Protein AF-A0A9E2R2L4-F1 (afdb_monomer)

Solvent-accessible surface area (backbone atoms only — not comparable to full-atom values): 39554 Å² total; per-residue (Å²): 102,58,92,57,44,90,69,37,45,31,37,32,21,84,82,39,49,43,62,57,91,70,66,83,80,71,71,72,26,49,54,51,52,51,52,69,67,48,76,71,48,77,48,55,55,75,43,68,45,71,38,84,93,69,76,38,83,48,76,41,58,61,85,79,89,66,84,37,26,28,20,37,39,41,55,35,40,54,64,91,91,59,85,79,76,46,44,72,45,60,42,45,38,46,58,31,36,44,44,38,45,42,48,88,50,64,54,88,73,87,76,90,78,86,81,88,78,86,88,79,91,69,87,78,48,38,76,76,88,62,80,79,44,84,42,79,45,57,57,70,81,82,68,98,80,74,88,85,86,68,54,51,64,52,48,51,77,83,72,68,55,72,89,57,64,87,75,50,52,40,40,40,36,52,36,37,43,52,62,95,64,36,50,28,36,36,41,36,23,65,56,62,50,79,59,78,95,81,63,103,76,74,81,80,67,48,70,37,82,89,79,62,24,37,39,43,80,42,73,28,89,48,71,66,40,86,48,58,36,38,35,53,43,73,64,87,53,53,47,46,31,41,28,28,29,40,82,94,52,95,57,77,42,61,53,64,66,81,32,20,40,54,90,85,57,68,77,75,81,71,72,69,77,71,79,77,59,96,67,62,71,77,38,66,91,33,45,44,65,64,6,44,49,44,36,66,28,89,84,54,42,46,27,65,31,22,19,45,78,81,44,59,23,78,74,42,68,72,44,59,70,35,54,80,57,58,70,68,58,56,52,42,50,50,60,42,30,35,39,67,62,58,84,94,65,53,28,29,41,37,32,34,69,88,63,63,72,49,61,20,35,71,81,45,74,62,93,62,32,35,33,32,32,30,85,87,62,52,75,44,79,43,50,45,89,44,52,65,46,80,41,80,47,54,57,48,81,58,67,69,60,59,66,65,91,57,51,78,62,54,54,21,6,33,49,23,35,52,38,42,77,82,88,76,83,55,73,66,65,52,53,55,28,58,62,59,57,66,85,72,81,73,79,72,76,92,83,74,94,76,79,82,82,55,72,68,58,59,55,51,51,74,66,47,71,44,32,38,32,44,30,23,37,80,59,83,57,50,86,56,25,46,43,21,53,62,46,49,68,54,47,42,64,53,53,41,68,38,88,52,37,43,62,45,82,25,71,77,54,73,50,75,67,50,62,69,66,37,34,24,43,38,35,37,32,76,50,85,77,83,45,75,69,60,53,48,53,52,50,55,33,20,60,76,40,26,9,37,32,29,33,21,49,40,38,37,23,83,64,68,28,60,67,53,6,78,72,47,32,53,14,31,29,83,89,73,24,49,71,53,86,38,79,44,52,44,32,35,76,45,25,73,82,35,81,49,40,41,33,46,66,57,58,45,82,41,70,35,38,56,58,39,64,63,40,56,55,74,87,69,30,50,68,46,24,25,33,78,53,97,91,35,82,38,72,39,26,33,39,22,71,48,89,60,7,27,25,23,37,33,34,57,48,42,32,50,66,44,66,64,28,66,68,51,42,50,43,50,50,12,35,45,30,43,17,51,67,45,85,24,58,81,52,57,67,50,55,75,67,62,77,66,135

Foldseek 3Di:
DDPPLVPKKKKWFALDFWPPVVCPDQQLFQQSVVSVVGDMDIKHFPDWDQPDVNPDIDTDIDDDAAQHKMKIWDFQDDDPPDDDRHHIDIWIFGQFFWKWFFDFFADPDDDDDDDDDDDDPAHDGDDDDDGPDTDTDTQGPPDPDDPDDDFQWDWCVSRPNPLDDRRGKIKIWFKFFFDPQFQKKKKKFQFKDFDFPDDPDDDGFDQPPVVNITMDIDGNVPRIDGTIIIGHSRDTTTTIGMWTDGPPDPDTHHDDRSRGGDPPHDPPPPPDPPPDPPPQVLQPPAAQQLLVCLCVDPLQVVQQQEAALQGGHPQDYHLPPQLVDRLVVVVCCLQPVLNDDDPQQWWKWFAFPVGDTDIADFPDDDPFWTFGQALSRDTDTGTPVGTPDIGTDSDGSNDHCSCPPPDSNSSSNNSNNSRDDDDADDLVLLVQLVVLQDDDPDPPPPDDPDDDPDPVVQVCQLQAAAEEEEEFEPQDGDPQFLRRVVLCVVVQVLQCPFHRYHYHYDYLDDDPVCLVPHQEYEDRYANADDDPVVLVSLLVSLQVQHFYEYEANSLEYQPDSQSVCVRAVWGAYPPVKDKDQHWWWWAFPDCPPDLLSPSPPRTDIDRFIAIPDIDHDPVQWAAGTFTADPNDTHGAWIWHHDNNAIHTYGNGDRGNSCVVHLSSVSNRQLSRCVRSVHPSCSCSVSSSVPNDD

pLDDT: mean 73.31, std 20.95, range [27.55, 98.81]

Mean predicted aligned error: 20.18 Å

Secondary structure (DSSP, 8-state):
--S-GGG-EEEEETT--TTGGG-------HHHHHHHHS--EEE-EEEEEEEGGGTEEEEEESPP-SSSEEEEEEEEE--TT--SS-EEEEEEEES-EEEEEEE-----S-PPP----SS--S------S--SEEEEEE-----TTSTTS------TGGGT---PPTT-EEEEEEEEPPPTTEEEEEEEESSEEE--SS-SSS---EEETTTTEEEEEEETT-SSEEEEEEEE-SS--PPPEEEEEETT-SS-EEPPGGGB--TT-------PPPPP-SS-TTTTT--HHHHHHHHHSTTT-HHHH-EETTEE-SSS---TTGGGS-HHHHHHHHH-TTTS--GGG-EEEEEETTS-EEEEEEEEE-SSEEEEE-TTS-EEEEEGGGEEEEEE-SS-SSPTTTTTT--HHHHHHHHHHHHSPPPPPPHHHHHHHHHTT----PPPPS---S-PPPHHHHHHHHTS-EEEEEEE----SSTTBS-HHHHHHHHHHHHHTSTTEEEEEEESS--HHHHHH-SEEEE-S--S---HHHHHHHHHHHHTT-EEEEEGGGGB-SS-HHHHHHHHSEEB-BTTBEE--EEEEEEES-TTTSTTTTT--SEEEEEE--EESPEE-GGGSEEEEEEEETTEEEEEEEEEEETTEEEEEE---SBHHHHH-HHHHHHHHHHHHHHHTS-S-TTHHHHTTS---

Radius of gyration: 36.42 Å; Cα contacts (8 Å, |Δi|>4): 1316; chains: 1; bounding box: 103×88×88 Å

Nearest PDB structures (foldseek):
  7zs0-assembly1_A  TM=7.850E-01  e=6.850E-10  Candidatus Kuenenia
  7zs2-assembly1_A  TM=7.904E-01  e=1.481E-09  Candidatus Kuenenia
  7zs1-assembly1_A  TM=7.674E-01  e=1.326E-09  Candidatus Kuenenia
  3hfo-assembly1_B  TM=7.569E-01  e=9.688E-03  Synechocystis sp. PCC 6803
  2xk0-assembly1_A  TM=5.451E-01  e=5.106E-01  Drosophila melanogaster

Structure (mmCIF, N/CA/C/O backbone):
data_AF-A0A9E2R2L4-F1
#
_entry.id   AF-A0A9E2R2L4-F1
#
loop_
_atom_site.group_PDB
_atom_site.id
_atom_site.type_symbol
_atom_site.label_atom_id
_atom_site.label_alt_id
_atom_site.label_comp_id
_atom_site.label_asym_id
_atom_site.label_entity_id
_atom_site.label_seq_id
_atom_site.pdbx_PDB_ins_code
_atom_site.Cartn_x
_atom_site.Cartn_y
_atom_site.Cartn_z
_atom_site.occupancy
_atom_site.B_iso_or_equiv
_atom_site.auth_seq_id
_atom_site.auth_comp_id
_atom_site.auth_asym_id
_atom_site.auth_atom_id
_atom_site.pdbx_PDB_model_num
ATOM 1 N N . VAL A 1 1 ? 42.553 14.537 -38.649 1.00 56.94 1 VAL A N 1
ATOM 2 C CA . VAL A 1 1 ? 41.599 13.632 -39.332 1.00 56.94 1 VAL A CA 1
ATOM 3 C C . VAL A 1 1 ? 42.252 13.167 -40.616 1.00 56.94 1 VAL A C 1
ATOM 5 O O . VAL A 1 1 ? 42.984 13.955 -41.208 1.00 56.94 1 VAL A O 1
ATOM 8 N N . THR A 1 2 ? 42.100 11.889 -40.942 1.00 59.94 2 THR A N 1
ATOM 9 C CA . THR A 1 2 ? 42.799 11.220 -42.044 1.00 59.94 2 THR A CA 1
ATOM 10 C C . THR A 1 2 ? 42.296 11.686 -43.412 1.00 59.94 2 THR A C 1
ATOM 12 O O . THR A 1 2 ? 41.200 12.225 -43.539 1.00 59.94 2 THR A O 1
ATOM 15 N N . ASP A 1 3 ? 43.105 11.450 -44.437 1.00 63.50 3 ASP A N 1
ATOM 16 C CA . ASP A 1 3 ? 42.764 11.463 -45.865 1.00 63.50 3 ASP A CA 1
ATOM 17 C C . ASP A 1 3 ? 42.030 10.178 -46.314 1.00 63.50 3 ASP A C 1
ATOM 19 O O . ASP A 1 3 ? 41.684 10.018 -47.484 1.00 63.50 3 ASP A O 1
ATOM 23 N N . ARG A 1 4 ? 41.737 9.269 -45.374 1.00 70.50 4 ARG A N 1
ATOM 24 C CA . ARG A 1 4 ? 41.156 7.937 -45.603 1.00 70.50 4 ARG A CA 1
ATOM 25 C C . ARG A 1 4 ? 39.634 7.976 -45.704 1.00 70.50 4 ARG A C 1
ATOM 27 O O . ARG A 1 4 ? 38.926 7.282 -44.980 1.00 70.50 4 ARG A O 1
ATOM 34 N N . ILE A 1 5 ? 39.126 8.794 -46.619 1.00 71.50 5 ILE A N 1
ATOM 35 C CA . ILE A 1 5 ? 37.682 8.950 -46.865 1.00 71.50 5 ILE A CA 1
ATOM 36 C C . ILE A 1 5 ? 37.031 7.596 -47.181 1.00 71.50 5 ILE A C 1
ATOM 38 O O . ILE A 1 5 ? 35.954 7.308 -46.676 1.00 71.50 5 ILE A O 1
ATOM 42 N N . GLY A 1 6 ? 37.712 6.740 -47.951 1.00 71.94 6 GLY A N 1
ATOM 43 C CA . GLY A 1 6 ? 37.209 5.412 -48.320 1.00 71.94 6 GLY A CA 1
ATOM 44 C C . GLY A 1 6 ? 37.065 4.421 -47.158 1.00 71.94 6 GLY A C 1
ATOM 45 O O . GLY A 1 6 ? 36.417 3.397 -47.330 1.00 71.94 6 GLY A O 1
ATOM 46 N N . GLU A 1 7 ? 37.642 4.716 -45.989 1.00 83.44 7 GLU A N 1
ATOM 47 C CA . GLU A 1 7 ? 37.511 3.895 -44.776 1.00 83.44 7 GLU A CA 1
ATOM 48 C C . GLU A 1 7 ? 36.455 4.458 -43.804 1.00 83.44 7 GLU A C 1
ATOM 50 O O . GLU A 1 7 ? 36.154 3.829 -42.789 1.00 83.44 7 GLU A O 1
ATOM 55 N N . MET A 1 8 ? 35.885 5.639 -44.085 1.00 88.62 8 MET A N 1
ATOM 56 C CA . MET A 1 8 ? 34.796 6.194 -43.280 1.00 88.62 8 MET A CA 1
ATOM 57 C C . MET A 1 8 ? 33.495 5.452 -43.584 1.00 88.62 8 MET A C 1
ATOM 59 O O . MET A 1 8 ? 33.118 5.284 -44.745 1.00 88.62 8 MET A O 1
ATOM 63 N N . ARG A 1 9 ? 32.783 5.045 -42.533 1.00 88.25 9 ARG A N 1
ATOM 64 C CA . ARG A 1 9 ? 31.511 4.322 -42.646 1.00 88.25 9 ARG A CA 1
ATOM 65 C C . ARG A 1 9 ? 30.419 5.075 -41.912 1.00 88.25 9 ARG A C 1
ATOM 67 O O . ARG A 1 9 ? 30.633 5.498 -40.781 1.00 88.25 9 ARG A O 1
ATOM 74 N N . ILE A 1 10 ? 29.255 5.202 -42.539 1.00 88.81 10 ILE A N 1
ATOM 75 C CA . ILE A 1 10 ? 28.028 5.606 -41.859 1.00 88.81 10 ILE A CA 1
ATOM 76 C C . ILE A 1 10 ? 27.060 4.430 -41.939 1.00 88.81 10 ILE A C 1
ATOM 78 O O . ILE A 1 10 ? 26.751 3.955 -43.031 1.00 88.81 10 ILE A O 1
ATOM 82 N N . GLU A 1 11 ? 26.600 3.956 -40.791 1.00 88.56 11 GLU A N 1
ATOM 83 C CA . GLU A 1 11 ? 25.498 2.997 -40.678 1.00 88.56 11 GLU A CA 1
ATOM 84 C C . GLU A 1 11 ? 24.259 3.700 -40.153 1.00 88.56 11 GLU A C 1
ATOM 86 O O . GLU A 1 11 ? 24.378 4.682 -39.422 1.00 88.56 11 GLU A O 1
ATOM 91 N N . PHE A 1 12 ? 23.080 3.205 -40.516 1.00 84.88 12 PHE A N 1
ATOM 92 C CA . PHE A 1 12 ? 21.823 3.761 -40.036 1.00 84.88 12 PHE A CA 1
ATOM 93 C C . PHE A 1 12 ? 20.755 2.701 -39.821 1.00 84.88 12 PHE A C 1
ATOM 95 O O . PHE A 1 12 ? 20.727 1.673 -40.500 1.00 84.88 12 PHE A O 1
ATOM 102 N N . GLY A 1 13 ? 19.872 2.956 -38.865 1.00 77.69 13 GLY A N 1
ATOM 103 C CA . GLY A 1 13 ? 18.797 2.045 -38.496 1.00 77.69 13 GLY A CA 1
ATOM 104 C C . GLY A 1 13 ? 18.188 2.414 -37.151 1.00 77.69 13 GLY A C 1
ATOM 105 O O . GLY A 1 13 ? 18.718 3.247 -36.417 1.00 77.69 13 GLY A O 1
ATOM 106 N N . GLU A 1 14 ? 17.055 1.800 -36.831 1.00 78.12 14 GLU A N 1
ATOM 107 C CA . GLU A 1 14 ? 16.306 2.068 -35.597 1.00 78.12 14 GLU A CA 1
ATOM 108 C C . GLU A 1 14 ? 17.167 1.839 -34.338 1.00 78.12 14 GLU A C 1
ATOM 110 O O . GLU A 1 14 ? 17.256 2.701 -33.456 1.00 78.12 14 GLU A O 1
ATOM 115 N N . TYR A 1 15 ? 17.909 0.727 -34.331 1.00 78.56 15 TYR A N 1
ATOM 116 C CA . TYR A 1 15 ? 18.779 0.290 -33.233 1.00 78.56 15 TYR A CA 1
ATOM 117 C C . TYR A 1 15 ? 20.277 0.429 -33.548 1.00 78.56 15 TYR A C 1
ATOM 119 O O . TYR A 1 15 ? 21.088 -0.328 -33.027 1.00 78.56 15 TYR A O 1
ATOM 127 N N . VAL A 1 16 ? 20.658 1.361 -34.430 1.00 80.81 16 VAL A N 1
ATOM 128 C CA . VAL A 1 16 ? 22.073 1.697 -34.672 1.00 80.81 16 VAL A CA 1
ATOM 129 C C . VAL A 1 16 ? 22.519 2.765 -33.674 1.00 80.81 16 VAL A C 1
ATOM 131 O O . VAL A 1 16 ? 21.851 3.790 -33.550 1.00 80.81 16 VAL A O 1
ATOM 134 N N . ARG A 1 17 ? 23.639 2.563 -32.978 1.00 83.19 17 ARG A N 1
ATOM 135 C CA . ARG A 1 17 ? 24.344 3.580 -32.176 1.00 83.19 17 ARG A CA 1
ATOM 136 C C . ARG A 1 17 ? 25.850 3.520 -32.424 1.00 83.19 17 ARG A C 1
ATOM 138 O O . ARG A 1 17 ? 26.387 2.578 -33.016 1.00 83.19 17 ARG A O 1
ATOM 145 N N . ALA A 1 18 ? 26.555 4.561 -31.982 1.00 80.75 18 ALA A N 1
ATOM 146 C CA . ALA A 1 18 ? 28.012 4.537 -31.962 1.00 80.75 18 ALA A CA 1
ATOM 147 C C . ALA A 1 18 ? 28.516 3.381 -31.092 1.00 80.75 18 ALA A C 1
ATOM 149 O O . ALA A 1 18 ? 27.983 3.123 -30.019 1.00 80.75 18 ALA A O 1
ATOM 150 N N . ALA A 1 19 ? 29.582 2.728 -31.548 1.00 77.44 19 ALA A N 1
ATOM 151 C CA . ALA A 1 19 ? 30.241 1.623 -30.857 1.00 77.44 19 ALA A CA 1
ATOM 152 C C . ALA A 1 19 ? 29.439 0.309 -30.688 1.00 77.44 19 ALA A C 1
ATOM 154 O O . ALA A 1 19 ? 30.022 -0.635 -30.160 1.00 77.44 19 ALA A O 1
ATOM 155 N N . ASP A 1 20 ? 28.219 0.161 -31.230 1.00 74.19 20 ASP A N 1
ATOM 156 C CA . ASP A 1 20 ? 27.448 -1.109 -31.203 1.00 74.19 20 ASP A CA 1
ATOM 157 C C . ASP A 1 20 ? 28.268 -2.340 -31.618 1.00 74.19 20 ASP A C 1
ATOM 159 O O . ASP A 1 20 ? 28.117 -3.435 -31.085 1.00 74.19 20 ASP A O 1
ATOM 163 N N . ARG A 1 21 ? 29.179 -2.170 -32.584 1.00 71.50 21 ARG A N 1
ATOM 164 C CA . ARG A 1 21 ? 30.040 -3.252 -33.087 1.00 71.50 21 ARG A CA 1
ATOM 165 C C . ARG A 1 21 ? 31.006 -3.833 -32.045 1.00 71.50 21 ARG A C 1
ATOM 167 O O . ARG A 1 21 ? 31.628 -4.854 -32.320 1.00 71.50 21 ARG A O 1
ATOM 174 N N . TYR A 1 22 ? 31.199 -3.157 -30.913 1.00 71.00 22 TYR A N 1
ATOM 175 C CA . TYR A 1 22 ? 32.059 -3.604 -29.815 1.00 71.00 22 TYR A CA 1
ATOM 176 C C . TYR A 1 22 ? 31.277 -4.308 -28.702 1.00 71.00 22 TYR A C 1
ATOM 178 O O . TYR A 1 22 ? 31.884 -4.795 -27.747 1.00 71.00 22 TYR A O 1
ATOM 186 N N . GLU A 1 23 ? 29.951 -4.384 -28.810 1.00 65.94 23 GLU A N 1
ATOM 187 C CA . GLU A 1 23 ? 29.114 -5.086 -27.848 1.00 65.94 23 GLU A CA 1
ATOM 188 C C . GLU A 1 23 ? 29.292 -6.605 -28.008 1.00 65.94 23 GLU A C 1
ATOM 190 O O . GLU A 1 23 ? 28.659 -7.256 -28.837 1.00 65.94 23 GLU A O 1
ATOM 195 N N . MET A 1 24 ? 30.223 -7.170 -27.232 1.00 52.94 24 MET A N 1
ATOM 196 C CA . MET A 1 24 ? 30.542 -8.606 -27.264 1.00 52.94 24 MET A CA 1
ATOM 197 C C . MET A 1 24 ? 29.653 -9.451 -26.342 1.00 52.94 24 MET A C 1
ATOM 199 O O . MET A 1 24 ? 29.597 -10.668 -26.495 1.00 52.94 24 MET A O 1
ATOM 203 N N . LEU A 1 25 ? 28.963 -8.823 -25.386 1.00 57.34 25 LEU A N 1
ATOM 204 C CA . LEU A 1 25 ? 28.055 -9.478 -24.447 1.00 57.34 25 LEU A CA 1
ATOM 205 C C . LEU A 1 25 ? 26.633 -8.995 -24.713 1.00 57.34 25 LEU A C 1
ATOM 207 O O . LEU A 1 25 ? 26.186 -8.016 -24.124 1.00 57.34 25 LEU A O 1
ATOM 211 N N . LYS A 1 26 ? 25.933 -9.695 -25.604 1.00 64.12 26 LYS A N 1
ATOM 212 C CA . LYS A 1 26 ? 24.520 -9.441 -25.876 1.00 64.12 26 LYS A CA 1
ATOM 213 C C . LYS A 1 26 ? 23.656 -10.401 -25.065 1.00 64.12 26 LYS A C 1
ATOM 215 O O . LYS A 1 26 ? 23.822 -11.616 -25.208 1.00 64.12 26 LYS A O 1
ATOM 220 N N . PRO A 1 27 ? 22.748 -9.901 -24.211 1.00 64.81 27 PRO A N 1
ATOM 221 C CA . PRO A 1 27 ? 21.805 -10.763 -23.519 1.00 64.81 27 PRO A CA 1
ATOM 222 C C . PRO A 1 27 ? 20.973 -11.560 -24.536 1.00 64.81 27 PRO A C 1
ATOM 224 O O . PRO A 1 27 ? 20.529 -10.993 -25.533 1.00 64.81 27 PRO A O 1
ATOM 227 N N . PRO A 1 28 ? 20.726 -12.862 -24.326 1.00 66.75 28 PRO A N 1
ATOM 228 C CA . PRO A 1 28 ? 20.124 -13.726 -25.344 1.00 66.75 28 PRO A CA 1
ATOM 229 C C . PRO A 1 28 ? 18.591 -13.573 -25.466 1.00 66.75 28 PRO A C 1
ATOM 231 O O . PRO A 1 28 ? 17.911 -14.510 -25.896 1.00 66.75 28 PRO A O 1
ATOM 234 N N . TYR A 1 29 ? 18.040 -12.423 -25.068 1.00 72.50 29 TYR A N 1
ATOM 235 C CA . TYR A 1 29 ? 16.600 -12.155 -25.024 1.00 72.50 29 TYR A CA 1
ATOM 236 C C . TYR A 1 29 ? 16.006 -12.032 -26.422 1.00 72.50 29 TYR A C 1
ATOM 238 O O . TYR A 1 29 ? 16.691 -11.621 -27.361 1.00 72.50 29 TYR A O 1
ATOM 246 N N . GLN A 1 30 ? 14.711 -12.327 -26.555 1.00 67.06 30 GLN A N 1
ATOM 247 C CA . GLN A 1 30 ? 14.031 -12.187 -27.841 1.00 67.06 30 GLN A CA 1
ATOM 248 C C . GLN A 1 30 ? 14.069 -10.740 -28.344 1.00 67.06 30 GLN A C 1
ATOM 250 O O . GLN A 1 30 ? 14.418 -10.531 -29.496 1.00 67.06 30 GLN A O 1
ATOM 255 N N . ALA A 1 31 ? 13.872 -9.743 -27.474 1.00 64.12 31 ALA A N 1
ATOM 256 C CA . ALA A 1 31 ? 13.981 -8.335 -27.861 1.00 64.12 31 ALA A CA 1
ATOM 257 C C . ALA A 1 31 ? 15.367 -7.963 -28.425 1.00 64.12 31 ALA A C 1
ATOM 259 O O . ALA A 1 31 ? 15.453 -7.207 -29.386 1.00 64.12 31 ALA A O 1
ATOM 260 N N . VAL A 1 32 ? 16.455 -8.520 -27.876 1.00 70.81 32 VAL A N 1
ATOM 261 C CA . VAL A 1 32 ? 17.818 -8.290 -28.394 1.00 70.81 32 VAL A CA 1
ATOM 262 C C . VAL A 1 32 ? 18.004 -8.982 -29.746 1.00 70.81 32 VAL A C 1
ATOM 264 O O . VAL A 1 32 ? 18.594 -8.407 -30.655 1.00 70.81 32 VAL A O 1
ATOM 267 N N . LYS A 1 33 ? 17.438 -10.183 -29.924 1.00 72.19 33 LYS A N 1
ATOM 268 C CA . LYS A 1 33 ? 17.425 -10.876 -31.223 1.00 72.19 33 LYS A CA 1
ATOM 269 C C . LYS A 1 33 ? 16.616 -10.112 -32.270 1.00 72.19 33 LYS A C 1
ATOM 271 O O . LYS A 1 33 ? 17.048 -10.035 -33.414 1.00 72.19 33 LYS A O 1
ATOM 276 N N . ASP A 1 34 ? 15.482 -9.534 -31.889 1.00 71.19 34 ASP A N 1
ATOM 277 C CA . ASP A 1 34 ? 14.628 -8.738 -32.774 1.00 71.19 34 ASP A CA 1
ATOM 278 C C . ASP A 1 34 ? 15.318 -7.419 -33.159 1.00 71.19 34 ASP A C 1
ATOM 280 O O . ASP A 1 34 ? 15.314 -7.024 -34.328 1.00 71.19 34 ASP A O 1
ATOM 284 N N . GLN A 1 35 ? 15.998 -6.773 -32.206 1.00 71.75 35 GLN A N 1
ATOM 285 C CA . GLN A 1 35 ? 16.864 -5.618 -32.465 1.00 71.75 35 GLN A CA 1
ATOM 286 C C . GLN A 1 35 ? 18.011 -5.970 -33.421 1.00 71.75 35 GLN A C 1
ATOM 288 O O . GLN A 1 35 ? 18.273 -5.225 -34.367 1.00 71.75 35 GLN A O 1
ATOM 293 N N . ASP A 1 36 ? 18.666 -7.115 -33.222 1.00 73.50 36 ASP A N 1
ATOM 294 C CA . ASP A 1 36 ? 19.739 -7.606 -34.094 1.00 73.50 36 ASP A CA 1
ATOM 295 C C . ASP A 1 36 ? 19.233 -8.000 -35.490 1.00 73.50 36 ASP A C 1
ATOM 297 O O . ASP A 1 36 ? 19.947 -7.821 -36.478 1.00 73.50 36 ASP A O 1
ATOM 301 N N . ALA A 1 37 ? 17.997 -8.492 -35.588 1.00 72.25 37 ALA A N 1
ATOM 302 C CA . ALA A 1 37 ? 17.334 -8.822 -36.847 1.00 72.25 37 ALA A CA 1
ATOM 303 C C . ALA A 1 37 ? 16.786 -7.588 -37.586 1.00 72.25 37 ALA A C 1
ATOM 305 O O . ALA A 1 37 ? 16.426 -7.686 -38.763 1.00 72.25 37 ALA A O 1
ATOM 306 N N . THR A 1 38 ? 16.721 -6.427 -36.926 1.00 69.75 38 THR A N 1
ATOM 307 C CA . THR A 1 38 ? 16.212 -5.196 -37.536 1.00 69.75 38 THR A CA 1
ATOM 308 C C . THR A 1 38 ? 17.156 -4.732 -38.656 1.00 69.75 38 THR A C 1
ATOM 310 O O . THR A 1 38 ? 18.366 -4.624 -38.433 1.00 69.75 38 THR A O 1
ATOM 313 N N . PRO A 1 39 ? 16.644 -4.425 -39.867 1.00 75.44 39 PRO A N 1
ATOM 314 C CA . PRO A 1 39 ? 17.483 -4.034 -40.994 1.00 75.44 39 PRO A CA 1
ATOM 315 C C . PRO A 1 39 ? 18.378 -2.825 -40.691 1.00 75.44 39 PRO A C 1
ATOM 317 O O . PRO A 1 39 ? 17.909 -1.776 -40.248 1.00 75.44 39 PRO A O 1
ATOM 320 N N . ARG A 1 40 ? 19.672 -2.960 -40.998 1.00 82.31 40 ARG A N 1
ATOM 321 C CA . ARG A 1 40 ? 20.666 -1.880 -40.937 1.00 82.31 40 ARG A CA 1
ATOM 322 C C . ARG A 1 40 ? 21.071 -1.479 -42.353 1.00 82.31 40 ARG A C 1
ATOM 324 O O . ARG A 1 40 ? 21.353 -2.335 -43.191 1.00 82.31 40 ARG A O 1
ATOM 331 N N . GLY A 1 41 ? 21.095 -0.180 -42.619 1.00 79.62 41 GLY A N 1
ATOM 332 C CA . GLY A 1 41 ? 21.570 0.396 -43.873 1.00 79.62 41 GLY A CA 1
ATOM 333 C C . GLY A 1 41 ? 22.976 0.975 -43.742 1.00 79.62 41 GLY A C 1
ATOM 334 O O . GLY A 1 41 ? 23.454 1.252 -42.642 1.00 79.62 41 GLY A O 1
ATOM 335 N N . THR A 1 42 ? 23.636 1.196 -44.877 1.00 87.00 42 THR A N 1
ATOM 336 C CA . THR A 1 42 ? 24.901 1.935 -44.957 1.00 87.00 42 THR A CA 1
ATOM 337 C C . THR A 1 42 ? 24.736 3.158 -45.848 1.00 87.00 42 THR A C 1
ATOM 339 O O . THR A 1 42 ? 24.009 3.129 -46.840 1.00 87.00 42 THR A O 1
ATOM 342 N N . LEU A 1 43 ? 25.399 4.251 -45.480 1.00 83.00 43 LEU A N 1
ATOM 343 C CA . LEU A 1 43 ? 25.404 5.501 -46.226 1.00 83.00 43 LEU A CA 1
ATOM 344 C C . LEU A 1 43 ? 26.831 5.814 -46.676 1.00 83.00 43 LEU A C 1
ATOM 346 O O . LEU A 1 43 ? 27.777 5.772 -45.884 1.00 83.00 43 LEU A O 1
ATOM 350 N N . LYS A 1 44 ? 26.999 6.128 -47.961 1.00 83.44 44 LYS A N 1
ATOM 351 C CA . LYS A 1 44 ? 28.314 6.418 -48.528 1.00 83.44 44 LYS A CA 1
ATOM 352 C C . LYS A 1 44 ? 28.806 7.792 -48.081 1.00 83.44 44 LYS A C 1
ATOM 354 O O . LYS A 1 44 ? 28.093 8.786 -48.210 1.00 83.44 44 LYS A O 1
ATOM 359 N N . VAL A 1 45 ? 30.063 7.860 -47.644 1.00 85.62 45 VAL A N 1
ATOM 360 C CA . VAL A 1 45 ? 30.803 9.120 -47.503 1.00 85.62 45 VAL A CA 1
ATOM 361 C C . VAL A 1 45 ? 31.480 9.422 -48.840 1.00 85.62 45 VAL A C 1
ATOM 363 O O . VAL A 1 45 ? 32.386 8.717 -49.275 1.00 85.62 45 VAL A O 1
ATOM 366 N N . VAL A 1 46 ? 31.001 10.454 -49.526 1.00 84.56 46 VAL A N 1
ATOM 367 C CA . VAL A 1 46 ? 31.469 10.888 -50.850 1.00 84.56 46 VAL A CA 1
ATOM 368 C C . VAL A 1 46 ? 32.747 11.717 -50.733 1.00 84.56 46 VAL A C 1
ATOM 370 O O . VAL A 1 46 ? 33.658 11.569 -51.546 1.00 84.56 46 VAL A O 1
ATOM 373 N N . ALA A 1 47 ? 32.830 12.584 -49.723 1.00 81.31 47 ALA A N 1
ATOM 374 C CA . ALA A 1 47 ? 34.005 13.409 -49.460 1.00 81.31 47 ALA A CA 1
ATOM 375 C C . ALA A 1 47 ? 34.118 13.769 -47.973 1.00 81.31 47 ALA A C 1
ATOM 377 O O . ALA A 1 47 ? 33.118 13.817 -47.261 1.00 81.31 47 ALA A O 1
ATOM 378 N N . ALA A 1 48 ? 35.331 14.084 -47.515 1.00 82.12 48 ALA A N 1
ATOM 379 C CA . ALA A 1 48 ? 35.580 14.661 -46.198 1.00 82.12 48 ALA A CA 1
ATOM 380 C C . ALA A 1 48 ? 36.618 15.782 -46.296 1.00 82.12 48 ALA A C 1
ATOM 382 O O . ALA A 1 48 ? 37.609 15.665 -47.018 1.00 82.12 48 ALA A O 1
ATOM 383 N N . LYS A 1 49 ? 36.418 16.867 -45.549 1.00 80.31 49 LYS A N 1
ATOM 384 C CA . LYS A 1 49 ? 37.348 17.998 -45.489 1.00 80.31 49 LYS A CA 1
ATOM 385 C C . LYS A 1 49 ? 37.466 18.523 -44.067 1.00 80.31 49 LYS A C 1
ATOM 387 O O . LYS A 1 49 ? 36.465 18.768 -43.404 1.00 80.31 49 LYS A O 1
ATOM 392 N N . LEU A 1 50 ? 38.697 18.787 -43.632 1.00 72.19 50 LEU A N 1
ATOM 393 C CA . LEU A 1 50 ? 38.947 19.589 -42.437 1.00 72.19 50 LEU A CA 1
ATOM 394 C C . LEU A 1 50 ? 38.905 21.084 -42.773 1.00 72.19 50 LEU A C 1
ATOM 396 O O . LEU A 1 50 ? 39.633 21.563 -43.644 1.00 72.19 50 LEU A O 1
ATOM 400 N N . ALA A 1 51 ? 38.065 21.824 -42.061 1.00 66.38 51 ALA A N 1
ATOM 401 C CA . ALA A 1 51 ? 37.937 23.272 -42.119 1.00 66.38 51 ALA A CA 1
ATOM 402 C C . ALA A 1 51 ? 38.465 23.927 -40.827 1.00 66.38 51 ALA A C 1
ATOM 404 O O . ALA A 1 51 ? 38.818 23.249 -39.858 1.00 66.38 51 ALA A O 1
ATOM 405 N N . GLU A 1 52 ? 38.553 25.262 -40.834 1.00 65.06 52 GLU A N 1
ATOM 406 C CA . GLU A 1 52 ? 38.848 26.082 -39.644 1.00 65.06 52 GLU A CA 1
ATOM 407 C C . GLU A 1 52 ? 40.133 25.659 -38.901 1.00 65.06 52 GLU A C 1
ATOM 409 O O . GLU A 1 52 ? 40.176 25.550 -37.677 1.00 65.06 52 GLU A O 1
ATOM 414 N N . GLY A 1 53 ? 41.203 25.375 -39.653 1.00 66.19 53 GLY A N 1
ATOM 415 C CA . GLY A 1 53 ? 42.495 24.988 -39.077 1.00 66.19 53 GLY A CA 1
ATOM 416 C C . GLY A 1 53 ? 42.517 23.591 -38.442 1.00 66.19 53 GLY A C 1
ATOM 417 O O . GLY A 1 53 ? 43.380 23.324 -37.608 1.00 66.19 53 GLY A O 1
ATOM 418 N N . GLY A 1 54 ? 41.592 22.705 -38.831 1.00 64.25 54 GLY A N 1
ATOM 419 C CA . GLY A 1 54 ? 41.503 21.331 -38.326 1.00 64.25 54 GLY A CA 1
ATOM 420 C C . GLY A 1 54 ? 40.524 21.147 -37.168 1.00 64.25 54 GLY A C 1
ATOM 421 O O . GLY A 1 54 ? 40.512 20.075 -36.570 1.00 64.25 54 GLY A O 1
ATOM 422 N N . LYS A 1 55 ? 39.720 22.171 -36.859 1.00 63.59 55 LYS A N 1
ATOM 423 C CA . LYS A 1 55 ? 38.711 22.133 -35.792 1.00 63.59 55 LYS A CA 1
ATOM 424 C C . LYS A 1 55 ? 37.376 21.540 -36.240 1.00 63.59 55 LYS A C 1
ATOM 426 O O . LYS A 1 55 ? 36.664 20.986 -35.414 1.00 63.59 55 LYS A O 1
ATOM 431 N N . THR A 1 56 ? 37.070 21.616 -37.535 1.00 64.88 56 THR A N 1
ATOM 432 C CA . THR A 1 56 ? 35.756 21.235 -38.070 1.00 64.88 56 THR A CA 1
ATOM 433 C C . THR A 1 56 ? 35.919 20.189 -39.164 1.00 64.88 56 THR A C 1
ATOM 435 O O . THR A 1 56 ? 36.618 20.435 -40.145 1.00 64.88 56 THR A O 1
ATOM 438 N N . LEU A 1 57 ? 35.284 19.025 -39.012 1.00 71.88 57 LEU A N 1
ATOM 439 C CA . LEU A 1 57 ? 35.209 17.993 -40.048 1.00 71.88 57 LEU A CA 1
ATOM 440 C C . LEU A 1 57 ? 33.898 18.151 -40.823 1.00 71.88 57 LEU A C 1
ATOM 442 O O . LEU A 1 57 ? 32.822 18.062 -40.243 1.00 71.88 57 LEU A O 1
ATOM 446 N N . VAL A 1 58 ? 33.992 18.377 -42.130 1.00 76.94 58 VAL A N 1
ATOM 447 C CA . VAL A 1 58 ? 32.846 18.477 -43.041 1.00 76.94 58 VAL A CA 1
ATOM 448 C C . VAL A 1 58 ? 32.800 17.220 -43.896 1.00 76.94 58 VAL A C 1
ATOM 450 O O . VAL A 1 58 ? 33.779 16.921 -44.580 1.00 76.94 58 VAL A O 1
ATOM 453 N N . LEU A 1 59 ? 31.675 16.508 -43.871 1.00 78.19 59 LEU A N 1
ATOM 454 C CA . LEU A 1 59 ? 31.434 15.324 -44.693 1.00 78.19 59 LEU A CA 1
ATOM 455 C C . LEU A 1 59 ? 30.409 15.633 -45.786 1.00 78.19 59 LEU A C 1
ATOM 457 O O . LEU A 1 59 ? 29.422 16.325 -45.548 1.00 78.19 59 LEU A O 1
ATOM 461 N N . THR A 1 60 ? 30.637 15.094 -46.977 1.00 81.56 60 THR A N 1
ATOM 462 C CA . THR A 1 60 ? 29.639 14.980 -48.042 1.00 81.56 60 THR A CA 1
ATOM 463 C C . THR A 1 60 ? 29.231 13.522 -48.114 1.00 81.56 60 THR A C 1
ATOM 465 O O . THR A 1 60 ? 30.099 12.657 -48.216 1.00 81.56 60 THR A O 1
ATOM 468 N N . THR A 1 61 ? 27.937 13.241 -48.053 1.00 82.94 61 THR A N 1
ATOM 469 C CA . THR A 1 61 ? 27.390 11.881 -48.036 1.00 82.94 61 THR A CA 1
ATOM 470 C C . THR A 1 61 ? 26.330 11.722 -49.117 1.00 82.94 61 THR A C 1
ATOM 472 O O . THR A 1 61 ? 25.859 12.715 -49.676 1.00 82.94 61 THR A O 1
ATOM 475 N N . ASP A 1 62 ? 25.924 10.483 -49.381 1.00 79.06 62 ASP A N 1
ATOM 476 C CA . ASP A 1 62 ? 24.635 10.240 -50.032 1.00 79.06 62 ASP A CA 1
ATOM 477 C C . ASP A 1 62 ? 23.486 10.831 -49.177 1.00 79.06 62 ASP A C 1
ATOM 479 O O . ASP A 1 62 ? 23.681 11.073 -47.977 1.00 79.06 62 ASP A O 1
ATOM 483 N N . PRO A 1 63 ? 22.295 11.092 -49.753 1.00 74.50 63 PRO A N 1
ATOM 484 C CA . PRO A 1 63 ? 21.155 11.601 -48.994 1.00 74.50 63 PRO A CA 1
ATOM 485 C C . PRO A 1 63 ? 20.730 10.630 -47.890 1.00 74.50 63 PRO A C 1
ATOM 487 O O . PRO A 1 63 ? 20.519 9.447 -48.154 1.00 74.50 63 PRO A O 1
ATOM 490 N N . HIS A 1 64 ? 20.557 11.127 -46.665 1.00 76.75 64 HIS A N 1
ATOM 491 C CA . HIS A 1 64 ? 20.058 10.321 -45.551 1.00 76.75 64 HIS A CA 1
ATOM 492 C C . HIS A 1 64 ? 18.575 9.975 -45.777 1.00 76.75 64 HIS A C 1
ATOM 494 O O . HIS A 1 64 ? 17.738 10.875 -45.836 1.00 76.75 64 HIS A O 1
ATOM 500 N N . PRO A 1 65 ? 18.210 8.692 -45.922 1.00 64.31 65 PRO A N 1
ATOM 501 C CA . PRO A 1 65 ? 16.894 8.333 -46.446 1.00 64.31 65 PRO A CA 1
ATOM 502 C C . PRO A 1 65 ? 15.793 8.268 -45.379 1.00 64.31 65 PRO A C 1
ATOM 504 O O . PRO A 1 65 ? 14.616 8.316 -45.728 1.00 64.31 65 PRO A O 1
ATOM 507 N N . LEU A 1 66 ? 16.147 8.126 -44.094 1.00 65.75 66 LEU A N 1
ATOM 508 C CA . LEU A 1 66 ? 15.201 7.852 -43.006 1.00 65.75 66 LEU A CA 1
ATOM 509 C C . LEU A 1 66 ? 15.494 8.681 -41.752 1.00 65.75 66 LEU A C 1
ATOM 511 O O . LEU A 1 66 ? 16.643 8.981 -41.431 1.00 65.75 66 LEU A O 1
ATOM 515 N N . ALA A 1 67 ? 14.452 8.985 -40.983 1.00 70.62 67 ALA A N 1
ATOM 516 C CA . ALA A 1 67 ? 14.577 9.631 -39.680 1.00 70.62 67 ALA A CA 1
ATOM 517 C C . ALA A 1 67 ? 14.883 8.614 -38.565 1.00 70.62 67 ALA A C 1
ATOM 519 O O . ALA A 1 67 ? 14.034 8.334 -37.722 1.00 70.62 67 ALA A O 1
ATOM 520 N N . VAL A 1 68 ? 16.083 8.043 -38.601 1.00 72.69 68 VAL A N 1
ATOM 521 C CA . VAL A 1 68 ? 16.579 7.040 -37.645 1.00 72.69 68 VAL A CA 1
ATOM 522 C C . VAL A 1 68 ? 17.910 7.491 -37.037 1.00 72.69 68 VAL A C 1
ATOM 524 O O . VAL A 1 68 ? 18.356 8.613 -37.289 1.00 72.69 68 VAL A O 1
ATOM 527 N N . HIS A 1 69 ? 18.541 6.630 -36.241 1.00 79.75 69 HIS A N 1
ATOM 528 C CA . HIS A 1 69 ? 19.886 6.869 -35.734 1.00 79.75 69 HIS A CA 1
ATOM 529 C C . HIS A 1 69 ? 20.952 6.487 -36.757 1.00 79.75 69 HIS A C 1
ATOM 531 O O . HIS A 1 69 ? 20.760 5.583 -37.577 1.00 79.75 69 HIS A O 1
ATOM 537 N N . TYR A 1 70 ? 22.078 7.188 -36.682 1.00 84.56 70 TYR A N 1
ATOM 538 C CA . TYR A 1 70 ? 23.225 7.044 -37.557 1.00 84.56 70 TYR A CA 1
ATOM 539 C C . TYR A 1 70 ? 24.507 6.943 -36.727 1.00 84.56 70 TYR A C 1
ATOM 541 O O . TYR A 1 70 ? 24.769 7.761 -35.849 1.00 84.56 70 TYR A O 1
ATOM 549 N N . ALA A 1 71 ? 25.357 5.977 -37.061 1.00 86.25 71 ALA A N 1
ATOM 550 C CA . ALA A 1 71 ? 26.682 5.827 -36.472 1.00 86.25 71 ALA A CA 1
ATOM 551 C C . ALA A 1 71 ? 27.746 6.125 -37.530 1.00 86.25 71 ALA A C 1
ATOM 553 O O . ALA A 1 71 ? 27.847 5.420 -38.536 1.00 86.25 71 ALA A O 1
ATOM 554 N N . LEU A 1 72 ? 28.540 7.174 -37.313 1.00 88.31 72 LEU A N 1
ATOM 555 C CA . LEU A 1 72 ? 29.693 7.522 -38.140 1.00 88.31 72 LEU A CA 1
ATOM 556 C C . LEU A 1 72 ? 30.971 6.962 -37.514 1.00 88.31 72 LEU A C 1
ATOM 558 O O . LEU A 1 72 ? 31.336 7.339 -36.406 1.00 88.31 72 LEU A O 1
ATOM 562 N N . THR A 1 73 ? 31.709 6.162 -38.272 1.00 88.06 73 THR A N 1
ATOM 563 C CA . THR A 1 73 ? 33.055 5.704 -37.924 1.00 88.06 73 THR A CA 1
ATOM 564 C C . THR A 1 73 ? 34.108 6.517 -38.669 1.00 88.06 73 THR A C 1
ATOM 566 O O . THR A 1 73 ? 34.156 6.509 -39.902 1.00 88.06 73 THR A O 1
ATOM 569 N N . VAL A 1 74 ? 35.001 7.166 -37.921 1.00 87.69 74 VAL A N 1
ATOM 570 C CA . VAL A 1 74 ? 36.140 7.936 -38.437 1.00 87.69 74 VAL A CA 1
ATOM 571 C C . VAL A 1 74 ? 37.453 7.264 -38.014 1.00 87.69 74 VAL A C 1
ATOM 573 O O . VAL A 1 74 ? 37.844 7.365 -36.849 1.00 87.69 74 VAL A O 1
ATOM 576 N N . PRO A 1 75 ? 38.172 6.586 -38.923 1.00 86.31 75 PRO A N 1
ATOM 577 C CA . PRO A 1 75 ? 39.443 5.947 -38.594 1.00 86.31 75 PRO A CA 1
ATOM 578 C C . PRO A 1 75 ? 40.607 6.950 -38.533 1.00 86.31 75 PRO A C 1
ATOM 580 O O . PRO A 1 75 ? 40.628 7.958 -39.247 1.00 86.31 75 PRO A O 1
ATOM 583 N N . GLY A 1 76 ? 41.611 6.642 -37.704 1.00 80.50 76 GLY A N 1
ATOM 584 C CA . GLY A 1 76 ? 42.915 7.324 -37.651 1.00 80.50 76 GLY A CA 1
ATOM 585 C C . GLY A 1 76 ? 42.889 8.781 -37.164 1.00 80.50 76 GLY A C 1
ATOM 586 O O . GLY A 1 76 ? 43.726 9.605 -37.552 1.00 80.50 76 GLY A O 1
ATOM 587 N N . VAL A 1 77 ? 41.931 9.137 -36.312 1.00 82.00 77 VAL A N 1
ATOM 588 C CA . VAL A 1 77 ? 41.865 10.443 -35.650 1.00 82.00 77 VAL A CA 1
ATOM 589 C C . VAL A 1 77 ? 43.038 10.592 -34.679 1.00 82.00 77 VAL A C 1
ATOM 591 O O . VAL A 1 77 ? 43.244 9.776 -33.786 1.00 82.00 77 VAL A O 1
ATOM 594 N N . LYS A 1 78 ? 43.827 11.656 -34.846 1.00 79.44 78 LYS A N 1
ATOM 595 C CA . LYS A 1 78 ? 44.940 11.993 -33.952 1.00 79.44 78 LYS A CA 1
ATOM 596 C C . LYS A 1 78 ? 45.201 13.490 -33.892 1.00 79.44 78 LYS A C 1
ATOM 598 O O . LYS A 1 78 ? 44.846 14.227 -34.818 1.00 79.44 78 LYS A O 1
ATOM 603 N N . GLY A 1 79 ? 45.858 13.912 -32.813 1.00 75.31 79 GLY A N 1
ATOM 604 C CA . GLY A 1 79 ? 46.327 15.283 -32.635 1.00 75.31 79 GLY A CA 1
ATOM 605 C C . GLY A 1 79 ? 47.347 15.690 -33.704 1.00 75.31 79 GLY A C 1
ATOM 606 O O . GLY A 1 79 ? 48.092 14.861 -34.237 1.00 75.31 79 GLY A O 1
ATOM 607 N N . ARG A 1 80 ? 47.389 16.986 -34.028 1.00 72.31 80 ARG A N 1
ATOM 608 C CA . ARG A 1 80 ? 48.334 17.540 -35.007 1.00 72.31 80 ARG A CA 1
ATOM 609 C C . ARG A 1 80 ? 49.775 17.246 -34.569 1.00 72.31 80 ARG A C 1
ATOM 611 O O . ARG A 1 80 ? 50.158 17.594 -33.461 1.00 72.31 80 ARG A O 1
ATOM 618 N N . GLY A 1 81 ? 50.560 16.617 -35.446 1.00 73.12 81 GLY A N 1
ATOM 619 C CA . GLY A 1 81 ? 51.965 16.284 -35.182 1.00 73.12 81 GLY A CA 1
ATOM 620 C C . GLY A 1 81 ? 52.199 15.031 -34.329 1.00 73.12 81 GLY A C 1
ATOM 621 O O . GLY A 1 81 ? 53.353 14.715 -34.062 1.00 73.12 81 GLY A O 1
ATOM 622 N N . GLN A 1 82 ? 51.155 14.296 -33.921 1.00 76.69 82 GLN A N 1
ATOM 623 C CA . GLN A 1 82 ? 51.357 13.073 -33.141 1.00 76.69 82 GLN A CA 1
ATOM 624 C C . GLN A 1 82 ? 51.785 11.866 -34.009 1.00 76.69 82 GLN A C 1
ATOM 626 O O . GLN A 1 82 ? 51.173 11.608 -35.062 1.00 76.69 82 GLN A O 1
ATOM 631 N N . PRO A 1 83 ? 52.818 11.105 -33.586 1.00 75.56 83 PRO A N 1
ATOM 632 C CA . PRO A 1 83 ? 53.226 9.863 -34.244 1.00 75.56 83 PRO A CA 1
ATOM 633 C C . PRO A 1 83 ? 52.200 8.735 -34.006 1.00 75.56 83 PRO A C 1
ATOM 635 O O . PRO A 1 83 ? 51.373 8.816 -33.104 1.00 75.56 83 PRO A O 1
ATOM 638 N N . GLY A 1 84 ? 52.235 7.682 -34.832 1.00 79.50 84 GLY A N 1
ATOM 639 C CA . GLY A 1 84 ? 51.351 6.509 -34.705 1.00 79.50 84 GLY A CA 1
ATOM 640 C C . GLY A 1 84 ? 50.089 6.526 -35.586 1.00 79.50 84 GLY A C 1
ATOM 641 O O . GLY A 1 84 ? 49.836 7.485 -36.328 1.00 79.50 84 GLY A O 1
ATOM 642 N N . ALA A 1 85 ? 49.323 5.429 -35.511 1.00 74.69 85 ALA A N 1
ATOM 643 C CA . ALA A 1 85 ? 48.209 5.095 -36.412 1.00 74.69 85 ALA A CA 1
ATOM 644 C C . ALA A 1 85 ? 46.920 5.924 -36.200 1.00 74.69 85 ALA A C 1
ATOM 646 O O . ALA A 1 85 ? 46.083 5.982 -37.095 1.00 74.69 85 ALA A O 1
ATOM 647 N N . GLY A 1 86 ? 46.793 6.634 -35.072 1.00 80.75 86 GLY A N 1
ATOM 648 C CA . GLY A 1 86 ? 45.571 7.356 -34.694 1.00 80.75 86 GLY A CA 1
ATOM 649 C C . GLY A 1 86 ? 44.443 6.428 -34.223 1.00 80.75 86 GLY A C 1
ATOM 650 O O . GLY A 1 86 ? 44.471 5.228 -34.474 1.00 80.75 86 GLY A O 1
ATOM 651 N N . ALA A 1 87 ? 43.470 6.982 -33.502 1.00 82.31 87 ALA A N 1
ATOM 652 C CA . ALA A 1 87 ? 42.337 6.245 -32.947 1.00 82.31 87 ALA A CA 1
ATOM 653 C C . ALA A 1 87 ? 41.161 6.197 -33.931 1.00 82.31 87 ALA A C 1
ATOM 655 O O . ALA A 1 87 ? 40.944 7.136 -34.699 1.00 82.31 87 ALA A O 1
ATOM 656 N N . THR A 1 88 ? 40.371 5.130 -33.886 1.00 84.75 88 THR A N 1
ATOM 657 C CA . THR A 1 88 ? 39.044 5.127 -34.511 1.00 84.75 88 THR A CA 1
ATOM 658 C C . THR A 1 88 ? 38.060 5.806 -33.570 1.00 84.75 88 THR A C 1
ATOM 660 O O . THR A 1 88 ? 38.022 5.486 -32.385 1.00 84.75 88 THR A O 1
ATOM 663 N N . VAL A 1 89 ? 37.289 6.754 -34.094 1.00 83.81 89 VAL A N 1
ATOM 664 C CA . VAL A 1 89 ? 36.261 7.482 -33.347 1.00 83.81 89 VAL A CA 1
ATOM 665 C C . VAL A 1 89 ? 34.907 7.139 -33.946 1.00 83.81 89 VAL A C 1
ATOM 667 O O . VAL A 1 89 ? 34.711 7.324 -35.145 1.00 83.81 89 VAL A O 1
ATOM 670 N N . ASP A 1 90 ? 33.988 6.650 -33.117 1.00 79.50 90 ASP A N 1
ATOM 671 C CA . ASP A 1 90 ? 32.587 6.465 -33.486 1.00 79.50 90 ASP A CA 1
ATOM 672 C C . ASP A 1 90 ? 31.746 7.614 -32.927 1.00 79.50 90 ASP A C 1
ATOM 674 O O . ASP A 1 90 ? 31.936 8.038 -31.787 1.00 79.50 90 ASP A O 1
ATOM 678 N N . ILE A 1 91 ? 30.846 8.141 -33.752 1.00 80.94 91 ILE A N 1
ATOM 679 C CA . ILE A 1 91 ? 30.013 9.304 -33.450 1.00 80.94 91 ILE A CA 1
ATOM 680 C C . ILE A 1 91 ? 28.562 8.918 -33.709 1.00 80.94 91 ILE A C 1
ATOM 682 O O . ILE A 1 91 ? 28.226 8.503 -34.819 1.00 80.94 91 ILE A O 1
ATOM 686 N N . ASP A 1 92 ? 27.722 9.064 -32.689 1.00 78.38 92 ASP A N 1
ATOM 687 C CA . ASP A 1 92 ? 26.276 8.881 -32.797 1.00 78.38 92 ASP A CA 1
ATOM 688 C C . ASP A 1 92 ? 25.635 10.214 -33.185 1.00 78.38 92 ASP A C 1
ATOM 690 O O . ASP A 1 92 ? 25.991 11.270 -32.646 1.00 78.38 92 ASP A O 1
ATOM 694 N N . TYR A 1 93 ? 24.711 10.167 -34.135 1.00 76.19 93 TYR A N 1
ATOM 695 C CA . TYR A 1 93 ? 23.873 11.298 -34.499 1.00 76.19 93 TYR A CA 1
ATOM 696 C C . TYR A 1 93 ? 22.532 10.814 -35.051 1.00 76.19 93 TYR A C 1
ATOM 698 O O . TYR A 1 93 ? 22.387 9.698 -35.539 1.00 76.19 93 TYR A O 1
ATOM 706 N N . ASP A 1 94 ? 21.528 11.676 -35.002 1.00 73.12 94 ASP A N 1
ATOM 707 C CA . ASP A 1 94 ? 20.253 11.470 -35.677 1.00 73.12 94 ASP A CA 1
ATOM 708 C C . ASP A 1 94 ? 19.967 12.662 -36.600 1.00 73.12 94 ASP A C 1
ATOM 710 O O . ASP A 1 94 ? 20.770 13.591 -36.724 1.00 73.12 94 ASP A O 1
ATOM 714 N N . LEU A 1 95 ? 18.827 12.629 -37.290 1.00 70.50 95 LEU A N 1
ATOM 715 C CA . LEU A 1 95 ? 18.371 13.757 -38.105 1.00 70.50 95 LEU A CA 1
ATOM 716 C C . LEU A 1 95 ? 17.565 14.777 -37.294 1.00 70.50 95 LEU A C 1
ATOM 718 O O . LEU A 1 95 ? 16.784 15.528 -37.876 1.00 70.50 95 LEU A O 1
ATOM 722 N N . SER A 1 96 ? 17.726 14.814 -35.969 1.00 65.81 96 SER A N 1
ATOM 723 C CA . SER A 1 96 ? 17.189 15.899 -35.159 1.00 65.81 96 SER A CA 1
ATOM 724 C C . SER A 1 96 ? 18.173 17.070 -35.110 1.00 65.81 96 SER A C 1
ATOM 726 O O . SER A 1 96 ? 19.388 16.895 -34.986 1.00 65.81 96 SER A O 1
ATOM 728 N N . GLY A 1 97 ? 17.678 18.298 -35.264 1.00 61.62 97 GLY A N 1
ATOM 729 C CA . GLY A 1 97 ? 18.559 19.461 -35.282 1.00 61.62 97 GLY A CA 1
ATOM 730 C C . GLY A 1 97 ? 17.902 20.769 -35.692 1.00 61.62 97 GLY A C 1
ATOM 731 O O . GLY A 1 97 ? 16.717 20.846 -36.014 1.00 61.62 97 GLY A O 1
ATOM 732 N N . VAL A 1 98 ? 18.715 21.823 -35.688 1.00 56.19 98 VAL A N 1
ATOM 733 C CA . VAL A 1 98 ? 18.299 23.196 -35.992 1.00 56.19 98 VAL A CA 1
ATOM 734 C C . VAL A 1 98 ? 19.131 23.724 -37.154 1.00 56.19 98 VAL A C 1
ATOM 736 O O . VAL A 1 98 ? 20.338 23.478 -37.235 1.00 56.19 98 VAL A O 1
ATOM 739 N N . ARG A 1 99 ? 18.495 24.470 -38.064 1.00 54.09 99 ARG A N 1
ATOM 740 C CA . ARG A 1 99 ? 19.201 25.144 -39.155 1.00 54.09 99 ARG A CA 1
ATOM 741 C C . ARG A 1 99 ? 19.659 26.524 -38.700 1.00 54.09 99 ARG A C 1
ATOM 743 O O . ARG A 1 99 ? 18.860 27.339 -38.241 1.00 54.09 99 ARG A O 1
ATOM 750 N N . MET A 1 100 ? 20.940 26.819 -38.889 1.00 53.59 100 MET A N 1
ATOM 751 C CA . MET A 1 100 ? 21.499 28.125 -38.553 1.00 53.59 100 MET A CA 1
ATOM 752 C C . MET A 1 100 ? 21.929 28.881 -39.809 1.00 53.59 100 MET A C 1
ATOM 754 O O . MET A 1 100 ? 22.653 28.339 -40.649 1.00 53.59 100 MET A O 1
ATOM 758 N N . LEU A 1 101 ? 21.508 30.147 -39.910 1.00 51.09 101 LEU A N 1
ATOM 759 C CA . LEU A 1 101 ? 21.935 31.076 -40.956 1.00 51.09 101 LEU A CA 1
ATOM 760 C C . LEU A 1 101 ? 22.726 32.231 -40.327 1.00 51.09 101 LEU A C 1
ATOM 762 O O . LEU A 1 101 ? 22.213 32.984 -39.500 1.00 51.09 101 LEU A O 1
ATOM 766 N N . TRP A 1 102 ? 23.987 32.398 -40.731 1.00 48.44 102 TRP A N 1
ATOM 767 C CA . TRP A 1 102 ? 24.854 33.462 -40.208 1.00 48.44 102 TRP A CA 1
ATOM 768 C C . TRP A 1 102 ? 25.233 34.475 -41.298 1.00 48.44 102 TRP A C 1
ATOM 770 O O . TRP A 1 102 ? 25.650 34.093 -42.398 1.00 48.44 102 TRP A O 1
ATOM 780 N N . GLY A 1 103 ? 25.115 35.773 -40.995 1.00 48.66 103 GLY A N 1
ATOM 781 C CA . GLY A 1 103 ? 25.391 36.864 -41.937 1.00 48.66 103 GLY A CA 1
ATOM 782 C C . GLY A 1 103 ? 25.797 38.171 -41.248 1.00 48.66 103 GLY A C 1
ATOM 783 O O . GLY A 1 103 ? 25.739 38.288 -40.031 1.00 48.66 103 GLY A O 1
ATOM 784 N N . THR A 1 104 ? 26.243 39.163 -42.029 1.00 42.06 104 THR A N 1
ATOM 785 C CA . THR A 1 104 ? 26.888 40.381 -41.497 1.00 42.06 104 THR A CA 1
ATOM 786 C C . THR A 1 104 ? 26.402 41.698 -42.161 1.00 42.06 104 THR A C 1
ATOM 788 O O . THR A 1 104 ? 27.240 42.315 -42.809 1.00 42.06 104 THR A O 1
ATOM 791 N N . LYS A 1 105 ? 25.120 42.161 -42.082 1.00 41.50 105 LYS A N 1
ATOM 792 C CA . LYS A 1 105 ? 24.646 43.483 -42.636 1.00 41.50 105 LYS A CA 1
ATOM 793 C C . LYS A 1 105 ? 23.242 44.078 -42.164 1.00 41.50 105 LYS A C 1
ATOM 795 O O . LYS A 1 105 ? 22.535 43.370 -41.466 1.00 41.50 105 LYS A O 1
ATOM 800 N N . PRO A 1 106 ? 22.898 45.382 -42.486 1.00 41.69 106 PRO A N 1
ATOM 801 C CA . PRO A 1 106 ? 21.771 46.331 -42.086 1.00 41.69 106 PRO A CA 1
ATOM 802 C C . PRO A 1 106 ? 20.255 46.247 -42.405 1.00 41.69 106 PRO A C 1
ATOM 804 O O . PRO A 1 106 ? 19.875 45.979 -43.527 1.00 41.69 106 PRO A O 1
ATOM 807 N N . LEU A 1 107 ? 19.380 46.764 -41.490 1.00 38.22 107 LEU A N 1
ATOM 808 C CA . LEU A 1 107 ? 17.897 46.596 -41.499 1.00 38.22 107 LEU A CA 1
ATOM 809 C C . LEU A 1 107 ? 17.205 47.743 -42.224 1.00 38.22 107 LEU A C 1
ATOM 811 O O . LEU A 1 107 ? 17.109 48.828 -41.663 1.00 38.22 107 LEU A O 1
ATOM 815 N N . GLY A 1 108 ? 16.720 47.510 -43.444 1.00 38.28 108 GLY A N 1
ATOM 816 C CA . GLY A 1 108 ? 15.912 48.456 -44.210 1.00 38.28 108 GLY A CA 1
ATOM 817 C C . GLY A 1 108 ? 14.440 48.047 -44.308 1.00 38.28 108 GLY A C 1
ATOM 818 O O . GLY A 1 108 ? 14.026 47.569 -45.351 1.00 38.28 108 GLY A O 1
ATOM 819 N N . ALA A 1 109 ? 13.647 48.252 -43.252 1.00 31.12 109 ALA A N 1
ATOM 820 C CA . ALA A 1 109 ? 12.187 48.431 -43.323 1.00 31.12 109 ALA A CA 1
ATOM 821 C C . ALA A 1 109 ? 11.675 49.012 -41.990 1.00 31.12 109 ALA A C 1
ATOM 823 O O . ALA A 1 109 ? 12.140 48.626 -40.919 1.00 31.12 109 ALA A O 1
ATOM 824 N N . LYS A 1 110 ? 10.755 49.985 -42.049 1.00 32.34 110 LYS A N 1
ATOM 825 C CA . LYS A 1 110 ? 10.249 50.732 -40.884 1.00 32.34 110 LYS A CA 1
ATOM 826 C C . LYS A 1 110 ? 9.508 49.807 -39.906 1.00 32.34 110 LYS A C 1
ATOM 828 O O . LYS A 1 110 ? 8.420 49.335 -40.217 1.00 32.34 110 LYS A O 1
ATOM 833 N N . LEU A 1 111 ? 10.062 49.621 -38.707 1.00 34.91 111 LEU A N 1
ATOM 834 C CA . LEU A 1 111 ? 9.324 49.079 -37.562 1.00 34.91 111 LEU A CA 1
ATOM 835 C C . LEU A 1 111 ? 8.195 50.058 -37.164 1.00 34.91 111 LEU A C 1
ATOM 837 O O . LEU A 1 111 ? 8.443 51.269 -37.124 1.00 34.91 111 LEU A O 1
ATOM 841 N N . PRO A 1 112 ? 6.974 49.584 -36.858 1.00 29.73 112 PRO A N 1
ATOM 842 C CA . PRO A 1 112 ? 5.903 50.435 -36.343 1.00 29.73 112 PRO A CA 1
ATOM 843 C C . PRO A 1 112 ? 6.244 50.920 -34.920 1.00 29.73 112 PRO A C 1
ATOM 845 O O . PRO A 1 112 ? 6.527 50.125 -34.028 1.00 29.73 112 PRO A O 1
ATOM 848 N N . ASN A 1 113 ? 6.250 52.240 -34.716 1.00 32.31 113 ASN A N 1
ATOM 849 C CA . ASN A 1 113 ? 6.509 52.904 -33.428 1.00 32.31 113 ASN A CA 1
ATOM 850 C C . ASN A 1 113 ? 5.179 53.268 -32.719 1.00 32.31 113 ASN A C 1
ATOM 852 O O . ASN A 1 113 ? 4.194 53.475 -33.430 1.00 32.31 113 ASN A O 1
ATOM 856 N N . PRO A 1 114 ? 5.142 53.467 -31.375 1.00 38.81 114 PRO A N 1
ATOM 857 C CA . PRO A 1 114 ? 6.293 53.576 -30.475 1.00 38.81 114 PRO A CA 1
ATOM 858 C C . PRO A 1 114 ? 6.252 52.654 -29.238 1.00 38.81 114 PRO A C 1
ATOM 860 O O . PRO A 1 114 ? 5.355 52.744 -28.405 1.00 38.81 114 PRO A O 1
ATOM 863 N N . ILE A 1 115 ? 7.322 51.878 -29.034 1.00 30.64 115 ILE A N 1
ATOM 864 C CA . ILE A 1 115 ? 7.737 51.420 -27.697 1.00 30.64 115 ILE A CA 1
ATOM 865 C C . ILE A 1 115 ? 8.885 52.334 -27.249 1.00 30.64 115 ILE A C 1
ATOM 867 O O . ILE A 1 115 ? 9.946 52.374 -27.877 1.00 30.64 115 ILE A O 1
ATOM 871 N N . LYS A 1 116 ? 8.668 53.101 -26.173 1.00 28.84 116 LYS A N 1
ATOM 872 C CA . LYS A 1 116 ? 9.712 53.901 -25.513 1.00 28.84 116 LYS A CA 1
ATOM 873 C C . LYS A 1 116 ? 10.689 52.959 -24.794 1.00 28.84 116 LYS A C 1
ATOM 875 O O . LYS A 1 116 ? 10.287 52.181 -23.938 1.00 28.84 116 LYS A O 1
ATOM 880 N N . ARG A 1 117 ? 11.967 53.039 -25.178 1.00 30.27 117 ARG A N 1
ATOM 881 C CA . ARG A 1 117 ? 13.111 52.281 -24.635 1.00 30.27 117 ARG A CA 1
ATOM 882 C C . ARG A 1 117 ? 13.513 52.783 -23.237 1.00 30.27 117 ARG A C 1
ATOM 884 O O . ARG A 1 117 ? 13.358 53.971 -22.959 1.00 30.27 117 ARG A O 1
ATOM 891 N N . PRO A 1 118 ? 14.175 51.929 -22.440 1.00 30.64 118 PRO A N 1
ATOM 892 C CA . PRO A 1 118 ? 15.604 52.156 -22.224 1.00 30.64 118 PRO A CA 1
ATOM 893 C C . PRO A 1 118 ? 16.442 50.896 -22.509 1.00 30.64 118 PRO A C 1
ATOM 895 O O . PRO A 1 118 ? 16.004 49.778 -22.282 1.00 30.64 118 PRO A O 1
ATOM 898 N N . ALA A 1 119 ? 17.662 51.113 -23.010 1.00 29.27 119 ALA A N 1
ATOM 899 C CA . ALA A 1 119 ? 18.716 50.119 -23.268 1.00 29.27 119 ALA A CA 1
ATOM 900 C C . ALA A 1 119 ? 18.558 49.176 -24.486 1.00 29.27 119 ALA A C 1
ATOM 902 O O . ALA A 1 119 ? 18.691 47.965 -24.390 1.00 29.27 119 ALA A O 1
ATOM 903 N N . LEU A 1 120 ? 18.427 49.754 -25.684 1.00 33.50 120 LEU A N 1
ATOM 904 C CA . LEU A 1 120 ? 18.945 49.139 -26.917 1.00 33.50 120 LEU A CA 1
ATOM 905 C C . LEU A 1 120 ? 19.813 50.191 -27.614 1.00 33.50 120 LEU A C 1
ATOM 907 O O . LEU A 1 120 ? 19.332 50.940 -28.459 1.00 33.50 120 LEU A O 1
ATOM 911 N N . ASN A 1 121 ? 21.076 50.295 -27.200 1.00 31.08 121 ASN A N 1
ATOM 912 C CA . ASN A 1 121 ? 22.112 51.095 -27.868 1.00 31.08 121 ASN A CA 1
ATOM 913 C C . ASN A 1 121 ? 23.047 50.214 -28.720 1.00 31.08 121 ASN A C 1
ATOM 915 O O . ASN A 1 121 ? 24.194 50.567 -28.966 1.00 31.08 121 ASN A O 1
ATOM 919 N N . SER A 1 122 ? 22.566 49.067 -29.200 1.00 31.58 122 SER A N 1
ATOM 920 C CA . SER A 1 122 ? 23.259 48.240 -30.190 1.00 31.58 122 SER A CA 1
ATOM 921 C C . SER A 1 122 ? 22.481 48.294 -31.507 1.00 31.58 122 SER A C 1
ATOM 923 O O . SER A 1 122 ? 21.325 47.888 -31.593 1.00 31.58 122 SER A O 1
ATOM 925 N N . GLY A 1 123 ? 23.078 48.898 -32.535 1.00 31.81 123 GLY A N 1
ATOM 926 C CA . GLY A 1 123 ? 22.459 49.110 -33.845 1.00 31.81 123 GLY A CA 1
ATOM 927 C C . GLY A 1 123 ? 22.167 47.806 -34.595 1.00 31.81 123 GLY A C 1
ATOM 928 O O . GLY A 1 123 ? 23.032 47.299 -35.302 1.00 31.81 123 GLY A O 1
ATOM 929 N N . VAL A 1 124 ? 20.934 47.307 -34.480 1.00 29.81 124 VAL A N 1
ATOM 930 C CA . VAL A 1 124 ? 20.441 46.085 -35.143 1.00 29.81 124 VAL A CA 1
ATOM 931 C C . VAL A 1 124 ? 20.034 46.329 -36.604 1.00 29.81 124 VAL A C 1
ATOM 933 O O . VAL A 1 124 ? 19.546 47.401 -36.963 1.00 29.81 124 VAL A O 1
ATOM 936 N N . ARG A 1 125 ? 20.299 45.337 -37.465 1.00 32.12 125 ARG A N 1
ATOM 937 C CA . ARG A 1 125 ? 20.582 45.468 -38.902 1.00 32.12 125 ARG A CA 1
ATOM 938 C C . ARG A 1 125 ? 20.055 44.142 -39.654 1.00 32.12 125 ARG A C 1
ATOM 940 O O . ARG A 1 125 ? 20.473 43.081 -39.230 1.00 32.12 125 ARG A O 1
ATOM 947 N N . ILE A 1 126 ? 19.087 44.166 -40.633 1.00 32.44 126 ILE A N 1
ATOM 948 C CA . ILE A 1 126 ? 18.408 43.112 -41.505 1.00 32.44 126 ILE A CA 1
ATOM 949 C C . ILE A 1 126 ? 19.514 42.566 -42.408 1.00 32.44 126 ILE A C 1
ATOM 951 O O . ILE A 1 126 ? 20.198 43.318 -43.097 1.00 32.44 126 ILE A O 1
ATOM 955 N N . LEU A 1 127 ? 19.592 41.252 -42.527 1.00 32.84 127 LEU A N 1
ATOM 956 C CA . LEU A 1 127 ? 20.320 40.594 -43.599 1.00 32.84 127 LEU A CA 1
ATOM 957 C C . LEU A 1 127 ? 19.441 40.486 -44.857 1.00 32.84 127 LEU A C 1
ATOM 959 O O . LEU A 1 127 ? 18.646 39.563 -44.974 1.00 32.84 127 LEU A O 1
ATOM 963 N N . THR A 1 128 ? 19.566 41.423 -45.797 1.00 32.81 128 THR A N 1
ATOM 964 C CA . THR A 1 128 ? 19.197 41.173 -47.201 1.00 32.81 128 THR A CA 1
ATOM 965 C C . THR A 1 128 ? 20.485 40.889 -47.965 1.00 32.81 128 THR A C 1
ATOM 967 O O . THR A 1 128 ? 21.379 41.735 -47.989 1.00 32.81 128 THR A O 1
ATOM 970 N N . ASP A 1 129 ? 20.578 39.683 -48.519 1.00 41.31 129 ASP A N 1
ATOM 971 C CA . ASP A 1 129 ? 21.647 39.180 -49.384 1.00 41.31 129 ASP A CA 1
ATOM 972 C C . ASP A 1 129 ? 23.080 39.272 -48.842 1.00 41.31 129 ASP A C 1
ATOM 974 O O . ASP A 1 129 ? 23.826 40.216 -49.098 1.00 41.31 129 ASP A O 1
ATOM 978 N N . THR A 1 130 ? 23.483 38.231 -48.103 1.00 37.53 130 THR A N 1
ATOM 979 C CA . THR A 1 130 ? 24.740 37.457 -48.272 1.00 37.53 130 THR A CA 1
ATOM 980 C C . THR A 1 130 ? 24.841 36.417 -47.147 1.00 37.53 130 THR A C 1
ATOM 982 O O . THR A 1 130 ? 25.371 36.690 -46.069 1.00 37.53 130 THR A O 1
ATOM 985 N N . VAL A 1 131 ? 24.319 35.207 -47.381 1.00 39.81 131 VAL A N 1
ATOM 986 C CA . VAL A 1 131 ? 24.517 34.051 -46.487 1.00 39.81 131 VAL A CA 1
ATOM 987 C C . VAL A 1 131 ? 25.968 33.595 -46.640 1.00 39.81 131 VAL A C 1
ATOM 989 O O . VAL A 1 131 ? 26.359 33.148 -47.715 1.00 39.81 131 VAL A O 1
ATOM 992 N N . LYS A 1 132 ? 26.799 33.738 -45.600 1.00 39.28 132 LYS A N 1
ATOM 993 C CA . LYS A 1 132 ? 28.197 33.262 -45.654 1.00 39.28 132 LYS A CA 1
ATOM 994 C C . LYS A 1 132 ? 28.338 31.782 -45.300 1.00 39.28 132 LYS A C 1
ATOM 996 O O . LYS A 1 132 ? 29.326 31.170 -45.695 1.00 39.28 132 LYS A O 1
ATOM 1001 N N . ALA A 1 133 ? 27.381 31.213 -44.571 1.00 46.09 133 ALA A N 1
ATOM 1002 C CA . ALA A 1 133 ? 27.335 29.786 -44.287 1.00 46.09 133 ALA A CA 1
ATOM 1003 C C . ALA A 1 133 ? 25.910 29.369 -43.902 1.00 46.09 133 ALA A C 1
ATOM 1005 O O . ALA A 1 133 ? 25.377 29.836 -42.896 1.00 46.09 133 ALA A O 1
ATOM 1006 N N . GLU A 1 134 ? 25.314 28.481 -44.691 1.00 44.22 134 GLU A N 1
ATOM 1007 C CA . GLU A 1 134 ? 24.230 27.622 -44.223 1.00 44.22 134 GLU A CA 1
ATOM 1008 C C . GLU A 1 134 ? 24.887 26.449 -43.491 1.00 44.22 134 GLU A C 1
ATOM 1010 O O . GLU A 1 134 ? 25.748 25.766 -44.053 1.00 44.22 134 GLU A O 1
ATOM 1015 N N . ARG A 1 135 ? 24.560 26.260 -42.210 1.00 52.97 135 ARG A N 1
ATOM 1016 C CA . ARG A 1 135 ? 25.064 25.129 -41.424 1.00 52.97 135 ARG A CA 1
ATOM 1017 C C . ARG A 1 135 ? 23.888 24.386 -40.819 1.00 52.97 135 ARG A C 1
ATOM 1019 O O . ARG A 1 135 ? 23.065 24.971 -40.112 1.00 52.97 135 ARG A O 1
ATOM 1026 N N . TRP A 1 136 ? 23.831 23.090 -41.098 1.00 53.31 136 TRP A N 1
ATOM 1027 C CA . TRP A 1 136 ? 22.991 22.180 -40.344 1.00 53.31 136 TRP A CA 1
ATOM 1028 C C . TRP A 1 136 ? 23.792 21.685 -39.143 1.00 53.31 136 TRP A C 1
ATOM 1030 O O . TRP A 1 136 ? 24.936 21.252 -39.298 1.00 53.31 136 TRP A O 1
ATOM 1040 N N . LEU A 1 137 ? 23.222 21.830 -37.952 1.00 51.69 137 LEU A N 1
ATOM 1041 C CA . LEU A 1 137 ? 23.852 21.414 -36.708 1.00 51.69 137 LEU A CA 1
ATOM 1042 C C . LEU A 1 137 ? 23.086 20.180 -36.214 1.00 51.69 137 LEU A C 1
ATOM 1044 O O . LEU A 1 137 ? 22.059 20.359 -35.548 1.00 51.69 137 LEU A O 1
ATOM 1048 N N . PRO A 1 138 ? 23.529 18.949 -36.568 1.00 49.69 138 PRO A N 1
ATOM 1049 C CA . PRO A 1 138 ? 23.068 17.765 -35.851 1.00 49.69 138 PRO A CA 1
ATOM 1050 C C . PRO A 1 138 ? 23.409 17.968 -34.388 1.00 49.69 138 PRO A C 1
ATOM 1052 O O . PRO A 1 138 ? 24.456 18.545 -34.090 1.00 49.69 138 PRO A O 1
ATOM 1055 N N . TYR A 1 139 ? 22.568 17.492 -33.481 1.00 49.25 139 TYR A N 1
ATOM 1056 C CA . TYR A 1 139 ? 22.951 17.434 -32.078 1.00 49.25 139 TYR A CA 1
ATOM 1057 C C . TYR A 1 139 ? 24.123 16.446 -31.946 1.00 49.25 139 TYR A C 1
ATOM 1059 O O . TYR A 1 139 ? 23.893 15.243 -32.083 1.00 49.25 139 TYR A O 1
ATOM 1067 N N . PRO A 1 140 ? 25.377 16.881 -31.707 1.00 36.94 140 PRO A N 1
ATOM 1068 C CA . PRO A 1 140 ? 26.428 15.934 -31.393 1.00 36.94 140 PRO A CA 1
ATOM 1069 C C . PRO A 1 140 ? 26.165 15.512 -29.953 1.00 36.94 140 PRO A C 1
ATOM 1071 O O . PRO A 1 140 ? 26.172 16.356 -29.053 1.00 36.94 140 PRO A O 1
ATOM 1074 N N . ASP A 1 141 ? 25.901 14.232 -29.714 1.00 36.84 141 ASP A N 1
ATOM 1075 C CA . ASP A 1 141 ? 25.794 13.711 -28.353 1.00 36.84 141 ASP A CA 1
ATOM 1076 C C . ASP A 1 141 ? 27.193 13.638 -27.720 1.00 36.84 141 ASP A C 1
ATOM 1078 O O . ASP A 1 141 ? 27.790 12.583 -27.537 1.00 36.84 141 ASP A O 1
ATOM 1082 N N . LEU A 1 142 ? 27.775 14.803 -27.450 1.00 32.50 142 LEU A N 1
ATOM 1083 C CA . LEU A 1 142 ? 28.987 14.968 -26.667 1.00 32.50 142 LEU A CA 1
ATOM 1084 C C . LEU A 1 142 ? 28.567 15.575 -25.336 1.00 32.50 142 LEU A C 1
ATOM 1086 O O . LEU A 1 142 ? 28.675 16.780 -25.135 1.00 32.50 142 LEU A O 1
ATOM 1090 N N . VAL A 1 143 ? 28.021 14.715 -24.473 1.00 29.09 143 VAL A N 1
ATOM 1091 C CA . VAL A 1 143 ? 28.209 14.650 -23.013 1.00 29.09 143 VAL A CA 1
ATOM 1092 C C . VAL A 1 143 ? 27.010 13.913 -22.404 1.00 29.09 143 VAL A C 1
ATOM 1094 O O . VAL A 1 143 ? 25.913 14.444 -22.220 1.00 29.09 143 VAL A O 1
ATOM 1097 N N . VAL A 1 144 ? 27.270 12.657 -22.047 1.00 31.75 144 VAL A N 1
ATOM 1098 C CA . VAL A 1 144 ? 26.502 11.870 -21.082 1.00 31.75 144 VAL A CA 1
ATOM 1099 C C . VAL A 1 144 ? 26.584 12.586 -19.726 1.00 31.75 144 VAL A C 1
ATOM 1101 O O . VAL A 1 144 ? 27.547 12.353 -19.006 1.00 31.75 144 VAL A O 1
ATOM 1104 N N . SER A 1 145 ? 25.645 13.487 -19.384 1.00 28.95 145 SER A N 1
ATOM 1105 C CA . SER A 1 145 ? 25.365 13.853 -17.968 1.00 28.95 145 SER A CA 1
ATOM 1106 C C . SER A 1 145 ? 24.175 14.788 -17.639 1.00 28.95 145 SER A C 1
ATOM 1108 O O . SER A 1 145 ? 23.989 15.055 -16.458 1.00 28.95 145 SER A O 1
ATOM 1110 N N . GLU A 1 146 ? 23.304 15.260 -18.550 1.00 31.67 146 GLU A N 1
ATOM 1111 C CA . GLU A 1 146 ? 22.193 16.173 -18.130 1.00 31.67 146 GLU A CA 1
ATOM 1112 C C . GLU A 1 146 ? 20.765 15.790 -18.589 1.00 31.67 146 GLU A C 1
ATOM 1114 O O . GLU A 1 146 ? 19.828 16.581 -18.470 1.00 31.67 146 GLU A O 1
ATOM 1119 N N . ARG A 1 147 ? 20.544 14.579 -19.114 1.00 35.16 147 ARG A N 1
ATOM 1120 C CA . ARG A 1 147 ? 19.473 14.360 -20.105 1.00 35.16 147 ARG A CA 1
ATOM 1121 C C . ARG A 1 147 ? 18.067 13.929 -19.667 1.00 35.16 147 ARG A C 1
ATOM 1123 O O . ARG A 1 147 ? 17.275 13.671 -20.564 1.00 35.16 147 ARG A O 1
ATOM 1130 N N . LEU A 1 148 ? 17.691 13.877 -18.386 1.00 32.34 148 LEU A N 1
ATOM 1131 C CA . LEU A 1 148 ? 16.379 13.286 -18.045 1.00 32.34 148 LEU A CA 1
ATOM 1132 C C . LEU A 1 148 ? 15.227 14.216 -17.649 1.00 32.34 148 LEU A C 1
ATOM 1134 O O . LEU A 1 148 ? 14.106 13.731 -17.658 1.00 32.34 148 LEU A O 1
ATOM 1138 N N . LEU A 1 149 ? 15.402 15.514 -17.366 1.00 31.36 149 LEU A N 1
ATOM 1139 C CA . LEU A 1 149 ? 14.266 16.321 -16.856 1.00 31.36 149 LEU A CA 1
ATOM 1140 C C . LEU A 1 149 ? 14.275 17.823 -17.202 1.00 31.36 149 LEU A C 1
ATOM 1142 O O . LEU A 1 149 ? 13.624 18.608 -16.512 1.00 31.36 149 LEU A O 1
ATOM 1146 N N . ARG A 1 150 ? 15.005 18.284 -18.228 1.00 39.53 150 ARG A N 1
ATOM 1147 C CA . ARG A 1 150 ? 15.097 19.731 -18.518 1.00 39.53 150 ARG A CA 1
ATOM 1148 C C . ARG A 1 150 ? 14.596 20.104 -19.914 1.00 39.53 150 ARG A C 1
ATOM 1150 O O . ARG A 1 150 ? 14.825 19.341 -20.848 1.00 39.53 150 ARG A O 1
ATOM 1157 N N . PRO A 1 151 ? 13.964 21.287 -20.069 1.00 41.16 151 PRO A N 1
ATOM 1158 C CA . PRO A 1 151 ? 13.639 21.839 -21.379 1.00 41.16 151 PRO A CA 1
ATOM 1159 C C . PRO A 1 151 ? 14.872 21.853 -22.280 1.00 41.16 151 PRO A C 1
ATOM 1161 O O . PRO A 1 151 ? 15.968 22.179 -21.800 1.00 41.16 151 PRO A O 1
ATOM 1164 N N . LEU A 1 152 ? 14.687 21.575 -23.577 1.00 44.81 152 LEU A N 1
ATOM 1165 C CA . LEU A 1 152 ? 15.739 21.757 -24.580 1.00 44.81 152 LEU A CA 1
ATOM 1166 C C . LEU A 1 152 ? 16.394 23.121 -24.348 1.00 44.81 152 LEU A C 1
ATOM 1168 O O . LEU A 1 152 ? 15.696 24.124 -24.252 1.00 44.81 152 LEU A O 1
ATOM 1172 N N . SER A 1 153 ? 17.711 23.136 -24.165 1.00 44.09 153 SER A N 1
ATOM 1173 C CA . SER A 1 153 ? 18.460 24.315 -23.738 1.00 44.09 153 SER A CA 1
ATOM 1174 C C . SER A 1 153 ? 19.662 24.495 -24.654 1.00 44.09 153 SER A C 1
ATOM 1176 O O . SER A 1 153 ? 20.610 23.716 -24.603 1.00 44.09 153 SER A O 1
ATOM 1178 N N . LEU A 1 154 ? 19.620 25.515 -25.511 1.00 48.00 154 LEU A N 1
ATOM 1179 C CA . LEU A 1 154 ? 20.703 25.820 -26.452 1.00 48.00 154 LEU A CA 1
ATOM 1180 C C . LEU A 1 154 ? 21.741 26.727 -25.778 1.00 48.00 154 LEU A C 1
ATOM 1182 O O . LEU A 1 154 ? 21.394 27.822 -25.340 1.00 48.00 154 LEU A O 1
ATOM 1186 N N . ARG A 1 155 ? 23.003 26.288 -25.692 1.00 47.41 155 ARG A N 1
ATOM 1187 C CA . ARG A 1 155 ? 24.123 27.089 -25.159 1.00 47.41 155 ARG A CA 1
ATOM 1188 C C . ARG A 1 155 ? 25.044 27.536 -26.293 1.00 47.41 155 ARG A C 1
ATOM 1190 O O . ARG A 1 155 ? 25.290 26.761 -27.213 1.00 47.41 155 ARG A O 1
ATOM 1197 N N . SER A 1 156 ? 25.592 28.749 -26.214 1.00 44.59 156 SER A N 1
ATOM 1198 C CA . SER A 1 156 ? 26.436 29.325 -27.275 1.00 44.59 156 SER A CA 1
ATOM 1199 C C . SER A 1 156 ? 27.688 28.501 -27.600 1.00 44.59 156 SER A C 1
ATOM 1201 O O . SER A 1 156 ? 28.057 28.390 -28.766 1.00 44.59 156 SER A O 1
ATOM 1203 N N . GLU A 1 157 ? 28.304 27.879 -26.593 1.00 43.31 157 GLU A N 1
ATOM 1204 C CA . GLU A 1 157 ? 29.511 27.053 -26.748 1.00 43.31 157 GLU A CA 1
ATOM 1205 C C . GLU A 1 157 ? 29.233 25.709 -27.445 1.00 43.31 157 GLU A C 1
ATOM 1207 O O . GLU A 1 157 ? 30.060 25.232 -28.217 1.00 43.31 157 GLU A O 1
ATOM 1212 N N . GLY A 1 158 ? 28.046 25.122 -27.240 1.00 42.75 158 GLY A N 1
ATOM 1213 C CA . GLY A 1 158 ? 27.688 23.798 -27.773 1.00 42.75 158 GLY A CA 1
ATOM 1214 C C . GLY A 1 158 ? 27.417 23.764 -29.281 1.00 42.75 158 GLY A C 1
ATOM 1215 O O . GLY A 1 158 ? 27.447 22.698 -29.885 1.00 42.75 158 GLY A O 1
ATOM 1216 N N . PHE A 1 159 ? 27.181 24.924 -29.900 1.00 42.62 159 PHE A N 1
ATOM 1217 C CA . PHE A 1 159 ? 26.873 25.049 -31.331 1.00 42.62 159 PHE A CA 1
ATOM 1218 C C . PHE A 1 159 ? 28.010 25.678 -32.148 1.00 42.62 159 PHE A C 1
ATOM 1220 O O . PHE A 1 159 ? 27.828 25.979 -33.328 1.00 42.62 159 PHE A O 1
ATOM 1227 N N . GLY A 1 160 ? 29.180 25.893 -31.533 1.00 41.00 160 GLY A N 1
ATOM 1228 C CA . GLY A 1 160 ? 30.325 26.510 -32.204 1.00 41.00 160 GLY A CA 1
ATOM 1229 C C . GLY A 1 160 ? 30.032 27.928 -32.701 1.00 41.00 160 GLY A C 1
ATOM 1230 O O . GLY A 1 160 ? 30.566 28.335 -33.736 1.00 41.00 160 GLY A O 1
ATOM 1231 N N . LEU A 1 161 ? 29.163 28.670 -31.999 1.00 46.66 161 LEU A N 1
ATOM 1232 C CA . LEU A 1 161 ? 28.950 30.082 -32.299 1.00 46.66 161 LEU A CA 1
ATOM 1233 C C . LEU A 1 161 ? 30.289 30.804 -32.101 1.00 46.66 161 LEU A C 1
ATOM 1235 O O . LEU A 1 161 ? 30.914 30.618 -31.054 1.00 46.66 161 LEU A O 1
ATOM 1239 N N . PRO A 1 162 ? 30.766 31.599 -33.074 1.00 45.34 162 PRO A N 1
ATOM 1240 C CA . PRO A 1 162 ? 31.961 32.395 -32.852 1.00 45.34 162 PRO A CA 1
ATOM 1241 C C . PRO A 1 162 ? 31.729 33.289 -31.629 1.00 45.34 162 PRO A C 1
ATOM 1243 O O . PRO A 1 162 ? 30.639 33.844 -31.474 1.00 45.34 162 PRO A O 1
ATOM 1246 N N . GLU A 1 163 ? 32.739 33.442 -30.768 1.00 45.53 163 GLU A N 1
ATOM 1247 C CA . GLU A 1 163 ? 32.776 34.539 -29.798 1.00 45.53 163 GLU A CA 1
ATOM 1248 C C . GLU A 1 163 ? 32.717 35.845 -30.601 1.00 45.53 163 GLU A C 1
ATOM 1250 O O . GLU A 1 163 ? 33.717 36.332 -31.134 1.00 45.53 163 GLU A O 1
ATOM 1255 N N . GLY A 1 164 ? 31.502 36.338 -30.828 1.00 42.47 164 GLY A N 1
ATOM 1256 C CA . GLY A 1 164 ? 31.264 37.458 -31.720 1.00 42.47 164 GLY A CA 1
ATOM 1257 C C . GLY A 1 164 ? 31.926 38.710 -31.164 1.00 42.47 164 GLY A C 1
ATOM 1258 O O . GLY A 1 164 ? 31.810 39.020 -29.977 1.00 42.47 164 GLY A O 1
ATOM 1259 N N . LYS A 1 165 ? 32.579 39.488 -32.031 1.00 42.41 165 LYS A N 1
ATOM 1260 C CA . LYS A 1 165 ? 32.883 40.885 -31.702 1.00 42.41 165 LYS A CA 1
ATOM 1261 C C . LYS A 1 165 ? 31.555 41.599 -31.430 1.00 42.41 165 LYS A C 1
ATOM 1263 O O . LYS A 1 165 ? 30.572 41.363 -32.131 1.00 42.41 165 LYS A O 1
ATOM 1268 N N . ALA A 1 166 ? 31.518 42.470 -30.422 1.00 42.72 166 ALA A N 1
ATOM 1269 C CA . ALA A 1 166 ? 30.316 43.221 -30.070 1.00 42.72 166 ALA A CA 1
ATOM 1270 C C . ALA A 1 166 ? 29.689 43.890 -31.315 1.00 42.72 166 ALA A C 1
ATOM 1272 O O . ALA A 1 166 ? 30.330 44.727 -31.951 1.00 42.72 166 ALA A O 1
ATOM 1273 N N . GLY A 1 167 ? 28.447 43.518 -31.661 1.00 44.47 167 GLY A N 1
ATOM 1274 C CA . GLY A 1 167 ? 27.683 44.118 -32.765 1.00 44.47 167 GLY A CA 1
ATOM 1275 C C . GLY A 1 167 ? 27.317 43.207 -33.947 1.00 44.47 167 GLY A C 1
ATOM 1276 O O . GLY A 1 167 ? 26.663 43.692 -34.869 1.00 44.47 167 GLY A O 1
ATOM 1277 N N . GLU A 1 168 ? 27.686 41.922 -33.947 1.00 48.03 168 GLU A N 1
ATOM 1278 C CA . GLU A 1 168 ? 27.160 40.945 -34.918 1.00 48.03 168 GLU A CA 1
ATOM 1279 C C . GLU A 1 168 ? 25.750 40.439 -34.526 1.00 48.03 168 GLU A C 1
ATOM 1281 O O . GLU A 1 168 ? 25.314 40.554 -33.380 1.00 48.03 168 GLU A O 1
ATOM 1286 N N . LEU A 1 169 ? 24.979 39.941 -35.497 1.00 48.88 169 LEU A N 1
ATOM 1287 C CA . LEU A 1 169 ? 23.635 39.388 -35.287 1.00 48.88 169 LEU A CA 1
ATOM 1288 C C . LEU A 1 169 ? 23.519 38.055 -36.018 1.00 48.88 169 LEU A C 1
ATOM 1290 O O . LEU A 1 169 ? 23.859 37.976 -37.198 1.00 48.88 169 LEU A O 1
ATOM 1294 N N . GLY A 1 170 ? 23.012 37.034 -35.329 1.00 49.72 170 GLY A N 1
ATOM 1295 C CA . GLY A 1 170 ? 22.763 35.710 -35.894 1.00 49.72 170 GLY A CA 1
ATOM 1296 C C . GLY A 1 170 ? 21.274 35.457 -36.124 1.00 49.72 170 GLY A C 1
ATOM 1297 O O . GLY A 1 170 ? 20.428 35.909 -35.349 1.00 49.72 170 GLY A O 1
ATOM 1298 N N . LEU A 1 171 ? 20.940 34.706 -37.176 1.00 51.41 171 LEU A N 1
ATOM 1299 C CA . LEU A 1 171 ? 19.586 34.209 -37.415 1.00 51.41 171 LEU A CA 1
ATOM 1300 C C . LEU A 1 171 ? 19.540 32.699 -37.153 1.00 51.41 171 LEU A C 1
ATOM 1302 O O . LEU A 1 171 ? 20.189 31.905 -37.837 1.00 51.41 171 LEU A O 1
ATOM 1306 N N . LEU A 1 172 ? 18.752 32.291 -36.162 1.00 51.72 172 LEU A N 1
ATOM 1307 C CA . LEU A 1 172 ? 18.480 30.884 -35.884 1.00 51.72 172 LEU A CA 1
ATOM 1308 C C . LEU A 1 172 ? 17.109 30.531 -36.460 1.00 51.72 172 LEU A C 1
ATOM 1310 O O . LEU A 1 172 ? 16.100 31.155 -36.142 1.00 51.72 172 LEU A O 1
ATOM 1314 N N . ILE A 1 173 ? 17.061 29.531 -37.337 1.00 52.16 173 ILE A N 1
ATOM 1315 C CA . ILE A 1 173 ? 15.801 29.058 -37.906 1.00 52.16 173 ILE A CA 1
ATOM 1316 C C . ILE A 1 173 ? 15.483 27.711 -37.275 1.00 52.16 173 ILE A C 1
ATOM 1318 O O . ILE A 1 173 ? 16.105 26.691 -37.579 1.00 52.16 173 ILE A O 1
ATOM 1322 N N . PHE A 1 174 ? 14.476 27.713 -36.408 1.00 53.97 174 PHE A N 1
ATOM 1323 C CA . PHE A 1 174 ? 13.924 26.488 -35.857 1.00 53.97 174 PHE A CA 1
ATOM 1324 C C . PHE A 1 174 ? 12.861 25.976 -36.811 1.00 53.97 174 PHE A C 1
ATOM 1326 O O . PHE A 1 174 ? 11.923 26.697 -37.149 1.00 53.97 174 PHE A O 1
ATOM 1333 N N . ARG A 1 175 ? 13.016 24.725 -37.233 1.00 57.16 175 ARG A N 1
ATOM 1334 C CA . ARG A 1 175 ? 11.949 23.993 -37.901 1.00 57.16 175 ARG A CA 1
ATOM 1335 C C . ARG A 1 175 ? 11.566 22.835 -37.020 1.00 57.16 175 ARG A C 1
ATOM 1337 O O . ARG A 1 175 ? 12.409 22.033 -36.624 1.00 57.16 175 ARG A O 1
ATOM 1344 N N . MET A 1 176 ? 10.297 22.832 -36.654 1.00 60.19 176 MET A N 1
ATOM 1345 C CA . MET A 1 176 ? 9.761 21.925 -35.665 1.00 60.19 176 MET A CA 1
ATOM 1346 C C . MET A 1 176 ? 8.379 21.463 -36.110 1.00 60.19 176 MET A C 1
ATOM 1348 O O . MET A 1 176 ? 7.565 22.256 -36.589 1.00 60.19 176 MET A O 1
ATOM 1352 N N . GLN A 1 177 ? 8.124 20.175 -35.945 1.00 60.19 177 GLN A N 1
ATOM 1353 C CA . GLN A 1 177 ? 6.793 19.594 -36.023 1.00 60.19 177 GLN A CA 1
ATOM 1354 C C . GLN A 1 177 ? 6.162 19.697 -34.634 1.00 60.19 177 GLN A C 1
ATOM 1356 O O . GLN A 1 177 ? 6.762 19.255 -33.658 1.00 60.19 177 GLN A O 1
ATOM 1361 N N . ALA A 1 178 ? 4.987 20.312 -34.512 1.00 60.81 178 ALA A N 1
ATOM 1362 C CA . ALA A 1 178 ? 4.307 20.398 -33.220 1.00 60.81 178 ALA A CA 1
ATOM 1363 C C . ALA A 1 178 ? 4.007 18.986 -32.670 1.00 60.81 178 ALA A C 1
ATOM 1365 O O . ALA A 1 178 ? 3.681 18.097 -33.464 1.00 60.81 178 ALA A O 1
ATOM 1366 N N . PRO A 1 179 ? 4.107 18.754 -31.345 1.00 66.44 179 PRO A N 1
ATOM 1367 C CA . PRO A 1 179 ? 3.525 17.557 -30.741 1.00 66.44 179 PRO A CA 1
ATOM 1368 C C . PRO A 1 179 ? 2.043 17.444 -31.121 1.00 66.44 179 PRO A C 1
ATOM 1370 O O . PRO A 1 179 ? 1.354 18.460 -31.219 1.00 66.44 179 PRO A O 1
ATOM 1373 N N . LEU A 1 180 ? 1.565 16.222 -31.372 1.00 62.78 180 LEU A N 1
ATOM 1374 C CA . LEU A 1 180 ? 0.228 15.974 -31.935 1.00 62.78 180 LEU A CA 1
ATOM 1375 C C . LEU A 1 180 ? -0.917 16.492 -31.047 1.00 62.78 180 LEU A C 1
ATOM 1377 O O . LEU A 1 180 ? -1.973 16.851 -31.559 1.00 62.78 180 LEU A O 1
ATOM 1381 N N . ASP A 1 181 ? -0.702 16.530 -29.737 1.00 65.25 181 ASP A N 1
ATOM 1382 C CA . ASP A 1 181 ? -1.637 16.939 -28.685 1.00 65.25 181 ASP A CA 1
ATOM 1383 C C . ASP A 1 181 ? -1.373 18.359 -28.155 1.00 65.25 181 ASP A C 1
ATOM 1385 O O . ASP A 1 181 ? -2.060 18.835 -27.246 1.00 65.25 181 ASP A O 1
ATOM 1389 N N . ALA A 1 182 ? -0.378 19.057 -28.709 1.00 64.19 182 ALA A N 1
ATOM 1390 C CA . ALA A 1 182 ? -0.109 20.426 -28.320 1.00 64.19 182 ALA A CA 1
ATOM 1391 C C . ALA A 1 182 ? -1.278 21.326 -28.742 1.00 64.19 182 ALA A C 1
ATOM 1393 O O . ALA A 1 182 ? -1.730 21.300 -29.884 1.00 64.19 182 ALA A O 1
ATOM 1394 N N . GLU A 1 183 ? -1.739 22.172 -27.826 1.00 71.19 183 GLU A N 1
ATOM 1395 C CA . GLU A 1 183 ? -2.645 23.288 -28.104 1.00 71.19 183 GLU A CA 1
ATOM 1396 C C . GLU A 1 183 ? -1.833 24.562 -28.374 1.00 71.19 183 GLU A C 1
ATOM 1398 O O . GLU A 1 183 ? -2.117 25.332 -29.300 1.00 71.19 183 GLU A O 1
ATOM 1403 N N . SER A 1 184 ? -0.761 24.755 -27.604 1.00 67.44 184 SER A N 1
ATOM 1404 C CA . SER A 1 184 ? 0.195 25.838 -27.801 1.00 67.44 184 SER A CA 1
ATOM 1405 C C . SER A 1 184 ? 1.631 25.411 -27.523 1.00 67.44 184 SER A C 1
ATOM 1407 O O . SER A 1 184 ? 1.893 24.479 -26.767 1.00 67.44 184 SER A O 1
ATOM 1409 N N . ILE A 1 185 ? 2.570 26.133 -28.127 1.00 64.94 185 ILE A N 1
ATOM 1410 C CA . ILE A 1 185 ? 4.008 26.003 -27.924 1.00 64.94 185 ILE A CA 1
ATOM 1411 C C . ILE A 1 185 ? 4.511 27.297 -27.295 1.00 64.94 185 ILE A C 1
ATOM 1413 O O . ILE A 1 185 ? 4.331 28.374 -27.864 1.00 64.94 185 ILE A O 1
ATOM 1417 N N . ARG A 1 186 ? 5.167 27.180 -26.142 1.00 70.06 186 ARG A N 1
ATOM 1418 C CA . ARG A 1 186 ? 5.845 28.266 -25.448 1.00 70.06 186 ARG A CA 1
ATOM 1419 C C . ARG A 1 186 ? 7.337 28.290 -25.757 1.00 70.06 186 ARG A C 1
ATOM 1421 O O . ARG A 1 186 ? 8.044 27.314 -25.516 1.00 70.06 186 ARG A O 1
ATOM 1428 N N . LEU A 1 187 ? 7.830 29.442 -26.199 1.00 64.88 187 LEU A N 1
ATOM 1429 C CA . LEU A 1 187 ? 9.256 29.741 -26.312 1.00 64.88 187 LEU A CA 1
ATOM 1430 C C . LEU A 1 187 ? 9.667 30.672 -25.169 1.00 64.88 187 LEU A C 1
ATOM 1432 O O . LEU A 1 187 ? 8.986 31.667 -24.926 1.00 64.88 187 LEU A O 1
ATOM 1436 N N . SER A 1 188 ? 10.776 30.377 -24.485 1.00 61.09 188 SER A N 1
ATOM 1437 C CA . SER A 1 188 ? 11.290 31.212 -23.389 1.00 61.09 188 SER A CA 1
ATOM 1438 C C . SER A 1 188 ? 12.795 31.469 -23.499 1.00 61.09 188 SER A C 1
ATOM 1440 O O . SER A 1 188 ? 13.582 30.530 -23.637 1.00 61.09 188 SER A O 1
ATOM 1442 N N . SER A 1 189 ? 13.237 32.726 -23.388 1.00 58.22 189 SER A N 1
ATOM 1443 C CA . SER A 1 189 ? 14.667 33.102 -23.400 1.00 58.22 189 SER A CA 1
ATOM 1444 C C . SER A 1 189 ? 14.911 34.473 -22.757 1.00 58.22 189 SER A C 1
ATOM 1446 O O . SER A 1 189 ? 14.004 35.295 -22.714 1.00 58.22 189 SER A O 1
ATOM 1448 N N . THR A 1 190 ? 16.123 34.753 -22.269 1.00 54.06 190 THR A N 1
ATOM 1449 C CA . THR A 1 190 ? 16.487 36.085 -21.743 1.00 54.06 190 THR A CA 1
ATOM 1450 C C . THR A 1 190 ? 16.996 37.057 -22.820 1.00 54.06 190 THR A C 1
ATOM 1452 O O . THR A 1 190 ? 16.858 38.258 -22.624 1.00 54.06 190 THR A O 1
ATOM 1455 N N . ASN A 1 191 ? 17.526 36.579 -23.963 1.00 51.22 191 ASN A N 1
ATOM 1456 C CA . ASN A 1 191 ? 18.260 37.406 -24.951 1.00 51.22 191 ASN A CA 1
ATOM 1457 C C . ASN A 1 191 ? 17.860 37.161 -26.433 1.00 51.22 191 ASN A C 1
ATOM 1459 O O . ASN A 1 191 ? 18.683 37.309 -27.340 1.00 51.22 191 ASN A O 1
ATOM 1463 N N . VAL A 1 192 ? 16.604 36.785 -26.710 1.00 50.41 192 VAL A N 1
ATOM 1464 C CA . VAL A 1 192 ? 16.114 36.439 -28.065 1.00 50.41 192 VAL A CA 1
ATOM 1465 C C . VAL A 1 192 ? 14.912 37.289 -28.466 1.00 50.41 192 VAL A C 1
ATOM 1467 O O . VAL A 1 192 ? 14.008 37.501 -27.660 1.00 50.41 192 VAL A O 1
ATOM 1470 N N . PHE A 1 193 ? 14.877 37.730 -29.727 1.00 50.34 193 PHE A N 1
ATOM 1471 C CA . PHE A 1 193 ? 13.773 38.505 -30.293 1.00 50.34 193 PHE A CA 1
ATOM 1472 C C . PHE A 1 193 ? 13.148 37.747 -31.472 1.00 50.34 193 PHE A C 1
ATOM 1474 O O . PHE A 1 193 ? 13.820 37.415 -32.448 1.00 50.34 193 PHE A O 1
ATOM 1481 N N . LEU A 1 194 ? 11.844 37.475 -31.404 1.00 45.94 194 LEU A N 1
ATOM 1482 C CA . LEU A 1 194 ? 11.096 36.910 -32.529 1.00 45.94 194 LEU A CA 1
ATOM 1483 C C . LEU A 1 194 ? 10.661 38.025 -33.484 1.00 45.94 194 LEU A C 1
ATOM 1485 O O . LEU A 1 194 ? 10.091 39.024 -33.047 1.00 45.94 194 LEU A O 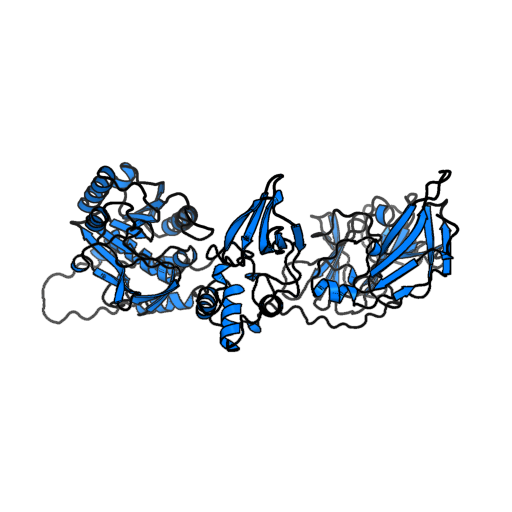1
ATOM 1489 N N . VAL A 1 195 ? 10.874 37.834 -34.787 1.00 43.62 195 VAL A N 1
ATOM 1490 C CA . VAL A 1 195 ? 10.257 38.661 -35.833 1.00 43.62 195 VAL A CA 1
ATOM 1491 C C . VAL A 1 195 ? 9.376 37.737 -36.664 1.00 43.62 195 VAL A C 1
ATOM 1493 O O . VAL A 1 195 ? 9.866 36.949 -37.466 1.00 43.62 195 VAL A O 1
ATOM 1496 N N . ALA A 1 196 ? 8.063 37.781 -36.434 1.00 42.12 196 ALA A N 1
ATOM 1497 C CA . ALA A 1 196 ? 7.113 37.000 -37.218 1.00 42.12 196 ALA A CA 1
ATOM 1498 C C . ALA A 1 196 ? 6.960 37.621 -38.626 1.00 42.12 196 ALA A C 1
ATOM 1500 O O . ALA A 1 196 ? 6.715 38.826 -38.710 1.00 42.12 196 ALA A O 1
ATOM 1501 N N . PRO A 1 197 ? 7.036 36.842 -39.728 1.00 35.62 197 PRO A N 1
ATOM 1502 C CA . PRO A 1 197 ? 6.988 37.405 -41.081 1.00 35.62 197 PRO A CA 1
ATOM 1503 C C . PRO A 1 197 ? 5.630 38.001 -41.473 1.00 35.62 197 PRO A C 1
ATOM 1505 O O . PRO A 1 197 ? 5.578 38.820 -42.378 1.00 35.62 197 PRO A O 1
ATOM 1508 N N . ASN A 1 198 ? 4.530 37.596 -40.828 1.00 37.31 198 ASN A N 1
ATOM 1509 C CA . ASN A 1 198 ? 3.181 38.057 -41.162 1.00 37.31 198 ASN A CA 1
ATOM 1510 C C . ASN A 1 198 ? 2.193 37.750 -40.025 1.00 37.31 198 ASN A C 1
ATOM 1512 O O . ASN A 1 198 ? 1.656 36.648 -39.958 1.00 37.31 198 ASN A O 1
ATOM 1516 N N . SER A 1 199 ? 1.915 38.721 -39.154 1.00 33.91 199 SER A N 1
ATOM 1517 C CA . SER A 1 199 ? 0.629 38.800 -38.447 1.00 33.91 199 SER A CA 1
ATOM 1518 C C . SER A 1 199 ? 0.477 40.165 -37.784 1.00 33.91 199 SER A C 1
ATOM 1520 O O . SER A 1 199 ? 1.050 40.440 -36.734 1.00 33.91 199 SER A O 1
ATOM 1522 N N . SER A 1 200 ? -0.380 41.005 -38.348 1.00 35.09 200 SER A N 1
ATOM 1523 C CA . SER A 1 200 ? -0.892 42.235 -37.737 1.00 35.09 200 SER A CA 1
ATOM 1524 C C . SER A 1 200 ? -1.807 41.987 -36.519 1.00 35.09 200 SER A C 1
ATOM 1526 O O . SER A 1 200 ? -2.518 42.894 -36.093 1.00 35.09 200 SER A O 1
ATOM 1528 N N . ARG A 1 201 ? -1.822 40.774 -35.946 1.00 35.56 201 ARG A N 1
ATOM 1529 C CA . ARG A 1 201 ? -2.646 40.378 -34.794 1.00 35.56 201 ARG A CA 1
ATOM 1530 C C . ARG A 1 201 ? -2.016 39.207 -34.030 1.00 35.56 201 ARG A C 1
ATOM 1532 O O . ARG A 1 201 ? -2.392 38.071 -34.275 1.00 35.56 201 ARG A O 1
ATOM 1539 N N . GLN A 1 202 ? -1.072 39.484 -33.134 1.00 39.06 202 GLN A N 1
ATOM 1540 C CA . GLN A 1 202 ? -0.852 38.806 -31.841 1.00 39.06 202 GLN A CA 1
ATOM 1541 C C . GLN A 1 202 ? 0.362 39.475 -31.168 1.00 39.06 202 GLN A C 1
ATOM 1543 O O . GLN A 1 202 ? 1.336 39.805 -31.836 1.00 39.06 202 GLN A O 1
ATOM 1548 N N . GLY A 1 203 ? 0.199 39.834 -29.892 1.00 36.91 203 GLY A N 1
ATOM 1549 C CA . GLY A 1 203 ? 0.932 40.898 -29.190 1.00 36.91 203 GLY A CA 1
ATOM 1550 C C . GLY A 1 203 ? 2.434 40.678 -28.930 1.00 36.91 203 GLY A C 1
ATOM 1551 O O . GLY A 1 203 ? 2.988 39.638 -29.279 1.00 36.91 203 GLY A O 1
ATOM 1552 N N . PRO A 1 204 ? 3.109 41.677 -28.321 1.00 40.88 204 PRO A N 1
ATOM 1553 C CA . PRO A 1 204 ? 4.532 41.610 -27.993 1.00 40.88 204 PRO A CA 1
ATOM 1554 C C . PRO A 1 204 ? 4.813 40.508 -26.962 1.00 40.88 204 PRO A C 1
ATOM 1556 O O . PRO A 1 204 ? 3.955 40.189 -26.142 1.00 40.88 204 PRO A O 1
ATOM 1559 N N . ALA A 1 205 ? 6.036 39.970 -26.991 1.00 47.19 205 ALA A N 1
ATOM 1560 C CA . ALA A 1 205 ? 6.592 39.121 -25.939 1.00 47.19 205 ALA A CA 1
ATOM 1561 C C . ALA A 1 205 ? 6.206 39.641 -24.546 1.00 47.19 205 ALA A C 1
ATOM 1563 O O . ALA A 1 205 ? 6.400 40.829 -24.266 1.00 47.19 205 ALA A O 1
ATOM 1564 N N . VAL A 1 206 ? 5.719 38.775 -23.658 1.00 48.78 206 VAL A N 1
ATOM 1565 C CA . VAL A 1 206 ? 5.528 39.171 -22.259 1.00 48.78 206 VAL A CA 1
ATOM 1566 C C . VAL A 1 206 ? 6.864 38.972 -21.552 1.00 48.78 206 VAL A C 1
ATOM 1568 O O . VAL A 1 206 ? 7.360 37.849 -21.458 1.00 48.78 206 VAL A O 1
ATOM 1571 N N . LEU A 1 207 ? 7.477 40.066 -21.089 1.00 44.97 207 LEU A N 1
ATOM 1572 C CA . LEU A 1 207 ? 8.614 39.982 -20.176 1.00 44.97 207 LEU A CA 1
ATOM 1573 C C . LEU A 1 207 ? 8.095 39.449 -18.841 1.00 44.97 207 LEU A C 1
ATOM 1575 O O . LEU A 1 207 ? 7.372 40.142 -18.123 1.00 44.97 207 LEU A O 1
ATOM 1579 N N . ASN A 1 208 ? 8.467 38.221 -18.506 1.00 48.56 208 ASN A N 1
ATOM 1580 C CA . ASN A 1 208 ? 8.207 37.667 -17.194 1.00 48.56 208 ASN A CA 1
ATOM 1581 C C . ASN A 1 208 ? 9.184 38.312 -16.201 1.00 48.56 208 ASN A C 1
ATOM 1583 O O . ASN A 1 208 ? 10.367 37.977 -16.159 1.00 48.56 208 ASN A O 1
ATOM 1587 N N . LEU A 1 209 ? 8.685 39.265 -15.412 1.00 42.84 209 LEU A N 1
ATOM 1588 C CA . LEU A 1 209 ? 9.487 40.036 -14.457 1.00 42.84 209 LEU A CA 1
ATOM 1589 C C . LEU A 1 209 ? 10.088 39.172 -13.336 1.00 42.84 209 LEU A C 1
ATOM 1591 O O . LEU A 1 209 ? 11.099 39.563 -12.763 1.00 42.84 209 LEU A O 1
ATOM 1595 N N . ALA A 1 210 ? 9.503 38.004 -13.042 1.00 44.72 210 ALA A N 1
ATOM 1596 C CA . ALA A 1 210 ? 10.005 37.091 -12.016 1.00 44.72 210 ALA A CA 1
ATOM 1597 C C . ALA A 1 210 ? 11.191 36.247 -12.509 1.00 44.72 210 ALA A C 1
ATOM 1599 O O . ALA A 1 210 ? 12.094 35.943 -11.735 1.00 44.72 210 ALA A O 1
ATOM 1600 N N . SER A 1 211 ? 11.201 35.873 -13.793 1.00 50.00 211 SER A N 1
ATOM 1601 C CA . SER A 1 211 ? 12.258 35.038 -14.383 1.00 50.00 211 SER A CA 1
ATOM 1602 C C . SER A 1 211 ? 13.265 35.818 -15.235 1.00 50.00 211 SER A C 1
ATOM 1604 O O . SER A 1 211 ? 14.302 35.271 -15.609 1.00 50.00 211 SER A O 1
ATOM 1606 N N . GLY A 1 212 ? 12.969 37.078 -15.569 1.00 51.53 212 GLY A N 1
ATOM 1607 C CA . GLY A 1 212 ? 13.766 37.903 -16.480 1.00 51.53 212 GLY A CA 1
ATOM 1608 C C . GLY A 1 212 ? 13.745 37.416 -17.935 1.00 51.53 212 GLY A C 1
ATOM 1609 O O . GLY A 1 212 ? 14.606 37.809 -18.720 1.00 51.53 212 GLY A O 1
ATOM 1610 N N . ARG A 1 213 ? 12.801 36.534 -18.299 1.00 55.53 213 ARG A N 1
ATOM 1611 C CA . ARG A 1 213 ? 12.709 35.902 -19.626 1.00 55.53 213 ARG A CA 1
ATOM 1612 C C . ARG A 1 213 ? 11.544 36.462 -20.434 1.00 55.53 213 ARG A C 1
ATOM 1614 O O . ARG A 1 213 ? 10.478 36.747 -19.900 1.00 55.53 213 ARG A O 1
ATOM 1621 N N . TYR A 1 214 ? 11.743 36.566 -21.740 1.00 57.69 214 TYR A N 1
ATOM 1622 C CA . TYR A 1 214 ? 10.686 36.787 -22.716 1.00 57.69 214 TYR A CA 1
ATOM 1623 C C . TYR A 1 214 ? 9.989 35.462 -23.015 1.00 57.69 214 TYR A C 1
ATOM 1625 O O . TYR A 1 214 ? 10.660 34.482 -23.349 1.00 57.69 214 TYR A O 1
ATOM 1633 N N . GLU A 1 215 ? 8.661 35.440 -22.896 1.00 61.19 215 GLU A N 1
ATOM 1634 C CA . GLU A 1 215 ? 7.823 34.276 -23.196 1.00 61.19 215 GLU A CA 1
ATOM 1635 C C . GLU A 1 215 ? 6.887 34.544 -24.384 1.00 61.19 215 GLU A C 1
ATOM 1637 O O . GLU A 1 215 ? 6.323 35.636 -24.516 1.00 61.19 215 GLU A O 1
ATOM 1642 N N . PHE A 1 216 ? 6.718 33.530 -25.239 1.00 63.97 216 PHE A N 1
ATOM 1643 C CA . PHE A 1 216 ? 5.876 33.579 -26.436 1.00 63.97 216 PHE A CA 1
ATOM 1644 C C . PHE A 1 216 ? 5.052 32.305 -26.559 1.00 63.97 216 PHE A C 1
ATOM 1646 O O . PHE A 1 216 ? 5.638 31.232 -26.657 1.00 63.97 216 PHE A O 1
ATOM 1653 N N . ASP A 1 217 ? 3.727 32.421 -26.604 1.00 62.88 217 ASP A N 1
ATOM 1654 C CA . ASP A 1 217 ? 2.830 31.301 -26.892 1.00 62.88 217 ASP A CA 1
ATOM 1655 C C . ASP A 1 217 ? 2.410 31.333 -28.363 1.00 62.88 217 ASP A C 1
ATOM 1657 O O . ASP A 1 217 ? 1.986 32.372 -28.872 1.00 62.88 217 ASP A O 1
ATOM 1661 N N . VAL A 1 218 ? 2.492 30.192 -29.043 1.00 61.34 218 VAL A N 1
ATOM 1662 C CA . VAL A 1 218 ? 2.032 30.052 -30.427 1.00 61.34 218 VAL A CA 1
ATOM 1663 C C . VAL A 1 218 ? 1.087 28.864 -30.548 1.00 61.34 218 VAL A C 1
ATOM 1665 O O . VAL A 1 218 ? 1.362 27.805 -29.998 1.00 61.34 218 VAL A O 1
ATOM 1668 N N . ALA A 1 219 ? -0.034 29.030 -31.252 1.00 62.31 219 ALA A N 1
ATOM 1669 C CA . ALA A 1 219 ? -1.014 27.960 -31.436 1.00 62.31 219 ALA A CA 1
ATOM 1670 C C . ALA A 1 219 ? -0.419 26.799 -32.251 1.00 62.31 219 ALA A C 1
ATOM 1672 O O . ALA A 1 219 ? 0.167 27.021 -33.307 1.00 62.31 219 ALA A O 1
ATOM 1673 N N . ALA A 1 220 ? -0.605 25.566 -31.790 1.00 58.38 220 ALA A N 1
ATOM 1674 C CA . ALA A 1 220 ? 0.030 24.372 -32.354 1.00 58.38 220 ALA A CA 1
ATOM 1675 C C . ALA A 1 220 ? -0.605 23.850 -33.661 1.00 58.38 220 ALA A C 1
ATOM 1677 O O . ALA A 1 220 ? -0.031 22.993 -34.323 1.00 58.38 220 ALA A O 1
ATOM 1678 N N . ARG A 1 221 ? -1.760 24.399 -34.071 1.00 54.22 221 ARG A N 1
ATOM 1679 C CA . ARG A 1 221 ? -2.537 23.991 -35.265 1.00 54.22 221 ARG A CA 1
ATOM 1680 C C . ARG A 1 221 ? -1.841 24.185 -36.626 1.00 54.22 221 ARG A C 1
ATOM 1682 O O . ARG A 1 221 ? -2.404 23.800 -37.647 1.00 54.22 221 ARG A O 1
ATOM 1689 N N . ASP A 1 222 ? -0.624 24.720 -36.645 1.00 47.72 222 ASP A N 1
ATOM 1690 C CA . ASP A 1 222 ? 0.233 24.796 -37.827 1.00 47.72 222 ASP A CA 1
ATOM 1691 C C . ASP A 1 222 ? 1.231 23.617 -37.800 1.00 47.72 222 ASP A C 1
ATOM 1693 O O . ASP A 1 222 ? 2.285 23.692 -37.175 1.00 47.72 222 ASP A O 1
ATOM 1697 N N . ILE A 1 223 ? 0.910 22.507 -38.482 1.00 47.75 223 ILE A N 1
ATOM 1698 C CA . ILE A 1 223 ? 1.670 21.226 -38.470 1.00 47.75 223 ILE A CA 1
ATOM 1699 C C . ILE A 1 223 ? 3.150 21.382 -38.907 1.00 47.75 223 ILE A C 1
ATOM 1701 O O . ILE A 1 223 ? 3.984 20.510 -38.661 1.00 47.75 223 ILE A O 1
ATOM 1705 N N . ARG A 1 224 ? 3.515 22.518 -39.514 1.00 48.91 224 ARG A N 1
ATOM 1706 C CA . ARG A 1 224 ? 4.904 22.931 -39.750 1.00 48.91 224 ARG A CA 1
ATOM 1707 C C . ARG A 1 224 ? 5.111 24.341 -39.212 1.00 48.91 224 ARG A C 1
ATOM 1709 O O . ARG A 1 224 ? 4.600 25.309 -39.771 1.00 48.91 224 ARG A O 1
ATOM 1716 N N . PHE A 1 225 ? 5.889 24.452 -38.142 1.00 51.00 225 PHE A N 1
ATOM 1717 C CA . PHE A 1 225 ? 6.337 25.734 -37.621 1.00 51.00 225 PHE A CA 1
ATOM 1718 C C . PHE A 1 225 ? 7.589 26.194 -38.377 1.00 51.00 225 PHE A C 1
ATOM 1720 O O . PHE A 1 225 ? 8.710 25.870 -37.991 1.00 51.00 225 PHE A O 1
ATOM 1727 N N . ASP A 1 226 ? 7.403 26.972 -39.444 1.00 48.47 226 ASP A N 1
ATOM 1728 C CA . ASP A 1 226 ? 8.483 27.715 -40.105 1.00 48.47 226 ASP A CA 1
ATOM 1729 C C . ASP A 1 226 ? 8.584 29.111 -39.473 1.00 48.47 226 ASP A C 1
ATOM 1731 O O . ASP A 1 226 ? 8.016 30.088 -39.971 1.00 48.47 226 ASP A O 1
ATOM 1735 N N . ARG A 1 227 ? 9.252 29.222 -38.318 1.00 50.69 227 ARG A N 1
ATOM 1736 C CA . ARG A 1 227 ? 9.457 30.519 -37.653 1.00 50.69 227 ARG A CA 1
ATOM 1737 C C . ARG A 1 227 ? 10.941 30.859 -37.578 1.00 50.69 227 ARG A C 1
ATOM 1739 O O . ARG A 1 227 ? 11.755 30.128 -37.023 1.00 50.69 227 ARG A O 1
ATOM 1746 N N . GLU A 1 228 ? 11.275 32.010 -38.143 1.00 50.22 228 GLU A N 1
ATOM 1747 C CA . GLU A 1 228 ? 12.592 32.623 -38.039 1.00 50.22 228 GLU A CA 1
ATOM 1748 C C . GLU A 1 228 ? 12.752 33.280 -36.662 1.00 50.22 228 GLU A C 1
ATOM 1750 O O . GLU A 1 228 ? 11.917 34.085 -36.241 1.00 50.22 228 GLU A O 1
ATOM 1755 N N . VAL A 1 229 ? 13.820 32.933 -35.944 1.00 50.16 229 VAL A N 1
ATOM 1756 C CA . VAL A 1 229 ? 14.095 33.425 -34.591 1.00 50.16 229 VAL A CA 1
ATOM 1757 C C . VAL A 1 229 ? 15.425 34.169 -34.590 1.00 50.16 229 VAL A C 1
ATOM 1759 O O . VAL A 1 229 ? 16.492 33.598 -34.812 1.00 50.16 229 VAL A O 1
ATOM 1762 N N . TYR A 1 230 ? 15.380 35.474 -34.337 1.00 50.91 230 TYR A N 1
ATOM 1763 C CA . TYR A 1 230 ? 16.565 36.322 -34.395 1.00 50.91 230 TYR A CA 1
ATOM 1764 C C . TYR A 1 230 ? 17.251 36.331 -33.026 1.00 50.91 230 TYR A C 1
ATOM 1766 O O . TYR A 1 230 ? 16.637 36.637 -32.000 1.00 50.91 230 TYR A O 1
ATOM 1774 N N . VAL A 1 231 ? 18.542 35.995 -32.998 1.00 50.59 231 VAL A N 1
ATOM 1775 C CA . VAL A 1 231 ? 19.322 35.921 -31.758 1.00 50.59 231 VAL A CA 1
ATOM 1776 C C . VAL A 1 231 ? 20.445 36.946 -31.808 1.00 50.59 231 VAL A C 1
ATOM 1778 O O . VAL A 1 231 ? 21.276 36.965 -32.717 1.00 50.59 231 VAL A O 1
ATOM 1781 N N . SER A 1 232 ? 20.452 37.842 -30.824 1.00 48.47 232 SER A N 1
ATOM 1782 C CA . SER A 1 232 ? 21.493 38.858 -30.697 1.00 48.47 232 SER A CA 1
ATOM 1783 C C . SER A 1 232 ? 22.759 38.229 -30.122 1.00 48.47 232 SER A C 1
ATOM 1785 O O . SER A 1 232 ? 22.688 37.562 -29.093 1.00 48.47 232 SER A O 1
ATOM 1787 N N . SER A 1 233 ? 23.924 38.471 -30.733 1.00 43.31 233 SER A N 1
ATOM 1788 C CA . SER A 1 233 ? 25.214 38.031 -30.176 1.00 43.31 233 SER A CA 1
ATOM 1789 C C . SER A 1 233 ? 25.791 39.026 -29.158 1.00 43.31 233 SER A C 1
ATOM 1791 O O . SER A 1 233 ? 26.979 38.983 -28.840 1.00 43.31 233 SER A O 1
ATOM 1793 N N . VAL A 1 234 ? 24.987 39.979 -28.675 1.00 42.03 234 VAL A N 1
ATOM 1794 C CA . VAL A 1 234 ? 25.416 40.932 -27.646 1.00 42.03 234 VAL A CA 1
ATOM 1795 C C . VAL A 1 234 ? 25.274 40.267 -26.274 1.00 42.03 234 VAL A C 1
ATOM 1797 O O . VAL A 1 234 ? 24.203 40.298 -25.674 1.00 42.03 234 VAL A O 1
ATOM 1800 N N . GLY A 1 235 ? 26.366 39.673 -25.787 1.00 45.91 235 GLY A N 1
ATOM 1801 C CA . GLY A 1 235 ? 26.447 39.012 -24.478 1.00 45.91 235 GLY A CA 1
ATOM 1802 C C . GLY A 1 235 ? 26.254 37.491 -24.529 1.00 45.91 235 GLY A C 1
ATOM 1803 O O . GLY A 1 235 ? 26.090 36.902 -25.595 1.00 45.91 235 GLY A O 1
ATOM 1804 N N . HIS A 1 236 ? 26.293 36.842 -23.360 1.00 48.22 236 HIS A N 1
ATOM 1805 C CA . HIS A 1 236 ? 26.047 35.403 -23.246 1.00 48.22 236 HIS A CA 1
ATOM 1806 C C . HIS A 1 236 ? 24.603 35.073 -23.659 1.00 48.22 236 HIS A C 1
ATOM 1808 O O . HIS A 1 236 ? 23.641 35.624 -23.113 1.00 48.22 236 HIS A O 1
ATOM 1814 N N . ILE A 1 237 ? 24.441 34.160 -24.619 1.00 49.72 237 ILE A N 1
ATOM 1815 C CA . ILE A 1 237 ? 23.128 33.646 -25.019 1.00 49.72 237 ILE A CA 1
ATOM 1816 C C . ILE A 1 237 ? 22.689 32.649 -23.945 1.00 49.72 237 ILE A C 1
ATOM 1818 O O . ILE A 1 237 ? 23.260 31.564 -23.827 1.00 49.72 237 ILE A O 1
ATOM 1822 N N . ALA A 1 238 ? 21.695 33.022 -23.140 1.00 51.81 238 ALA A N 1
ATOM 1823 C CA . ALA A 1 238 ? 21.091 32.085 -22.202 1.00 51.81 238 ALA A CA 1
ATOM 1824 C C . ALA A 1 238 ? 20.223 31.051 -22.946 1.00 51.81 238 ALA A C 1
ATOM 1826 O O . ALA A 1 238 ? 19.783 31.316 -24.070 1.00 51.81 238 ALA A O 1
ATOM 1827 N N . PRO A 1 239 ? 19.916 29.904 -22.314 1.00 55.28 239 PRO A N 1
ATOM 1828 C CA . PRO A 1 239 ? 19.127 28.847 -22.928 1.00 55.28 239 PRO A CA 1
ATOM 1829 C C . PRO A 1 239 ? 17.812 29.336 -23.540 1.00 55.28 239 PRO A C 1
ATOM 1831 O O . PRO A 1 239 ? 17.009 30.003 -22.884 1.00 55.28 239 PRO A O 1
ATOM 1834 N N . ILE A 1 240 ? 17.573 28.966 -24.796 1.00 58.78 240 ILE A N 1
ATOM 1835 C CA . ILE A 1 240 ? 16.239 29.018 -25.403 1.00 58.78 240 ILE A CA 1
ATOM 1836 C C . ILE A 1 240 ? 15.532 27.730 -25.016 1.00 58.78 240 ILE A C 1
ATOM 1838 O O . ILE A 1 240 ? 16.079 26.663 -25.275 1.00 58.78 240 ILE A O 1
ATOM 1842 N N . SER A 1 241 ? 14.355 27.843 -24.405 1.00 62.97 241 SER A N 1
ATOM 1843 C CA . SER A 1 241 ? 13.543 26.705 -23.975 1.00 62.97 241 SER A CA 1
ATOM 1844 C C . SER A 1 241 ? 12.272 26.604 -24.805 1.00 62.97 241 SER A C 1
ATOM 1846 O O . SER A 1 241 ? 11.590 27.612 -24.999 1.00 62.97 241 SER A O 1
ATOM 1848 N N . PHE A 1 242 ? 11.964 25.388 -25.256 1.00 66.44 242 PHE A N 1
ATOM 1849 C CA . PHE A 1 242 ? 10.736 25.051 -25.971 1.00 66.44 242 PHE A CA 1
ATOM 1850 C C . PHE A 1 242 ? 9.866 24.168 -25.083 1.00 66.44 242 PHE A C 1
ATOM 1852 O O . PHE A 1 242 ? 10.295 23.108 -24.618 1.00 66.44 242 PHE A O 1
ATOM 1859 N N . SER A 1 243 ? 8.640 24.610 -24.855 1.00 70.25 243 SER A N 1
ATOM 1860 C CA . SER A 1 243 ? 7.642 23.881 -24.086 1.00 70.25 243 SER A CA 1
ATOM 1861 C C . SER A 1 243 ? 6.310 23.884 -24.821 1.00 70.25 243 SER A C 1
ATOM 1863 O O . SER A 1 243 ? 6.112 24.693 -25.719 1.00 70.25 243 SER A O 1
ATOM 1865 N N . TYR A 1 244 ? 5.390 23.001 -24.464 1.00 71.06 244 TYR A N 1
ATOM 1866 C CA . TYR A 1 244 ? 4.043 22.982 -25.022 1.00 71.06 244 TYR A CA 1
ATOM 1867 C C . TYR A 1 244 ? 2.996 22.768 -23.931 1.00 71.06 244 TYR A C 1
ATOM 1869 O O . TYR A 1 244 ? 3.308 22.285 -22.839 1.00 71.06 244 TYR A O 1
ATOM 1877 N N . ARG A 1 245 ? 1.761 23.186 -24.205 1.00 72.69 245 ARG A N 1
ATOM 1878 C CA . ARG A 1 245 ? 0.596 22.960 -23.346 1.00 72.69 245 ARG A CA 1
ATOM 1879 C C . ARG A 1 245 ? -0.391 22.064 -24.078 1.00 72.69 245 ARG A C 1
ATOM 1881 O O . ARG A 1 245 ? -0.695 22.324 -25.239 1.00 72.69 245 ARG A O 1
ATOM 1888 N N . VAL A 1 246 ? -0.885 21.052 -23.376 1.00 75.88 246 VAL A N 1
ATOM 1889 C CA . VAL A 1 246 ? -1.971 20.169 -23.818 1.00 75.88 246 VAL A CA 1
ATOM 1890 C C . VAL A 1 246 ? -3.289 20.700 -23.260 1.00 75.88 246 VAL A C 1
ATOM 1892 O O . VAL A 1 246 ? -3.302 21.314 -22.187 1.00 75.88 246 VAL A O 1
ATOM 1895 N N . SER A 1 247 ? -4.392 20.483 -23.971 1.00 67.25 247 SER A N 1
ATOM 1896 C CA . SER A 1 247 ? -5.704 20.956 -23.527 1.00 67.25 247 SER A CA 1
ATOM 1897 C C . SER A 1 247 ? -6.087 20.363 -22.165 1.00 67.25 247 SER A C 1
ATOM 1899 O O . SER A 1 247 ? -5.924 19.169 -21.928 1.00 67.25 247 SER A O 1
ATOM 1901 N N . GLY A 1 248 ? -6.543 21.210 -21.239 1.00 60.81 248 GLY A N 1
ATOM 1902 C CA . GLY A 1 248 ? -6.874 20.815 -19.862 1.00 60.81 248 GLY A CA 1
ATOM 1903 C C . GLY A 1 248 ? -5.677 20.631 -18.916 1.00 60.81 248 GLY A C 1
ATOM 1904 O O . GLY A 1 248 ? -5.884 20.454 -17.716 1.00 60.81 248 GLY A O 1
ATOM 1905 N N . ALA A 1 249 ? -4.431 20.718 -19.400 1.00 67.62 249 ALA A N 1
ATOM 1906 C CA . AL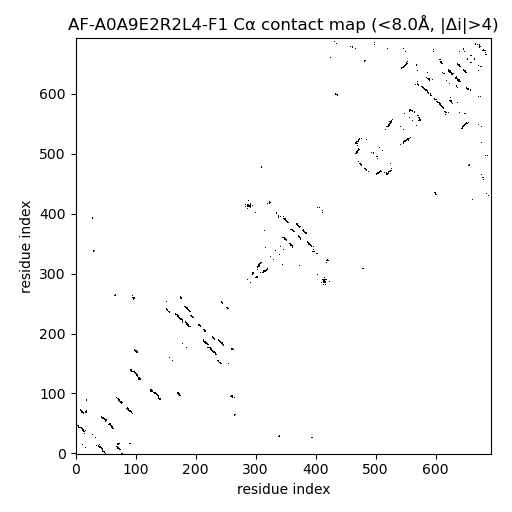A A 1 249 ? -3.250 20.642 -18.543 1.00 67.62 249 ALA A CA 1
ATOM 1907 C C . ALA A 1 249 ? -2.903 22.007 -17.921 1.00 67.62 249 ALA A C 1
ATOM 1909 O O . ALA A 1 249 ? -2.719 23.009 -18.617 1.00 67.62 249 ALA A O 1
ATOM 1910 N N . ASN A 1 250 ? -2.713 22.026 -16.598 1.00 68.38 250 ASN A N 1
ATOM 1911 C CA . ASN A 1 250 ? -2.302 23.223 -15.847 1.00 68.38 250 ASN A CA 1
ATOM 1912 C C . ASN A 1 250 ? -0.777 23.448 -15.823 1.00 68.38 250 ASN A C 1
ATOM 1914 O O . ASN A 1 250 ? -0.297 24.376 -15.173 1.00 68.38 250 ASN A O 1
ATOM 1918 N N . TYR A 1 251 ? 0.001 22.617 -16.519 1.00 66.50 251 TYR A N 1
ATOM 1919 C CA . TYR A 1 251 ? 1.462 22.679 -16.555 1.00 66.50 251 TYR A CA 1
ATOM 1920 C C . TYR A 1 251 ? 1.997 22.647 -17.993 1.00 66.50 251 TYR A C 1
ATOM 1922 O O . TYR A 1 251 ? 1.300 22.264 -18.931 1.00 66.50 251 TYR A O 1
ATOM 1930 N N . LEU A 1 252 ? 3.242 23.098 -18.169 1.00 62.25 252 LEU A N 1
ATOM 1931 C CA . LEU A 1 252 ? 3.956 23.071 -19.446 1.00 62.25 252 LEU A CA 1
ATOM 1932 C C . LEU A 1 252 ? 4.831 21.821 -19.535 1.00 62.25 252 LEU A C 1
ATOM 1934 O O . LEU A 1 252 ? 5.515 21.469 -18.574 1.00 62.25 252 LEU A O 1
ATOM 1938 N N . GLN A 1 253 ? 4.844 21.190 -20.702 1.00 72.19 253 GLN A N 1
ATOM 1939 C CA . GLN A 1 253 ? 5.672 20.027 -21.012 1.00 72.19 253 GLN A CA 1
ATOM 1940 C C . GLN A 1 253 ? 6.852 20.423 -21.902 1.00 72.19 253 GLN A C 1
ATOM 1942 O O . GLN A 1 253 ? 6.771 21.407 -22.631 1.00 72.19 253 GLN A O 1
ATOM 1947 N N . SER A 1 254 ? 7.963 19.685 -21.858 1.00 70.00 254 SER A N 1
ATOM 1948 C CA . SER A 1 254 ? 9.103 19.936 -22.754 1.00 70.00 254 SER A CA 1
ATOM 1949 C C . SER A 1 254 ? 8.803 19.422 -24.156 1.00 70.00 254 SER A C 1
ATOM 1951 O O . SER A 1 254 ? 8.353 18.289 -24.290 1.00 70.00 254 SER A O 1
ATOM 1953 N N . VAL A 1 255 ? 9.108 20.202 -25.199 1.00 64.50 255 VAL A N 1
ATOM 1954 C CA . VAL A 1 255 ? 9.019 19.671 -26.568 1.00 64.50 255 VAL A CA 1
ATOM 1955 C C . VAL A 1 255 ? 10.119 18.617 -26.773 1.00 64.50 255 VAL A C 1
ATOM 1957 O O . VAL A 1 255 ? 11.280 18.915 -26.466 1.00 64.50 255 VAL A O 1
ATOM 1960 N N . PRO A 1 256 ? 9.791 17.407 -27.264 1.00 65.50 256 PRO A N 1
ATOM 1961 C CA . PRO A 1 256 ? 10.789 16.378 -27.534 1.00 65.50 256 PRO A CA 1
ATOM 1962 C C . PRO A 1 256 ? 11.760 16.778 -28.656 1.00 65.50 256 PRO A C 1
ATOM 1964 O O . PRO A 1 256 ? 11.441 17.584 -29.531 1.00 65.50 256 PRO A O 1
ATOM 1967 N N . ARG A 1 257 ? 12.977 16.226 -28.642 1.00 62.38 257 ARG A N 1
ATOM 1968 C CA . ARG A 1 257 ? 14.035 16.588 -29.610 1.00 62.38 257 ARG A CA 1
ATOM 1969 C C . ARG A 1 257 ? 13.708 16.127 -31.028 1.00 62.38 257 ARG A C 1
ATOM 1971 O O . ARG A 1 257 ? 14.023 16.807 -31.998 1.00 62.38 257 ARG A O 1
ATOM 1978 N N . GLU A 1 258 ? 13.035 14.993 -31.139 1.00 62.84 258 GLU A N 1
ATOM 1979 C CA . GLU A 1 258 ? 12.654 14.334 -32.380 1.00 62.84 258 GLU A CA 1
ATOM 1980 C C . GLU A 1 258 ? 11.676 15.170 -33.207 1.00 62.84 258 GLU A C 1
ATOM 1982 O O . GLU A 1 258 ? 11.519 14.915 -34.399 1.00 62.84 258 GLU A O 1
ATOM 1987 N N . ASN A 1 259 ? 11.060 16.185 -32.604 1.00 67.44 259 ASN A N 1
ATOM 1988 C CA . ASN A 1 259 ? 10.195 17.141 -33.274 1.00 67.44 259 ASN A CA 1
ATOM 1989 C C . ASN A 1 259 ? 10.974 18.189 -34.086 1.00 67.44 259 ASN A C 1
ATOM 1991 O O . ASN A 1 259 ? 10.376 18.842 -34.937 1.00 67.44 259 ASN A O 1
ATOM 1995 N N . PHE A 1 260 ? 12.284 18.354 -33.883 1.00 66.81 260 PHE A N 1
ATOM 1996 C CA . PHE A 1 260 ? 13.121 19.304 -34.625 1.00 66.81 260 PHE A CA 1
ATOM 1997 C C . PHE A 1 260 ? 13.841 18.589 -35.772 1.00 66.81 260 PHE A C 1
ATOM 1999 O O . PHE A 1 260 ? 14.825 17.907 -35.518 1.00 66.81 260 PHE A O 1
ATOM 2006 N N . ARG A 1 261 ? 13.374 18.704 -37.026 1.00 63.91 261 ARG A N 1
ATOM 2007 C CA . ARG A 1 261 ? 13.908 17.930 -38.173 1.00 63.91 261 ARG A CA 1
ATOM 2008 C C . ARG A 1 261 ? 14.208 18.798 -39.409 1.00 63.91 261 ARG A C 1
ATOM 2010 O O . ARG A 1 261 ? 13.522 19.801 -39.613 1.00 63.91 261 ARG A O 1
ATOM 2017 N N . PRO A 1 262 ? 15.189 18.419 -40.260 1.00 60.59 262 PRO A N 1
ATOM 2018 C CA . PRO A 1 262 ? 15.413 19.044 -41.560 1.00 60.59 262 PRO A CA 1
ATOM 2019 C C . PRO A 1 262 ? 14.269 18.801 -42.556 1.00 60.59 262 PRO A C 1
ATOM 2021 O O . PRO A 1 262 ? 13.611 17.766 -42.541 1.00 60.59 262 PRO A O 1
ATOM 2024 N N . ASP A 1 263 ? 14.108 19.734 -43.495 1.00 53.94 263 ASP A N 1
ATOM 2025 C CA . ASP A 1 263 ? 12.997 19.791 -44.467 1.00 53.94 263 ASP A CA 1
ATOM 2026 C C . ASP A 1 263 ? 12.898 18.613 -45.421 1.00 53.94 263 ASP A C 1
ATOM 2028 O O . ASP A 1 263 ? 11.819 18.260 -45.893 1.00 53.94 263 ASP A O 1
ATOM 2032 N N . TRP A 1 264 ? 14.055 18.058 -45.757 1.00 58.94 264 TRP A N 1
ATOM 2033 C CA . TRP A 1 264 ? 14.186 16.958 -46.697 1.00 58.94 264 TRP A CA 1
ATOM 2034 C C . TRP A 1 264 ? 13.922 15.603 -46.027 1.00 58.94 264 TRP A C 1
ATOM 2036 O O . TRP A 1 264 ? 13.823 14.593 -46.719 1.00 58.94 264 TRP A O 1
ATOM 2046 N N . VAL A 1 265 ? 13.752 15.572 -44.699 1.00 59.25 265 VAL A N 1
ATOM 2047 C CA . VAL A 1 265 ? 13.387 14.368 -43.953 1.00 59.25 265 VAL A CA 1
ATOM 2048 C C . VAL A 1 265 ? 11.878 14.189 -44.008 1.00 59.25 265 VAL A C 1
ATOM 2050 O O . VAL A 1 265 ? 11.112 14.898 -43.355 1.00 59.25 265 VAL A O 1
ATOM 2053 N N . THR A 1 266 ? 11.432 13.205 -44.782 1.00 52.16 266 THR A N 1
ATOM 2054 C CA . THR A 1 266 ? 10.029 12.799 -44.792 1.00 52.16 266 THR A CA 1
ATOM 2055 C C . THR A 1 266 ? 9.761 12.007 -43.517 1.00 52.16 266 THR A C 1
ATOM 2057 O O . THR A 1 266 ? 10.319 10.932 -43.308 1.00 52.16 266 THR A O 1
ATOM 2060 N N . SER A 1 267 ? 8.916 12.528 -42.628 1.00 49.12 267 SER A N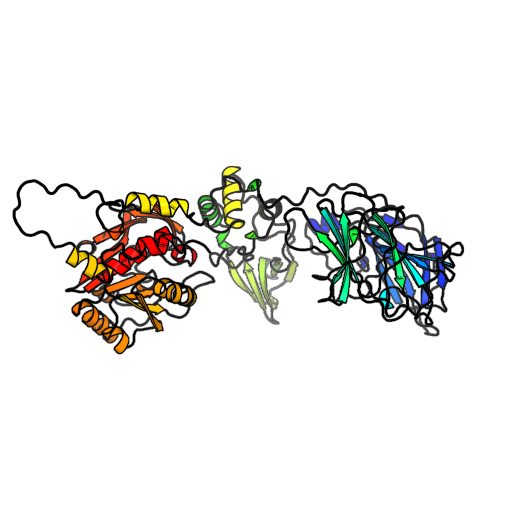 1
ATOM 2061 C CA . SER A 1 267 ? 8.354 11.707 -41.560 1.00 49.12 267 SER A CA 1
ATOM 2062 C C . SER A 1 267 ? 7.498 10.634 -42.231 1.00 49.12 267 SER A C 1
ATOM 2064 O O . SER A 1 267 ? 6.416 10.948 -42.733 1.00 49.12 267 SER A O 1
ATOM 2066 N N . GLN A 1 268 ? 7.950 9.378 -42.267 1.00 42.84 268 GLN A N 1
ATOM 2067 C CA . GLN A 1 268 ? 6.978 8.292 -42.315 1.00 42.84 268 GLN A CA 1
ATOM 2068 C C . GLN A 1 268 ? 6.063 8.526 -41.118 1.00 42.84 268 GLN A C 1
ATOM 2070 O O . GLN A 1 268 ? 6.536 8.600 -39.983 1.00 42.84 268 GLN A O 1
ATOM 2075 N N . ALA A 1 269 ? 4.776 8.734 -41.382 1.00 39.19 269 ALA A N 1
ATOM 2076 C CA . ALA A 1 269 ? 3.769 8.692 -40.345 1.00 39.19 269 ALA A CA 1
ATOM 2077 C C . ALA A 1 269 ? 3.717 7.246 -39.847 1.00 39.19 269 ALA A C 1
ATOM 2079 O O . ALA A 1 269 ? 2.868 6.459 -40.251 1.00 39.19 269 ALA A O 1
ATOM 2080 N N . VAL A 1 270 ? 4.657 6.875 -38.984 1.00 37.75 270 VAL A N 1
ATOM 2081 C CA . VAL A 1 270 ? 4.337 5.903 -37.957 1.00 37.75 270 VAL A CA 1
ATOM 2082 C C . VAL A 1 270 ? 3.373 6.676 -37.083 1.00 37.75 270 VAL A C 1
ATOM 2084 O O . VAL A 1 270 ? 3.807 7.534 -36.323 1.00 37.75 270 VAL A O 1
ATOM 2087 N N . SER A 1 271 ? 2.068 6.487 -37.280 1.00 31.75 271 SER A N 1
ATOM 2088 C CA . SER A 1 271 ? 1.112 6.854 -36.244 1.00 31.75 271 SER A CA 1
ATOM 2089 C C . SER A 1 271 ? 1.577 6.114 -34.996 1.00 31.75 271 SER A C 1
ATOM 2091 O O . SER A 1 271 ? 1.468 4.885 -34.972 1.00 31.75 271 SER A O 1
ATOM 2093 N N . PRO A 1 272 ? 2.112 6.795 -33.968 1.00 35.97 272 PRO A N 1
ATOM 2094 C CA . PRO A 1 272 ? 2.115 6.169 -32.668 1.00 35.97 272 PRO A CA 1
ATOM 2095 C C . PRO A 1 272 ? 0.633 5.969 -32.365 1.00 35.97 272 PRO A C 1
ATOM 2097 O O . PRO A 1 272 ? -0.175 6.880 -32.587 1.00 35.97 272 PRO A O 1
ATOM 2100 N N . ALA A 1 273 ? 0.247 4.781 -31.904 1.00 35.25 273 ALA A N 1
ATOM 2101 C CA . ALA A 1 273 ? -1.019 4.699 -31.197 1.00 35.25 273 ALA A CA 1
ATOM 2102 C C . ALA A 1 273 ? -1.001 5.844 -30.165 1.00 35.25 273 ALA A C 1
ATOM 2104 O O . ALA A 1 273 ? 0.023 5.989 -29.483 1.00 35.25 273 ALA A O 1
ATOM 2105 N N . PRO A 1 274 ? -2.030 6.712 -30.116 1.00 32.19 274 PRO A N 1
ATOM 2106 C CA . PRO A 1 274 ? -2.052 7.785 -29.134 1.00 32.19 274 PRO A CA 1
ATOM 2107 C C . PRO A 1 274 ? -1.768 7.162 -27.763 1.00 32.19 274 PRO A C 1
ATOM 2109 O O . PRO A 1 274 ? -2.270 6.057 -27.511 1.00 32.19 274 PRO A O 1
ATOM 2112 N N . PRO A 1 275 ? -0.943 7.791 -26.900 1.00 34.44 275 PRO A N 1
ATOM 2113 C CA . PRO A 1 275 ? -0.828 7.318 -25.531 1.00 34.44 275 PRO A CA 1
ATOM 2114 C C . PRO A 1 275 ? -2.261 7.235 -25.009 1.00 34.44 275 PRO A C 1
ATOM 2116 O O . PRO A 1 275 ? -2.987 8.228 -25.129 1.00 34.44 275 PRO A O 1
ATOM 2119 N N . PRO A 1 276 ? -2.730 6.054 -24.569 1.00 35.00 276 PRO A N 1
ATOM 2120 C CA . PRO A 1 276 ? -4.115 5.932 -24.177 1.00 35.00 276 PRO A CA 1
ATOM 2121 C C . PRO A 1 276 ? -4.353 6.951 -23.071 1.00 35.00 276 PRO A C 1
ATOM 2123 O O . PRO A 1 276 ? -3.627 6.979 -22.072 1.00 35.00 276 PRO A O 1
ATOM 2126 N N . GLU A 1 277 ? -5.343 7.813 -23.306 1.00 33.25 277 GLU A N 1
ATOM 2127 C CA . GLU A 1 277 ? -5.907 8.692 -22.297 1.00 33.25 277 GLU A CA 1
ATOM 2128 C C . GLU A 1 277 ? -6.113 7.897 -21.007 1.00 33.25 277 GLU A C 1
ATOM 2130 O O . GLU A 1 277 ? -6.395 6.698 -21.011 1.00 33.25 277 GLU A O 1
ATOM 2135 N N . THR A 1 278 ? -5.991 8.585 -19.881 1.00 41.22 278 THR A N 1
ATOM 2136 C CA . THR A 1 278 ? -6.102 8.088 -18.504 1.00 41.22 278 THR A CA 1
ATOM 2137 C C . THR A 1 278 ? -7.450 7.443 -18.143 1.00 41.22 278 THR A C 1
ATOM 2139 O O . THR A 1 278 ? -7.702 7.153 -16.977 1.00 41.22 278 THR A O 1
ATOM 2142 N N . THR A 1 279 ? -8.291 7.109 -19.121 1.00 40.34 279 THR A N 1
ATOM 2143 C CA . THR A 1 279 ? -9.310 6.070 -18.983 1.00 40.34 279 THR A CA 1
ATOM 2144 C C . THR A 1 279 ? -8.718 4.768 -19.505 1.00 40.34 279 THR A C 1
ATOM 2146 O O . THR A 1 279 ? -8.614 4.577 -20.703 1.00 40.34 279 THR A O 1
ATOM 2149 N N . ARG A 1 280 ? -8.278 3.853 -18.632 1.00 54.84 280 ARG A N 1
ATOM 2150 C CA . ARG A 1 280 ? -7.763 2.538 -19.057 1.00 54.84 280 ARG A CA 1
ATOM 2151 C C . ARG A 1 280 ? -8.937 1.663 -19.506 1.00 54.84 280 ARG A C 1
ATOM 2153 O O . ARG A 1 280 ? -9.514 0.982 -18.656 1.00 54.84 280 ARG A O 1
ATOM 2160 N N . PRO A 1 281 ? -9.308 1.595 -20.799 1.00 53.75 281 PRO A N 1
ATOM 2161 C CA . PRO A 1 281 ? -10.535 0.910 -21.211 1.00 53.75 281 PRO A CA 1
ATOM 2162 C C . PRO A 1 281 ? -10.394 -0.602 -20.988 1.00 53.75 281 PRO A C 1
ATOM 2164 O O . PRO A 1 281 ? -11.368 -1.305 -20.736 1.00 53.75 281 PRO A O 1
ATOM 2167 N N . ALA A 1 282 ? -9.145 -1.086 -21.002 1.00 59.72 282 ALA A N 1
ATOM 2168 C CA . ALA A 1 282 ? -8.768 -2.455 -20.686 1.00 59.72 282 ALA A CA 1
ATOM 2169 C C . ALA A 1 282 ? -9.100 -2.875 -19.246 1.00 59.72 282 ALA A C 1
ATOM 2171 O O . ALA A 1 282 ? -9.213 -4.070 -19.021 1.00 59.72 282 ALA A O 1
ATOM 2172 N N . LEU A 1 283 ? -9.265 -1.942 -18.298 1.00 70.50 283 LEU A N 1
ATOM 2173 C CA . LEU A 1 283 ? -9.581 -2.247 -16.892 1.00 70.50 283 LEU A CA 1
ATOM 2174 C C . LEU A 1 283 ? -11.051 -2.000 -16.533 1.00 70.50 283 LEU A C 1
ATOM 2176 O O . LEU A 1 283 ? -11.508 -2.431 -15.477 1.00 70.50 283 LEU A O 1
ATOM 2180 N N . VAL A 1 284 ? -11.807 -1.314 -17.399 1.00 71.25 284 VAL A N 1
ATOM 2181 C CA . VAL A 1 284 ? -13.219 -0.991 -17.149 1.00 71.25 284 VAL A CA 1
ATOM 2182 C C . VAL A 1 284 ? -14.021 -2.276 -16.953 1.00 71.25 284 VAL A C 1
ATOM 2184 O O . VAL A 1 284 ? -14.010 -3.159 -17.814 1.00 71.25 284 VAL A O 1
ATOM 2187 N N . GLY A 1 285 ? -14.719 -2.358 -15.818 1.00 73.44 285 GLY A N 1
ATOM 2188 C CA . GLY A 1 285 ? -15.532 -3.511 -15.428 1.00 73.44 285 GLY A CA 1
ATOM 2189 C C . GLY A 1 285 ? -14.744 -4.710 -14.893 1.00 73.44 285 GLY A C 1
ATOM 2190 O O . GLY A 1 285 ? -15.345 -5.764 -14.728 1.00 73.44 285 GLY A O 1
ATOM 2191 N N . GLY A 1 286 ? -13.431 -4.585 -14.662 1.00 80.69 286 GLY A N 1
ATOM 2192 C CA . GLY A 1 286 ? -12.664 -5.613 -13.955 1.00 80.69 286 GLY A CA 1
ATOM 2193 C C . GLY A 1 286 ? -12.857 -5.519 -12.442 1.00 80.69 286 GLY A C 1
ATOM 2194 O O . GLY A 1 286 ? -12.907 -4.420 -11.888 1.00 80.69 286 GLY A O 1
ATOM 2195 N N . ASP A 1 287 ? -12.940 -6.668 -11.786 1.00 76.31 287 ASP A N 1
ATOM 2196 C CA . ASP A 1 287 ? -13.067 -6.806 -10.340 1.00 76.31 287 ASP A CA 1
ATOM 2197 C C . ASP A 1 287 ? -11.678 -6.909 -9.695 1.00 76.31 287 ASP A C 1
ATOM 2199 O O . ASP A 1 287 ? -10.904 -7.838 -9.936 1.00 76.31 287 ASP A O 1
ATOM 2203 N N . TRP A 1 288 ? -11.354 -5.924 -8.860 1.00 81.31 288 TRP A N 1
ATOM 2204 C CA . TRP A 1 288 ? -10.072 -5.852 -8.166 1.00 81.31 288 TRP A CA 1
ATOM 2205 C C . TRP A 1 288 ? -9.851 -7.032 -7.205 1.00 81.31 288 TRP A C 1
ATOM 2207 O O . TRP A 1 288 ? -8.734 -7.541 -7.108 1.00 81.31 288 TRP A O 1
ATOM 2217 N N . LEU A 1 289 ? -10.895 -7.486 -6.502 1.00 67.31 289 LEU A N 1
ATOM 2218 C CA . LEU A 1 289 ? -10.799 -8.570 -5.519 1.00 67.31 289 LEU A CA 1
ATOM 2219 C C . LEU A 1 289 ? -10.647 -9.917 -6.223 1.00 67.31 289 LEU A C 1
ATOM 2221 O O . LEU A 1 289 ? -9.753 -10.684 -5.871 1.00 67.31 289 LEU A O 1
ATOM 2225 N N . ALA A 1 290 ? -11.421 -10.157 -7.286 1.00 77.69 290 ALA A N 1
ATOM 2226 C CA . ALA A 1 290 ? -11.251 -11.355 -8.111 1.00 77.69 290 ALA A CA 1
ATOM 2227 C C . ALA A 1 290 ? -9.840 -11.422 -8.729 1.00 77.69 290 ALA A C 1
ATOM 2229 O O . ALA A 1 290 ? -9.242 -12.495 -8.833 1.00 77.69 290 ALA A O 1
ATOM 2230 N N . GLY A 1 291 ? -9.268 -10.270 -9.088 1.00 85.31 291 GLY A N 1
ATOM 2231 C CA . GLY A 1 291 ? -7.884 -10.163 -9.539 1.00 85.31 291 GLY A CA 1
ATOM 2232 C C . GLY A 1 291 ? -6.855 -10.509 -8.468 1.00 85.31 291 GLY A C 1
ATOM 2233 O O . GLY A 1 291 ? -5.890 -11.222 -8.758 1.00 85.31 291 GLY A O 1
ATOM 2234 N N . LYS A 1 292 ? -7.069 -10.044 -7.229 1.00 82.25 292 LYS A N 1
ATOM 2235 C CA . LYS A 1 292 ? -6.238 -10.406 -6.070 1.00 82.25 292 LYS A CA 1
ATOM 2236 C C . LYS A 1 292 ? -6.274 -11.918 -5.842 1.00 82.25 292 LYS A C 1
ATOM 2238 O O . LYS A 1 292 ? -5.218 -12.534 -5.706 1.00 82.25 292 LYS A O 1
ATOM 2243 N N . ASP A 1 293 ? -7.460 -12.519 -5.862 1.00 80.94 293 ASP A N 1
ATOM 2244 C CA . ASP A 1 293 ? -7.638 -13.960 -5.654 1.00 80.94 293 ASP A CA 1
ATOM 2245 C C . ASP A 1 293 ? -6.924 -14.785 -6.726 1.00 80.94 293 ASP A C 1
ATOM 2247 O O . ASP A 1 293 ? -6.316 -15.811 -6.426 1.00 80.94 293 ASP A O 1
ATOM 2251 N N . LEU A 1 294 ? -6.928 -14.324 -7.979 1.00 90.44 294 LEU A N 1
ATOM 2252 C CA . LEU A 1 294 ? -6.148 -14.950 -9.044 1.00 90.44 294 LEU A CA 1
ATOM 2253 C C . LEU A 1 294 ? -4.640 -14.851 -8.781 1.00 90.44 294 LEU A C 1
ATOM 2255 O O . LEU A 1 294 ? -3.934 -15.837 -8.981 1.00 90.44 294 LEU A O 1
ATOM 2259 N N . PHE A 1 295 ? -4.151 -13.695 -8.326 1.00 92.44 295 PHE A N 1
ATOM 2260 C CA . PHE A 1 295 ? -2.730 -13.466 -8.055 1.00 92.44 295 PHE A CA 1
ATOM 2261 C C . PHE A 1 295 ? -2.200 -14.306 -6.881 1.00 92.44 295 PHE A C 1
ATOM 2263 O O . PHE A 1 295 ? -1.121 -14.898 -6.988 1.00 92.44 295 PHE A O 1
ATOM 2270 N N . PHE A 1 296 ? -2.944 -14.351 -5.771 1.00 83.62 296 PHE A N 1
ATOM 2271 C CA . PHE A 1 296 ? -2.549 -15.070 -4.554 1.00 83.62 296 PHE A CA 1
ATOM 2272 C C . PHE A 1 296 ? -2.994 -16.531 -4.520 1.00 83.62 296 PHE A C 1
ATOM 2274 O O . PHE A 1 296 ? -2.457 -17.307 -3.733 1.00 83.62 296 PHE A O 1
ATOM 2281 N N . GLY A 1 297 ? -3.964 -16.907 -5.348 1.00 79.00 297 GLY A N 1
ATOM 2282 C CA . GLY A 1 297 ? -4.522 -18.248 -5.370 1.00 79.00 297 GLY A CA 1
ATOM 2283 C C . GLY A 1 297 ? -3.629 -19.276 -6.060 1.00 79.00 297 GLY A C 1
ATOM 2284 O O . GLY A 1 297 ? -2.791 -18.969 -6.914 1.00 79.00 297 GLY A O 1
ATOM 2285 N N . ASP A 1 298 ? -3.905 -20.545 -5.762 1.00 81.44 298 ASP A N 1
ATOM 2286 C CA . ASP A 1 298 ? -3.190 -21.708 -6.304 1.00 81.44 298 ASP A CA 1
ATOM 2287 C C . ASP A 1 298 ? -3.262 -21.848 -7.827 1.00 81.44 298 ASP A C 1
ATOM 2289 O O . ASP A 1 298 ? -2.511 -22.626 -8.418 1.00 81.44 298 ASP A O 1
ATOM 2293 N N . ARG A 1 299 ? -4.175 -21.110 -8.465 1.00 84.31 299 ARG A N 1
ATOM 2294 C CA . ARG A 1 299 ? -4.393 -21.166 -9.905 1.00 84.31 299 ARG A CA 1
ATOM 2295 C C . ARG A 1 299 ? -3.256 -20.527 -10.696 1.00 84.31 299 ARG A C 1
ATOM 2297 O O . ARG A 1 299 ? -2.871 -21.092 -11.713 1.00 84.31 299 ARG A O 1
ATOM 2304 N N . LEU A 1 300 ? -2.758 -19.366 -10.260 1.00 88.06 300 LEU A N 1
ATOM 2305 C CA . LEU A 1 300 ? -1.661 -18.666 -10.942 1.00 88.06 300 LEU A CA 1
ATOM 2306 C C . LEU A 1 300 ? -0.368 -18.662 -10.133 1.00 88.06 300 LEU A C 1
ATOM 2308 O O . LEU A 1 300 ? 0.703 -18.604 -10.732 1.00 88.06 300 LEU A O 1
ATOM 2312 N N . LYS A 1 301 ? -0.454 -18.713 -8.794 1.00 87.19 301 LYS A N 1
ATOM 2313 C CA . LYS A 1 301 ? 0.705 -18.703 -7.884 1.00 87.19 301 LYS A CA 1
ATOM 2314 C C . LYS A 1 301 ? 1.686 -17.558 -8.151 1.00 87.19 301 LYS A C 1
ATOM 2316 O O . LYS A 1 301 ? 2.879 -17.675 -7.877 1.00 87.19 301 LYS A O 1
ATOM 2321 N N . CYS A 1 302 ? 1.196 -16.425 -8.662 1.00 92.56 302 CYS A N 1
ATOM 2322 C CA . CYS A 1 302 ? 2.034 -15.257 -8.924 1.00 92.56 302 CYS A CA 1
ATOM 2323 C C . CYS A 1 302 ? 2.709 -14.774 -7.633 1.00 92.56 302 CYS A C 1
ATOM 2325 O O . CYS A 1 302 ? 3.889 -14.422 -7.648 1.00 92.56 302 CYS A O 1
ATOM 2327 N N . SER A 1 303 ? 1.984 -14.845 -6.514 1.00 89.56 303 SER A N 1
ATOM 2328 C CA . SER A 1 303 ? 2.465 -14.502 -5.174 1.00 89.56 303 SER A CA 1
ATOM 2329 C C . SER A 1 303 ? 3.602 -15.384 -4.651 1.00 89.56 303 SER A C 1
ATOM 2331 O O . SER A 1 303 ? 4.298 -14.962 -3.733 1.00 89.56 303 SER A O 1
ATOM 2333 N N . THR A 1 304 ? 3.836 -16.582 -5.207 1.00 88.12 304 THR A N 1
ATOM 2334 C CA . THR A 1 304 ? 4.975 -17.428 -4.808 1.00 88.12 304 THR A CA 1
ATOM 2335 C C . THR A 1 304 ? 6.297 -16.753 -5.148 1.00 88.12 304 THR A C 1
ATOM 2337 O O . THR A 1 304 ? 7.234 -16.784 -4.353 1.00 88.12 304 THR A O 1
ATOM 2340 N N . CYS A 1 305 ? 6.359 -16.100 -6.308 1.00 89.12 305 CYS A N 1
ATOM 2341 C CA . CYS A 1 305 ? 7.569 -15.428 -6.759 1.00 89.12 305 CYS A CA 1
ATOM 2342 C C . CYS A 1 305 ? 7.534 -13.927 -6.494 1.00 89.12 305 CYS A C 1
ATOM 2344 O O . CYS A 1 305 ? 8.564 -13.360 -6.141 1.00 89.12 305 CYS A O 1
ATOM 2346 N N . HIS A 1 306 ? 6.383 -13.288 -6.684 1.00 92.12 306 HIS A N 1
ATOM 2347 C CA . HIS A 1 306 ? 6.271 -11.837 -6.696 1.00 92.12 306 HIS A CA 1
ATOM 2348 C C . HIS A 1 306 ? 5.656 -11.285 -5.423 1.00 92.12 306 HIS A C 1
ATOM 2350 O O . HIS A 1 306 ? 4.657 -11.800 -4.917 1.00 92.12 306 HIS A O 1
ATOM 2356 N N . ARG A 1 307 ? 6.203 -10.150 -4.993 1.00 86.69 307 ARG A N 1
ATOM 2357 C CA . ARG A 1 307 ? 5.616 -9.314 -3.956 1.00 86.69 307 ARG A CA 1
ATOM 2358 C C . ARG A 1 307 ? 4.728 -8.252 -4.585 1.00 86.69 307 ARG A C 1
ATOM 2360 O O . ARG A 1 307 ? 5.088 -7.683 -5.610 1.00 86.69 307 ARG A O 1
ATOM 2367 N N . VAL A 1 308 ? 3.601 -7.939 -3.964 1.00 83.69 308 VAL A N 1
ATOM 2368 C CA . VAL A 1 308 ? 2.766 -6.783 -4.303 1.00 83.69 308 VAL A CA 1
ATOM 2369 C C . VAL A 1 308 ? 2.213 -6.190 -3.015 1.00 83.69 308 VAL A C 1
ATOM 2371 O O . VAL A 1 308 ? 1.674 -6.907 -2.177 1.00 83.69 308 VAL A O 1
ATOM 2374 N N . ARG A 1 309 ? 2.390 -4.882 -2.821 1.00 75.38 309 ARG A N 1
ATOM 2375 C CA . ARG A 1 309 ? 1.971 -4.147 -1.614 1.00 75.38 309 ARG A CA 1
ATOM 2376 C C . ARG A 1 309 ? 2.415 -4.853 -0.318 1.00 75.38 309 ARG A C 1
ATOM 2378 O O . ARG A 1 309 ? 1.654 -4.975 0.635 1.00 75.38 309 ARG A O 1
ATOM 2385 N N . SER A 1 310 ? 3.669 -5.315 -0.317 1.00 67.75 310 SER A N 1
ATOM 2386 C CA . SER A 1 310 ? 4.340 -6.045 0.774 1.00 67.75 310 SER A CA 1
ATOM 2387 C C . SER A 1 310 ? 3.872 -7.484 1.046 1.00 67.75 310 SER A C 1
ATOM 2389 O O . SER A 1 310 ? 4.367 -8.102 1.984 1.00 67.75 310 SER A O 1
ATOM 2391 N N . GLU A 1 311 ? 3.008 -8.061 0.211 1.00 66.12 311 GLU A N 1
ATOM 2392 C CA . GLU A 1 311 ? 2.570 -9.461 0.309 1.00 66.12 311 GLU A CA 1
ATOM 2393 C C . GLU A 1 311 ? 3.141 -10.309 -0.836 1.00 66.12 311 GLU A C 1
ATOM 2395 O O . GLU A 1 311 ? 3.123 -9.875 -1.986 1.00 66.12 311 GLU A O 1
ATOM 2400 N N . GLY A 1 312 ? 3.603 -11.528 -0.541 1.00 80.50 312 GLY A N 1
ATOM 2401 C CA . GLY A 1 312 ? 4.137 -12.480 -1.526 1.00 80.50 312 GLY A CA 1
ATOM 2402 C C . GLY A 1 312 ? 5.644 -12.736 -1.402 1.00 80.50 312 GLY A C 1
ATOM 2403 O O . GLY A 1 312 ? 6.284 -12.335 -0.429 1.00 80.50 312 GLY A O 1
ATOM 2404 N N . GLY A 1 313 ? 6.201 -13.447 -2.379 1.00 81.25 313 GLY A N 1
ATOM 2405 C CA . GLY A 1 313 ? 7.599 -13.869 -2.416 1.00 81.25 313 GLY A CA 1
ATOM 2406 C C . GLY A 1 313 ? 8.562 -12.797 -2.927 1.00 81.25 313 GLY A C 1
ATOM 2407 O O . GLY A 1 313 ? 8.169 -11.782 -3.492 1.00 81.25 313 GLY A O 1
ATOM 2408 N N . THR A 1 314 ? 9.858 -13.033 -2.733 1.00 83.06 314 THR A N 1
ATOM 2409 C CA . THR A 1 314 ? 10.947 -12.116 -3.131 1.00 83.06 314 THR A CA 1
ATOM 2410 C C . THR A 1 314 ? 11.841 -12.693 -4.230 1.00 83.06 314 THR A C 1
ATOM 2412 O O . THR A 1 314 ? 12.902 -12.147 -4.540 1.00 83.06 314 THR A O 1
ATOM 2415 N N . VAL A 1 315 ? 11.431 -13.820 -4.818 1.00 85.19 315 VAL A N 1
ATOM 2416 C CA . VAL A 1 315 ? 12.164 -14.505 -5.889 1.00 85.19 315 VAL A CA 1
ATOM 2417 C C . VAL A 1 315 ? 12.141 -13.655 -7.161 1.00 85.19 315 VAL A C 1
ATOM 2419 O O . VAL A 1 315 ? 13.193 -13.398 -7.742 1.00 85.19 315 VAL A O 1
ATOM 2422 N N . GLY A 1 316 ? 10.962 -13.168 -7.546 1.00 86.38 316 GLY A N 1
ATOM 2423 C CA . GLY A 1 316 ? 10.742 -12.228 -8.641 1.00 86.38 316 GLY A CA 1
ATOM 2424 C C . GLY A 1 316 ? 10.649 -10.767 -8.176 1.00 86.38 316 GLY A C 1
ATOM 2425 O O . GLY A 1 316 ? 10.692 -10.484 -6.976 1.00 86.38 316 GLY A O 1
ATOM 2426 N N . PRO A 1 317 ? 10.522 -9.816 -9.120 1.00 87.75 317 PRO A N 1
ATOM 2427 C CA . PRO A 1 317 ? 10.415 -8.394 -8.815 1.00 87.75 317 PRO A CA 1
ATOM 2428 C C . PRO A 1 317 ? 9.178 -8.042 -7.996 1.00 87.75 317 PRO A C 1
ATOM 2430 O O . PRO A 1 317 ? 8.115 -8.647 -8.148 1.00 87.75 317 PRO A O 1
ATOM 2433 N N . ASP A 1 318 ? 9.325 -6.996 -7.183 1.00 85.88 318 ASP A N 1
ATOM 2434 C CA . ASP A 1 318 ? 8.218 -6.344 -6.493 1.00 85.88 318 ASP A CA 1
ATOM 2435 C C . ASP A 1 318 ? 7.337 -5.594 -7.502 1.00 85.88 318 ASP A C 1
ATOM 2437 O O . ASP A 1 318 ? 7.789 -4.708 -8.233 1.00 85.88 318 ASP A O 1
ATOM 2441 N N . LEU A 1 319 ? 6.065 -5.968 -7.539 1.00 91.56 319 LEU A N 1
ATOM 2442 C CA . LEU A 1 319 ? 5.061 -5.484 -8.472 1.00 91.56 319 LEU A CA 1
ATOM 2443 C C . LEU A 1 319 ? 4.262 -4.295 -7.922 1.00 91.56 319 LEU A C 1
ATOM 2445 O O . LEU A 1 319 ? 3.332 -3.828 -8.575 1.00 91.56 319 LEU A O 1
ATOM 2449 N N . SER A 1 320 ? 4.621 -3.754 -6.755 1.00 77.31 320 SER A N 1
ATOM 2450 C CA . SER A 1 320 ? 3.913 -2.618 -6.140 1.00 77.31 320 SER A CA 1
ATOM 2451 C C . SER A 1 320 ? 3.938 -1.344 -6.993 1.00 77.31 320 SER A C 1
ATOM 2453 O O . SER A 1 320 ? 3.048 -0.515 -6.866 1.00 77.31 320 SER A O 1
ATOM 2455 N N . ASN A 1 321 ? 4.912 -1.205 -7.899 1.00 77.62 321 ASN A N 1
ATOM 2456 C CA . ASN A 1 321 ? 5.029 -0.056 -8.806 1.00 77.62 321 ASN A CA 1
ATOM 2457 C C . ASN A 1 321 ? 4.291 -0.245 -10.146 1.00 77.62 321 ASN A C 1
ATOM 2459 O O . ASN A 1 321 ? 4.328 0.642 -11.006 1.00 77.62 321 ASN A O 1
ATOM 2463 N N . LEU A 1 322 ? 3.617 -1.384 -10.353 1.00 82.88 322 LEU A N 1
ATOM 2464 C CA . LEU A 1 322 ? 2.836 -1.635 -11.565 1.00 82.88 322 LEU A CA 1
ATOM 2465 C C . LEU A 1 322 ? 1.687 -0.646 -11.818 1.00 82.88 322 LEU A C 1
ATOM 2467 O O . LEU A 1 322 ? 1.409 -0.429 -12.999 1.00 82.88 322 LEU A O 1
ATOM 2471 N N . PRO A 1 323 ? 1.068 0.024 -10.820 1.00 75.88 323 PRO A N 1
ATOM 2472 C CA . PRO A 1 323 ? 0.026 1.009 -11.086 1.00 75.88 323 PRO A CA 1
ATOM 2473 C C . PRO A 1 323 ? 0.420 2.165 -12.007 1.00 75.88 323 PRO A C 1
ATOM 2475 O O . PRO A 1 323 ? -0.462 2.874 -12.478 1.00 75.88 323 PRO A O 1
ATOM 2478 N N . HIS A 1 324 ? 1.700 2.354 -12.329 1.00 72.25 324 HIS A N 1
ATOM 2479 C CA . HIS A 1 324 ? 2.160 3.355 -13.298 1.00 72.25 324 HIS A CA 1
ATOM 2480 C C . HIS A 1 324 ? 2.439 2.797 -14.703 1.00 72.25 324 HIS A C 1
ATOM 2482 O O . HIS A 1 324 ? 2.763 3.566 -15.608 1.00 72.25 324 HIS A O 1
ATOM 2488 N N . ARG A 1 325 ? 2.320 1.481 -14.912 1.00 76.69 325 ARG A N 1
ATOM 2489 C CA . ARG A 1 325 ? 2.586 0.825 -16.202 1.00 76.69 325 ARG A CA 1
ATOM 2490 C C . ARG A 1 325 ? 1.332 0.702 -17.064 1.00 76.69 325 ARG A C 1
ATOM 2492 O O . ARG A 1 325 ? 0.200 0.754 -16.581 1.00 76.69 325 ARG A O 1
ATOM 2499 N N . ASP A 1 326 ? 1.542 0.527 -18.366 1.00 79.94 326 ASP A N 1
ATOM 2500 C CA . ASP A 1 326 ? 0.463 0.280 -19.314 1.00 79.94 326 ASP A CA 1
ATOM 2501 C C . ASP A 1 326 ? -0.000 -1.188 -19.273 1.00 79.94 326 ASP A C 1
ATOM 2503 O O . ASP A 1 326 ? 0.797 -2.124 -19.169 1.00 79.94 326 ASP A O 1
ATOM 2507 N N . ALA A 1 327 ? -1.318 -1.395 -19.369 1.00 82.31 327 ALA A N 1
ATOM 2508 C CA . ALA A 1 327 ? -1.923 -2.720 -19.223 1.00 82.31 327 ALA A CA 1
ATOM 2509 C C . ALA A 1 327 ? -1.498 -3.706 -20.318 1.00 82.31 327 ALA A C 1
ATOM 2511 O O . ALA A 1 327 ? -1.376 -4.901 -20.060 1.00 82.31 327 ALA A O 1
ATOM 2512 N N . ALA A 1 328 ? -1.258 -3.213 -21.536 1.00 82.56 328 ALA A N 1
ATOM 2513 C CA . ALA A 1 328 ? -0.815 -4.042 -22.649 1.00 82.56 328 ALA A CA 1
ATOM 2514 C C . ALA A 1 328 ? 0.601 -4.585 -22.418 1.00 82.56 328 ALA A C 1
ATOM 2516 O O . ALA A 1 328 ? 0.856 -5.747 -22.714 1.00 82.56 328 ALA A O 1
ATOM 2517 N N . SER A 1 329 ? 1.502 -3.773 -21.869 1.00 82.12 329 SER A N 1
ATOM 2518 C CA . SER A 1 329 ? 2.867 -4.165 -21.524 1.00 82.12 329 SER A CA 1
ATOM 2519 C C . SER A 1 329 ? 2.897 -5.171 -20.390 1.00 82.12 329 SER A C 1
ATOM 2521 O O . SER A 1 329 ? 3.484 -6.231 -20.558 1.00 82.12 329 SER A O 1
ATOM 2523 N N . VAL A 1 330 ? 2.155 -4.933 -19.304 1.00 89.56 330 VAL A N 1
ATOM 2524 C CA . VAL A 1 330 ? 2.044 -5.925 -18.219 1.00 89.56 330 VAL A CA 1
ATOM 2525 C C . VAL A 1 330 ? 1.447 -7.240 -18.725 1.00 89.56 330 VAL A C 1
ATOM 2527 O O . VAL A 1 330 ? 1.939 -8.311 -18.387 1.00 89.56 330 VAL A O 1
ATOM 2530 N N . LEU A 1 331 ? 0.431 -7.188 -19.590 1.00 90.44 331 LEU A N 1
ATOM 2531 C CA . LEU A 1 331 ? -0.140 -8.397 -20.182 1.00 90.44 331 LEU A CA 1
ATOM 2532 C C . LEU A 1 331 ? 0.854 -9.142 -21.087 1.00 90.44 331 LEU A C 1
ATOM 2534 O O . LEU A 1 331 ? 0.843 -10.373 -21.096 1.00 90.44 331 LEU A O 1
ATOM 2538 N N . ARG A 1 332 ? 1.686 -8.425 -21.853 1.00 86.69 332 ARG A N 1
ATOM 2539 C CA . ARG A 1 332 ? 2.762 -9.032 -22.652 1.00 86.69 332 ARG A CA 1
ATOM 2540 C C . ARG A 1 332 ? 3.792 -9.700 -21.754 1.00 86.69 332 ARG A C 1
ATOM 2542 O O . ARG A 1 332 ? 4.078 -10.866 -21.982 1.00 86.69 332 ARG A O 1
ATOM 2549 N N . ASP A 1 333 ? 4.246 -9.022 -20.702 1.00 90.81 333 ASP A N 1
ATOM 2550 C CA . ASP A 1 333 ? 5.222 -9.568 -19.751 1.00 90.81 333 ASP A CA 1
ATOM 2551 C C . ASP A 1 333 ? 4.713 -10.874 -19.106 1.00 90.81 333 ASP A C 1
ATOM 2553 O O . ASP A 1 333 ? 5.486 -11.803 -18.896 1.00 90.81 333 ASP A O 1
ATOM 2557 N N . ILE A 1 334 ? 3.401 -10.990 -18.852 1.00 92.62 334 ILE A N 1
ATOM 2558 C CA . ILE A 1 334 ? 2.803 -12.224 -18.313 1.00 92.62 334 ILE A CA 1
ATOM 2559 C C . ILE A 1 334 ? 2.686 -13.334 -19.370 1.00 92.62 334 ILE A C 1
ATOM 2561 O O . ILE A 1 334 ? 2.833 -14.515 -19.051 1.00 92.62 334 ILE A O 1
ATOM 2565 N N . LYS A 1 335 ? 2.370 -12.986 -20.622 1.00 90.31 335 LYS A N 1
ATOM 2566 C CA . LYS A 1 335 ? 2.195 -13.965 -21.709 1.00 90.31 335 LYS A CA 1
ATOM 2567 C C . LYS A 1 335 ? 3.521 -14.487 -22.250 1.00 90.31 335 LYS A C 1
ATOM 2569 O O . LYS A 1 335 ? 3.599 -15.657 -22.611 1.00 90.31 335 LYS A O 1
ATOM 2574 N N . GLU A 1 336 ? 4.518 -13.616 -22.316 1.00 90.44 336 GLU A N 1
ATOM 2575 C CA . GLU A 1 336 ? 5.800 -13.827 -22.983 1.00 90.44 336 GLU A CA 1
ATOM 2576 C C . GLU A 1 336 ? 6.957 -13.432 -22.039 1.00 90.44 336 GLU A C 1
ATOM 2578 O O . GLU A 1 336 ? 7.750 -12.542 -22.355 1.00 90.44 336 GLU A O 1
ATOM 2583 N N . PRO A 1 337 ? 7.090 -14.079 -20.865 1.00 90.12 337 PRO A N 1
ATOM 2584 C CA . PRO A 1 337 ? 8.046 -13.677 -19.829 1.00 90.12 337 PRO A CA 1
ATOM 2585 C C . PRO A 1 337 ? 9.518 -13.746 -20.263 1.00 90.12 337 PRO A C 1
ATOM 2587 O O . PRO A 1 337 ? 10.370 -13.105 -19.652 1.00 90.12 337 PRO A O 1
ATOM 2590 N N . SER A 1 338 ? 9.835 -14.513 -21.312 1.00 88.88 338 SER A N 1
ATOM 2591 C CA . SER A 1 338 ? 11.186 -14.617 -21.884 1.00 88.88 338 SER A CA 1
ATOM 2592 C C . SER A 1 338 ? 11.470 -13.573 -22.978 1.00 88.88 338 SER A C 1
ATOM 2594 O O . SER A 1 338 ? 12.604 -13.484 -23.457 1.00 88.88 338 SER A O 1
ATOM 2596 N N . ALA A 1 339 ? 10.476 -12.772 -23.392 1.00 82.38 339 ALA A N 1
ATOM 2597 C CA . ALA A 1 339 ? 10.654 -11.782 -24.455 1.00 82.38 339 ALA A CA 1
ATOM 2598 C C . ALA A 1 339 ? 11.593 -10.644 -24.028 1.00 82.38 339 ALA A C 1
ATOM 2600 O O . ALA A 1 339 ? 12.479 -10.242 -24.787 1.00 82.38 339 ALA A O 1
ATOM 2601 N N . THR A 1 340 ? 11.421 -10.162 -22.794 1.00 78.06 340 THR A N 1
ATOM 2602 C CA . THR A 1 340 ? 12.293 -9.183 -22.135 1.00 78.06 340 THR A CA 1
ATOM 2603 C C . THR A 1 340 ? 12.473 -9.588 -20.675 1.00 78.06 340 THR A C 1
ATOM 2605 O O . THR A 1 340 ? 11.514 -9.589 -19.910 1.00 78.06 340 THR A O 1
ATOM 2608 N N . ILE A 1 341 ? 13.703 -9.917 -20.274 1.00 80.00 341 ILE A N 1
ATOM 2609 C CA . ILE A 1 341 ? 14.026 -10.295 -18.893 1.00 80.00 341 ILE A CA 1
ATOM 2610 C C . ILE A 1 341 ? 14.708 -9.104 -18.221 1.00 80.00 341 ILE A C 1
ATOM 2612 O O . ILE A 1 341 ? 15.672 -8.552 -18.756 1.00 80.00 341 ILE A O 1
ATOM 2616 N N . ASN A 1 342 ? 14.208 -8.693 -17.052 1.00 78.12 342 ASN A N 1
ATOM 2617 C CA . ASN A 1 342 ? 14.857 -7.650 -16.260 1.00 78.12 342 ASN A CA 1
ATOM 2618 C C . ASN A 1 342 ? 16.289 -8.110 -15.897 1.00 78.12 342 ASN A C 1
ATOM 2620 O O . ASN A 1 342 ? 16.422 -9.202 -15.341 1.00 78.12 342 ASN A O 1
ATOM 2624 N N . PRO A 1 343 ? 17.342 -7.314 -16.178 1.00 74.50 343 PRO A N 1
ATOM 2625 C CA . PRO A 1 343 ? 18.730 -7.672 -15.874 1.00 74.50 343 PRO A CA 1
ATOM 2626 C C . PRO A 1 343 ? 18.989 -8.108 -14.423 1.00 74.50 343 PRO A C 1
ATOM 2628 O O . PRO A 1 343 ? 19.841 -8.964 -14.196 1.00 74.50 343 PRO A O 1
ATOM 2631 N N . ASP A 1 344 ? 18.228 -7.587 -13.457 1.00 75.88 344 ASP A N 1
ATOM 2632 C CA . ASP A 1 344 ? 18.351 -7.950 -12.035 1.00 75.88 344 ASP A CA 1
ATOM 2633 C C . ASP A 1 344 ? 17.767 -9.340 -11.710 1.00 75.88 344 ASP A C 1
ATOM 2635 O O . ASP A 1 344 ? 17.986 -9.884 -10.627 1.00 75.88 344 ASP A O 1
ATOM 2639 N N . TYR A 1 345 ? 17.015 -9.920 -12.647 1.00 82.12 345 TYR A N 1
ATOM 2640 C CA . TYR A 1 345 ? 16.305 -11.194 -12.520 1.00 82.12 345 TYR A CA 1
ATOM 2641 C C . TYR A 1 345 ? 16.662 -12.126 -13.682 1.00 82.12 345 TYR A C 1
ATOM 2643 O O . TYR A 1 345 ? 15.813 -12.830 -14.227 1.00 82.12 345 TYR A O 1
ATOM 2651 N N . VAL A 1 346 ? 17.935 -12.132 -14.079 1.00 84.50 346 VAL A N 1
ATOM 2652 C CA . VAL A 1 346 ? 18.472 -13.116 -15.023 1.00 84.50 346 VAL A CA 1
ATOM 2653 C C . VAL A 1 346 ? 18.839 -14.378 -14.262 1.00 84.50 346 VAL A C 1
ATOM 2655 O O . VAL A 1 346 ? 19.692 -14.365 -13.373 1.00 84.50 346 VAL A O 1
ATOM 2658 N N . ALA A 1 347 ? 18.194 -15.484 -14.613 1.00 88.31 347 ALA A N 1
ATOM 2659 C CA . ALA A 1 347 ? 18.562 -16.788 -14.088 1.00 88.31 347 ALA A CA 1
ATOM 2660 C C . ALA A 1 347 ? 19.821 -17.318 -14.778 1.00 88.31 347 ALA A C 1
ATOM 2662 O O . ALA A 1 347 ? 20.081 -17.020 -15.945 1.00 88.31 347 ALA A O 1
ATOM 2663 N N . PHE A 1 348 ? 20.580 -18.144 -14.071 1.00 89.38 348 PHE A N 1
ATOM 2664 C CA . PHE A 1 348 ? 21.758 -18.821 -14.589 1.00 89.38 348 PHE A CA 1
ATOM 2665 C C . PHE A 1 348 ? 21.563 -20.332 -14.554 1.00 89.38 348 PHE A C 1
ATOM 2667 O O . PHE A 1 348 ? 21.001 -20.873 -13.603 1.00 89.38 348 PHE A O 1
ATOM 2674 N N . ASN A 1 349 ? 22.077 -20.997 -15.585 1.00 90.94 349 ASN A N 1
ATOM 2675 C CA . ASN A 1 349 ? 22.270 -22.436 -15.626 1.00 90.94 349 ASN A CA 1
ATOM 2676 C C . ASN A 1 349 ? 23.683 -22.737 -15.119 1.00 90.94 349 ASN A C 1
ATOM 2678 O O . ASN A 1 349 ? 24.670 -22.339 -15.745 1.00 90.94 349 ASN A O 1
ATOM 2682 N N . VAL A 1 350 ? 23.761 -23.403 -13.970 1.00 92.88 350 VAL A N 1
ATOM 2683 C CA . VAL A 1 350 ? 24.996 -23.853 -13.324 1.00 92.88 350 VAL A CA 1
ATOM 2684 C C . VAL A 1 350 ? 25.163 -25.337 -13.616 1.00 92.88 350 VAL A C 1
ATOM 2686 O O . VAL A 1 350 ? 24.450 -26.169 -13.054 1.00 92.88 350 VAL A O 1
ATOM 2689 N N . GLU A 1 351 ? 26.079 -25.683 -14.511 1.00 94.25 351 GLU A N 1
ATOM 2690 C CA . GLU A 1 351 ? 26.416 -27.079 -14.792 1.00 94.25 351 GLU A CA 1
ATOM 2691 C C . GLU A 1 351 ? 27.417 -27.576 -13.750 1.00 94.25 351 GLU A C 1
ATOM 2693 O O . GLU A 1 351 ? 28.422 -26.912 -13.485 1.00 94.25 351 GLU A O 1
ATOM 2698 N N . LEU A 1 352 ? 27.157 -28.736 -13.145 1.00 94.38 352 LEU A N 1
ATOM 2699 C CA . LEU A 1 352 ? 28.022 -29.319 -12.119 1.00 94.38 352 LEU A CA 1
ATOM 2700 C C . LEU A 1 352 ? 28.951 -30.381 -12.712 1.00 94.38 352 LEU A C 1
ATOM 2702 O O . LEU A 1 352 ? 28.552 -31.191 -13.547 1.00 94.38 352 LEU A O 1
ATOM 2706 N N . LYS A 1 353 ? 30.187 -30.455 -12.209 1.00 92.12 353 LYS A N 1
ATOM 2707 C CA . LYS A 1 353 ? 31.184 -31.466 -12.610 1.00 92.12 353 LYS A CA 1
ATOM 2708 C C . LYS A 1 353 ? 30.750 -32.897 -12.291 1.00 92.12 353 LYS A C 1
ATOM 2710 O O . LYS A 1 353 ? 31.182 -33.822 -12.969 1.00 92.12 353 LYS A O 1
ATOM 2715 N N . GLY A 1 354 ? 29.910 -33.075 -11.270 1.00 85.88 354 GLY A N 1
ATOM 2716 C CA . GLY A 1 354 ? 29.320 -34.366 -10.902 1.00 85.88 354 GLY A CA 1
ATOM 2717 C C . GLY A 1 354 ? 28.168 -34.815 -11.811 1.00 85.88 354 GLY A C 1
ATOM 2718 O O . GLY A 1 354 ? 27.633 -35.901 -11.606 1.00 85.88 354 GLY A O 1
ATOM 2719 N N . GLY A 1 355 ? 27.798 -34.002 -12.806 1.00 83.38 355 GLY A N 1
ATOM 2720 C CA . GLY A 1 355 ? 26.575 -34.159 -13.584 1.00 83.38 355 GLY A CA 1
ATOM 2721 C C . GLY A 1 355 ? 25.392 -33.438 -12.932 1.00 83.38 355 GLY A C 1
ATOM 2722 O O . GLY A 1 355 ? 25.311 -33.316 -11.712 1.00 83.38 355 GLY A O 1
ATOM 2723 N N . GLY A 1 356 ? 24.474 -32.947 -13.765 1.00 88.75 356 GLY A N 1
ATOM 2724 C CA . GLY A 1 356 ? 23.314 -32.161 -13.342 1.00 88.75 356 GLY A CA 1
ATOM 2725 C C . GLY A 1 356 ? 23.469 -30.661 -13.597 1.00 88.75 356 GLY A C 1
ATOM 2726 O O . GLY A 1 356 ? 24.574 -30.136 -13.746 1.00 88.75 356 GLY A O 1
ATOM 2727 N N . THR A 1 357 ? 22.327 -29.979 -13.653 1.00 91.31 357 THR A N 1
ATOM 2728 C CA . THR A 1 357 ? 22.233 -28.538 -13.891 1.00 91.31 357 THR A CA 1
ATOM 2729 C C . THR A 1 357 ? 21.312 -27.931 -12.848 1.00 91.31 357 THR A C 1
ATOM 2731 O O . THR A 1 357 ? 20.198 -28.414 -12.648 1.00 91.31 357 THR A O 1
ATOM 2734 N N . ILE A 1 358 ? 21.776 -26.871 -12.194 1.00 90.38 358 ILE A N 1
ATOM 2735 C CA . ILE A 1 358 ? 20.960 -26.045 -11.306 1.00 90.38 358 ILE A CA 1
ATOM 2736 C C . ILE A 1 358 ? 20.555 -24.795 -12.084 1.00 90.38 358 ILE A C 1
ATOM 2738 O O . ILE A 1 358 ? 21.415 -24.121 -12.648 1.00 90.38 358 ILE A O 1
ATOM 2742 N N . THR A 1 359 ? 19.266 -24.464 -12.089 1.00 90.25 359 THR A N 1
ATOM 2743 C CA . THR A 1 359 ? 18.761 -23.226 -12.694 1.00 90.25 359 THR A CA 1
ATOM 2744 C C . THR A 1 359 ? 18.186 -22.327 -11.607 1.00 90.25 359 THR A C 1
ATOM 2746 O O . THR A 1 359 ? 17.292 -22.736 -10.867 1.00 90.25 359 THR A O 1
ATOM 2749 N N . GLY A 1 360 ? 18.695 -21.100 -11.500 1.00 89.06 360 GLY A N 1
ATOM 2750 C CA . GLY A 1 360 ? 18.277 -20.168 -10.453 1.00 89.06 360 GLY A CA 1
ATOM 2751 C C . GLY A 1 360 ? 18.926 -18.791 -10.556 1.00 89.06 360 GLY A C 1
ATOM 2752 O O . GLY A 1 360 ? 19.796 -18.557 -11.395 1.00 89.06 360 GLY A O 1
ATOM 2753 N N . PHE A 1 361 ? 18.518 -17.868 -9.691 1.00 88.25 361 PHE A N 1
ATOM 2754 C CA . PHE A 1 361 ? 19.144 -16.552 -9.565 1.00 88.25 361 PHE A CA 1
ATOM 2755 C C . PHE A 1 361 ? 20.410 -16.638 -8.720 1.00 88.25 361 PHE A C 1
ATOM 2757 O O . PHE A 1 361 ? 20.362 -17.117 -7.588 1.00 88.25 361 PHE A O 1
ATOM 2764 N N . VAL A 1 362 ? 21.533 -16.127 -9.227 1.00 85.44 362 VAL A N 1
ATOM 2765 C CA . VAL A 1 362 ? 22.761 -16.009 -8.429 1.00 85.44 362 VAL A CA 1
ATOM 2766 C C . VAL A 1 362 ? 22.627 -14.782 -7.527 1.00 85.44 362 VAL A C 1
ATOM 2768 O O . VAL A 1 362 ? 22.768 -13.652 -7.989 1.00 85.44 362 VAL A O 1
ATOM 2771 N N . ARG A 1 363 ? 22.309 -14.991 -6.244 1.00 80.19 363 ARG A N 1
ATOM 2772 C CA . ARG A 1 363 ? 22.095 -13.905 -5.265 1.00 80.19 363 ARG A CA 1
ATOM 2773 C C . ARG A 1 363 ? 23.386 -13.439 -4.607 1.00 80.19 363 ARG A C 1
ATOM 2775 O O . ARG A 1 363 ? 23.506 -12.269 -4.257 1.00 80.19 363 ARG A O 1
ATOM 2782 N N . ALA A 1 364 ? 24.343 -14.347 -4.450 1.00 77.81 364 ALA A N 1
ATOM 2783 C CA . ALA A 1 364 ? 25.667 -14.041 -3.935 1.00 77.81 364 ALA A CA 1
ATOM 2784 C C . ALA A 1 364 ? 26.716 -14.947 -4.583 1.00 77.81 364 ALA A C 1
ATOM 2786 O O . ALA A 1 364 ? 26.451 -16.099 -4.929 1.00 77.81 364 ALA A O 1
ATOM 2787 N N . GLN A 1 365 ? 27.923 -14.418 -4.737 1.00 80.62 365 GLN A N 1
ATOM 2788 C CA . GLN A 1 365 ? 29.066 -15.146 -5.261 1.00 80.62 365 GLN A CA 1
ATOM 2789 C C . GLN A 1 365 ? 30.322 -14.635 -4.560 1.00 80.62 365 GLN A C 1
ATOM 2791 O O . GLN A 1 365 ? 30.617 -13.441 -4.601 1.00 80.62 365 GLN A O 1
ATOM 2796 N N . ASP A 1 366 ? 31.065 -15.542 -3.937 1.00 83.44 366 ASP A N 1
ATOM 2797 C CA . ASP A 1 366 ? 32.377 -15.270 -3.349 1.00 83.44 366 ASP A CA 1
ATOM 2798 C C . ASP A 1 366 ? 33.444 -16.145 -4.020 1.00 83.44 366 ASP A C 1
ATOM 2800 O O . ASP A 1 366 ? 33.191 -16.729 -5.074 1.00 83.44 366 ASP A O 1
ATOM 2804 N N . ALA A 1 367 ? 34.672 -16.177 -3.494 1.00 80.62 367 ALA A N 1
ATOM 2805 C CA . ALA A 1 367 ? 35.753 -16.977 -4.072 1.00 80.62 367 ALA A CA 1
ATOM 2806 C C . ALA A 1 367 ? 35.427 -18.484 -4.077 1.00 80.62 367 ALA A C 1
ATOM 2808 O O . ALA A 1 367 ? 35.749 -19.172 -5.051 1.00 80.62 367 ALA A O 1
ATOM 2809 N N . ASP A 1 368 ? 34.709 -18.957 -3.057 1.00 87.88 368 ASP A N 1
ATOM 2810 C CA . ASP A 1 368 ? 34.575 -20.373 -2.721 1.00 87.88 368 ASP A CA 1
ATOM 2811 C C . ASP A 1 368 ? 33.208 -20.958 -3.106 1.00 87.88 368 ASP A C 1
ATOM 2813 O O . ASP A 1 368 ? 33.074 -22.176 -3.251 1.00 87.88 368 ASP A O 1
ATOM 2817 N N . SER A 1 369 ? 32.183 -20.125 -3.305 1.00 90.00 369 SER A N 1
ATOM 2818 C CA . SER A 1 369 ? 30.806 -20.581 -3.498 1.00 90.00 369 SER A CA 1
ATOM 2819 C C . SER A 1 369 ? 29.909 -19.637 -4.308 1.00 90.00 369 SER A C 1
ATOM 2821 O O . SER A 1 369 ? 30.152 -18.434 -4.425 1.00 90.00 369 SER A O 1
ATOM 2823 N N . LEU A 1 370 ? 28.844 -20.217 -4.869 1.00 89.56 370 LEU A N 1
ATOM 2824 C CA . LEU A 1 370 ? 27.689 -19.532 -5.449 1.00 89.56 370 LEU A CA 1
ATOM 2825 C C . LEU A 1 370 ? 26.469 -19.778 -4.558 1.00 89.56 370 LEU A C 1
ATOM 2827 O O . LEU A 1 370 ? 26.213 -20.920 -4.184 1.00 89.56 370 LEU A O 1
ATOM 2831 N N . SER A 1 371 ? 25.696 -18.739 -4.261 1.00 89.06 371 SER A N 1
ATOM 2832 C CA . SER A 1 371 ? 24.337 -18.864 -3.732 1.00 89.06 371 SER A CA 1
ATOM 2833 C C . SER A 1 371 ? 23.349 -18.726 -4.886 1.00 89.06 371 SER A C 1
ATOM 2835 O O . SER A 1 371 ? 23.307 -17.689 -5.559 1.00 89.06 371 SER A O 1
ATOM 2837 N N . VAL A 1 372 ? 22.589 -19.790 -5.129 1.00 89.69 372 VAL A N 1
ATOM 2838 C CA . VAL A 1 372 ? 21.638 -19.901 -6.234 1.00 89.69 372 VAL A CA 1
ATOM 2839 C C . VAL A 1 372 ? 20.242 -20.113 -5.665 1.00 89.69 372 VAL A C 1
ATOM 2841 O O . VAL A 1 372 ? 19.998 -21.110 -4.994 1.00 89.69 372 VAL A O 1
ATOM 2844 N N . VAL A 1 373 ? 19.319 -19.195 -5.945 1.00 88.44 373 VAL A N 1
ATOM 2845 C CA . VAL A 1 373 ? 17.915 -19.306 -5.527 1.00 88.44 373 VAL A CA 1
ATOM 2846 C C . VAL A 1 373 ? 17.083 -19.866 -6.673 1.00 88.44 373 VAL A C 1
ATOM 2848 O O . VAL A 1 373 ? 17.003 -19.253 -7.740 1.00 88.44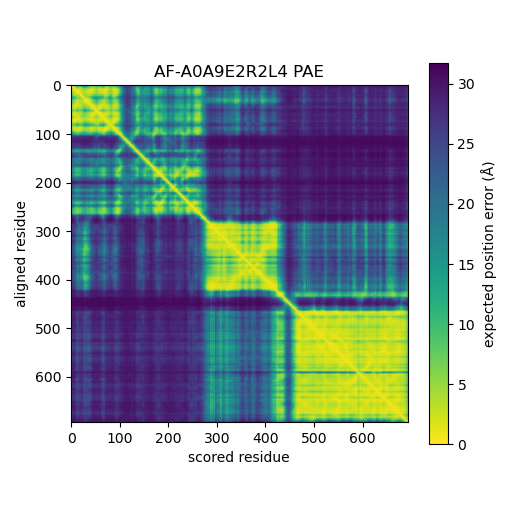 373 VAL A O 1
ATOM 2851 N N . GLY A 1 374 ? 16.489 -21.038 -6.456 1.00 85.75 374 GLY A N 1
ATOM 2852 C CA . GLY A 1 374 ? 15.622 -21.708 -7.423 1.00 85.75 374 GLY A CA 1
ATOM 2853 C C . GLY A 1 374 ? 14.253 -21.041 -7.575 1.00 85.75 374 GLY A C 1
ATOM 2854 O O . GLY A 1 374 ? 13.876 -20.145 -6.819 1.00 85.75 374 GLY A O 1
ATOM 2855 N N . ALA A 1 375 ? 13.474 -21.508 -8.554 1.00 81.81 375 ALA A N 1
ATOM 2856 C CA . ALA A 1 375 ? 12.096 -21.051 -8.770 1.00 81.81 375 ALA A CA 1
ATOM 2857 C C . ALA A 1 375 ? 11.153 -21.374 -7.596 1.00 81.81 375 ALA A C 1
ATOM 2859 O O . ALA A 1 375 ? 10.127 -20.723 -7.428 1.00 81.81 375 ALA A O 1
ATOM 2860 N N . ASP A 1 376 ? 11.503 -22.368 -6.781 1.00 79.62 376 ASP A N 1
ATOM 2861 C CA . ASP A 1 376 ? 10.801 -22.738 -5.551 1.00 79.62 376 ASP A CA 1
ATOM 2862 C C . ASP A 1 376 ? 11.175 -21.850 -4.350 1.00 79.62 376 ASP A C 1
ATOM 2864 O O . ASP A 1 376 ? 10.663 -22.046 -3.249 1.00 79.62 376 ASP A O 1
ATOM 2868 N N . GLY A 1 377 ? 12.069 -20.877 -4.551 1.00 78.69 377 GLY A N 1
ATOM 2869 C CA . GLY A 1 377 ? 12.570 -19.986 -3.513 1.00 78.69 377 GLY A CA 1
ATOM 2870 C C . GLY A 1 377 ? 13.630 -20.607 -2.607 1.00 78.69 377 GLY A C 1
ATOM 2871 O O . GLY A 1 377 ? 14.099 -19.926 -1.695 1.00 78.69 377 GLY A O 1
ATOM 2872 N N . GLN A 1 378 ? 14.047 -21.855 -2.847 1.00 83.62 378 GLN A N 1
ATOM 2873 C CA . GLN A 1 378 ? 15.110 -22.473 -2.062 1.00 83.62 378 GLN A CA 1
ATOM 2874 C C . GLN A 1 378 ? 16.477 -21.948 -2.481 1.00 83.62 378 GLN A C 1
ATOM 2876 O O . GLN A 1 378 ? 16.829 -21.918 -3.662 1.00 83.62 378 GLN A O 1
ATOM 2881 N N . GLU A 1 379 ? 17.264 -21.555 -1.484 1.00 87.56 379 GLU A N 1
ATOM 2882 C CA . GLU A 1 379 ? 18.646 -21.141 -1.665 1.00 87.56 379 GLU A CA 1
ATOM 2883 C C . GLU A 1 379 ? 19.574 -22.357 -1.578 1.00 87.56 379 GLU A C 1
ATOM 2885 O O . GLU A 1 379 ? 19.625 -23.061 -0.569 1.00 87.56 379 GLU A O 1
ATOM 2890 N N . MET A 1 380 ? 20.332 -22.593 -2.644 1.00 90.00 380 MET A N 1
ATOM 2891 C CA . MET A 1 380 ? 21.342 -23.638 -2.732 1.00 90.00 380 MET A CA 1
ATOM 2892 C C . MET A 1 380 ? 22.728 -23.009 -2.760 1.00 90.00 380 MET A C 1
ATOM 2894 O O . MET A 1 380 ? 23.041 -22.192 -3.628 1.00 90.00 380 MET A O 1
ATOM 2898 N N . LYS A 1 381 ? 23.588 -23.433 -1.832 1.00 92.88 381 LYS A N 1
ATOM 2899 C CA . LYS A 1 381 ? 24.999 -23.052 -1.829 1.00 92.88 381 LYS A CA 1
ATOM 2900 C C . LYS A 1 381 ? 25.810 -24.081 -2.612 1.00 92.88 381 LYS A C 1
ATOM 2902 O O . LYS A 1 381 ? 25.951 -25.219 -2.175 1.00 92.88 381 LYS A O 1
ATOM 2907 N N . VAL A 1 382 ? 26.353 -23.671 -3.753 1.00 92.12 382 VAL A N 1
ATOM 2908 C CA . VAL A 1 382 ? 27.132 -24.515 -4.665 1.00 92.12 382 VAL A CA 1
ATOM 2909 C C . VAL A 1 382 ? 28.617 -24.171 -4.529 1.00 92.12 382 VAL A C 1
ATOM 2911 O O . VAL A 1 382 ? 28.992 -23.024 -4.790 1.00 92.12 382 VAL A O 1
ATOM 2914 N N . PRO A 1 383 ? 29.493 -25.114 -4.141 1.00 92.94 383 PRO A N 1
ATOM 2915 C CA . PRO A 1 383 ? 30.933 -24.877 -4.125 1.00 92.94 383 PRO A CA 1
ATOM 2916 C C . PRO A 1 383 ? 31.457 -24.543 -5.526 1.00 92.94 383 PRO A C 1
ATOM 2918 O O . PRO A 1 383 ? 31.180 -25.252 -6.493 1.00 92.94 383 PRO A O 1
ATOM 2921 N N . ARG A 1 384 ? 32.282 -23.499 -5.651 1.00 90.88 384 ARG A N 1
ATOM 2922 C CA . ARG A 1 384 ? 32.911 -23.106 -6.929 1.00 90.88 384 ARG A CA 1
ATOM 2923 C C . ARG A 1 384 ? 33.733 -24.239 -7.547 1.00 90.88 384 ARG A C 1
ATOM 2925 O O . ARG A 1 384 ? 33.815 -24.342 -8.767 1.00 90.88 384 ARG A O 1
ATOM 2932 N N . SER A 1 385 ? 34.323 -25.100 -6.718 1.00 92.12 385 SER A N 1
ATOM 2933 C CA . SER A 1 385 ? 35.077 -26.281 -7.153 1.00 92.12 385 SER A CA 1
ATOM 2934 C C . SER A 1 385 ? 34.223 -27.293 -7.921 1.00 92.12 385 SER A C 1
ATOM 2936 O O . SER A 1 385 ? 34.768 -28.003 -8.771 1.00 92.12 385 SER A O 1
ATOM 2938 N N . GLU A 1 386 ? 32.914 -27.333 -7.669 1.00 93.12 386 GLU A N 1
ATOM 2939 C CA . GLU A 1 386 ? 31.955 -28.248 -8.294 1.00 93.12 386 GLU A CA 1
ATOM 2940 C C . GLU A 1 386 ? 31.327 -27.682 -9.572 1.00 93.12 386 GLU A C 1
ATOM 2942 O O . GLU A 1 386 ? 30.766 -28.447 -10.353 1.00 93.12 386 GLU A O 1
ATOM 2947 N N . VAL A 1 387 ? 31.466 -26.380 -9.840 1.00 92.94 387 VAL A N 1
ATOM 2948 C CA . VAL A 1 387 ? 30.919 -25.734 -11.043 1.00 92.94 387 VAL A CA 1
ATOM 2949 C C . VAL A 1 387 ? 31.777 -26.075 -12.264 1.00 92.94 387 VAL A C 1
ATOM 2951 O O . VAL A 1 387 ? 32.987 -25.833 -12.282 1.00 92.94 387 VAL A O 1
ATOM 2954 N N . ALA A 1 388 ? 31.151 -26.657 -13.284 1.00 92.25 388 ALA A N 1
ATOM 2955 C CA . ALA A 1 388 ? 31.739 -26.930 -14.591 1.00 92.25 388 ALA A CA 1
ATOM 2956 C C . ALA A 1 388 ? 31.551 -25.748 -15.552 1.00 92.25 388 ALA A C 1
ATOM 2958 O O . ALA A 1 388 ? 32.513 -25.344 -16.203 1.00 92.25 388 ALA A O 1
ATOM 2959 N N . ASP A 1 389 ? 30.344 -25.179 -15.606 1.00 90.44 389 ASP A N 1
ATOM 2960 C CA . ASP A 1 389 ? 30.010 -24.028 -16.448 1.00 90.44 389 ASP A CA 1
ATOM 2961 C C . ASP A 1 389 ? 28.904 -23.178 -15.798 1.00 90.44 389 ASP A C 1
ATOM 2963 O O . ASP A 1 389 ? 28.114 -23.670 -14.987 1.00 90.44 389 ASP A O 1
ATOM 2967 N N . LEU A 1 390 ? 28.855 -21.893 -16.142 1.00 87.44 390 LEU A N 1
ATOM 2968 C CA . LEU A 1 390 ? 27.877 -20.931 -15.636 1.00 87.44 390 LEU A CA 1
ATOM 2969 C C . LEU A 1 390 ? 27.409 -20.035 -16.783 1.00 87.44 390 LEU A C 1
ATOM 2971 O O . LEU A 1 390 ? 28.160 -19.180 -17.254 1.00 87.44 390 LEU A O 1
ATOM 2975 N N . ARG A 1 391 ? 26.153 -20.192 -17.211 1.00 87.12 391 ARG A N 1
ATOM 2976 C CA . ARG A 1 391 ? 25.593 -19.439 -18.346 1.00 87.12 391 ARG A CA 1
ATOM 2977 C C . ARG A 1 391 ? 24.309 -18.721 -17.981 1.00 87.12 391 ARG A C 1
ATOM 2979 O O . ARG A 1 391 ? 23.432 -19.309 -17.358 1.00 87.12 391 ARG A O 1
ATOM 2986 N N . ALA A 1 392 ? 24.171 -17.475 -18.428 1.00 85.50 392 ALA A N 1
ATOM 2987 C CA . ALA A 1 392 ? 22.903 -16.760 -18.346 1.00 85.50 392 ALA A CA 1
ATOM 2988 C C . ALA A 1 392 ? 21.829 -17.487 -19.175 1.00 85.50 392 ALA A C 1
ATOM 2990 O O . ALA A 1 392 ? 22.074 -17.895 -20.314 1.00 85.50 392 ALA A O 1
ATOM 2991 N N . SER A 1 393 ? 20.642 -17.655 -18.599 1.00 85.44 393 SER A N 1
ATOM 2992 C CA . SER A 1 393 ? 19.496 -18.266 -19.263 1.00 85.44 393 SER A CA 1
ATOM 2993 C C . SER A 1 393 ? 18.859 -17.284 -20.247 1.00 85.44 393 SER A C 1
ATOM 2995 O O . SER A 1 393 ? 18.711 -16.098 -19.963 1.00 85.44 393 SER A O 1
ATOM 2997 N N . SER A 1 394 ? 18.439 -17.800 -21.404 1.00 81.81 394 SER A N 1
ATOM 2998 C CA . SER A 1 394 ? 17.592 -17.066 -22.360 1.00 81.81 394 SER A CA 1
ATOM 2999 C C . SER A 1 394 ? 16.096 -17.210 -22.076 1.00 81.81 394 SER A C 1
ATOM 3001 O O . SER A 1 394 ? 15.281 -16.587 -22.749 1.00 81.81 394 SER A O 1
ATOM 3003 N N . VAL A 1 395 ? 15.751 -18.024 -21.077 1.00 86.19 395 VAL A N 1
ATOM 3004 C CA . VAL A 1 395 ? 14.387 -18.328 -20.650 1.00 86.19 395 VAL A CA 1
ATOM 3005 C C . VAL A 1 395 ? 14.193 -17.796 -19.235 1.00 86.19 395 VAL A C 1
ATOM 3007 O O . VAL A 1 395 ? 15.048 -18.008 -18.367 1.00 86.19 395 VAL A O 1
ATOM 3010 N N . SER A 1 396 ? 13.079 -17.102 -19.014 1.00 89.25 396 SER A N 1
ATOM 3011 C CA . SER A 1 396 ? 12.698 -16.589 -17.699 1.00 89.25 396 SER A CA 1
ATOM 3012 C C . SER A 1 396 ? 12.361 -17.724 -16.728 1.00 89.25 396 SER A C 1
ATOM 3014 O O . SER A 1 396 ? 11.865 -18.773 -17.133 1.00 89.25 396 SER A O 1
ATOM 3016 N N . LEU A 1 397 ? 12.588 -17.506 -15.428 1.00 88.75 397 LEU A N 1
ATOM 3017 C CA . LEU A 1 397 ? 12.055 -18.395 -14.386 1.00 88.75 397 LEU A CA 1
ATOM 3018 C C . LEU A 1 397 ? 10.545 -18.222 -14.182 1.00 88.75 397 LEU A C 1
ATOM 3020 O O . LEU A 1 397 ? 9.915 -19.084 -13.572 1.00 88.75 397 LEU A O 1
ATOM 3024 N N . MET A 1 398 ? 9.958 -17.130 -14.684 1.00 91.25 398 MET A N 1
ATOM 3025 C CA . MET A 1 398 ? 8.508 -16.972 -14.729 1.00 91.25 398 MET A CA 1
ATOM 3026 C C . MET A 1 398 ? 7.925 -17.939 -15.776 1.00 91.25 398 MET A C 1
ATOM 3028 O O . MET A 1 398 ? 8.328 -17.869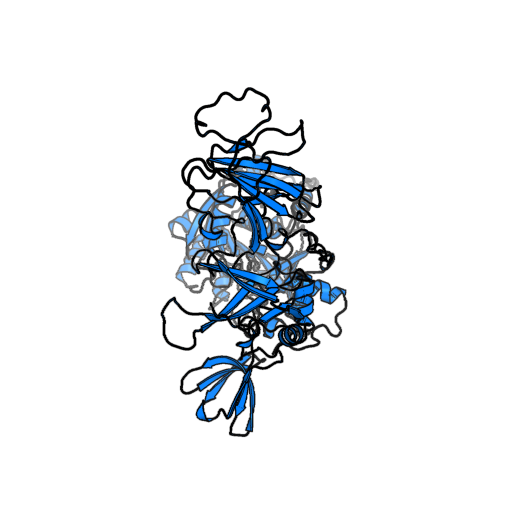 -16.939 1.00 91.25 398 MET A O 1
ATOM 3032 N N . PRO A 1 399 ? 6.987 -18.829 -15.398 1.00 89.19 399 PRO A N 1
ATOM 3033 C CA . PRO A 1 399 ? 6.425 -19.808 -16.323 1.00 89.19 399 PRO A CA 1
ATOM 3034 C C . PRO A 1 399 ? 5.639 -19.165 -17.470 1.00 89.19 399 PRO A C 1
ATOM 3036 O O . PRO A 1 399 ? 4.925 -18.182 -17.277 1.00 89.19 399 PRO A O 1
ATOM 3039 N N . GLU A 1 400 ? 5.703 -19.769 -18.655 1.00 89.69 400 GLU A N 1
ATOM 3040 C CA . GLU A 1 400 ? 4.801 -19.434 -19.759 1.00 89.69 400 GLU A CA 1
ATOM 3041 C C . GLU A 1 400 ? 3.410 -20.049 -19.548 1.00 89.69 400 GLU A C 1
ATOM 3043 O O . GLU A 1 400 ? 3.226 -21.002 -18.789 1.00 89.69 400 GLU A O 1
ATOM 3048 N N . GLY A 1 401 ? 2.401 -19.511 -20.237 1.00 89.81 401 GLY A N 1
ATOM 3049 C CA . GLY A 1 401 ? 1.054 -20.085 -20.224 1.00 89.81 401 GLY A CA 1
ATOM 3050 C C . GLY A 1 401 ? 0.270 -19.872 -18.925 1.00 89.81 401 GLY A C 1
ATOM 3051 O O . GLY A 1 401 ? -0.790 -20.469 -18.772 1.00 89.81 401 GLY A O 1
ATOM 3052 N N . LEU A 1 402 ? 0.716 -18.993 -18.020 1.00 90.69 402 LEU A N 1
ATOM 3053 C CA . LEU A 1 402 ? 0.019 -18.692 -16.756 1.00 90.69 402 LEU A CA 1
ATOM 3054 C C . LEU A 1 402 ? -1.443 -18.267 -16.959 1.00 90.69 402 LEU A C 1
ATOM 3056 O O . LEU A 1 402 ? -2.310 -18.600 -16.162 1.00 90.69 402 LEU A O 1
ATOM 3060 N N . LEU A 1 403 ? -1.746 -17.566 -18.054 1.00 92.75 403 LEU A N 1
ATOM 3061 C CA . LEU A 1 403 ? -3.112 -17.128 -18.366 1.00 92.75 403 LEU A CA 1
ATOM 3062 C C . LEU A 1 403 ? -3.960 -18.208 -19.057 1.00 92.75 403 LEU A C 1
ATOM 3064 O O . LEU A 1 403 ? -5.127 -17.959 -19.373 1.00 92.75 403 LEU A O 1
ATOM 3068 N N . ALA A 1 404 ? -3.399 -19.389 -19.329 1.00 89.81 404 ALA A N 1
ATOM 3069 C CA . ALA A 1 404 ? -4.114 -20.462 -20.001 1.00 89.81 404 ALA A CA 1
ATOM 3070 C C . ALA A 1 404 ? -5.328 -20.902 -19.170 1.00 89.81 404 ALA A C 1
ATOM 3072 O O . ALA A 1 404 ? -5.251 -21.169 -17.973 1.00 89.81 404 ALA A O 1
ATOM 3073 N N . GLY A 1 405 ? -6.489 -20.957 -19.821 1.00 85.50 405 GLY A N 1
ATOM 3074 C CA . GLY A 1 405 ? -7.748 -21.327 -19.177 1.00 85.50 405 GLY A CA 1
ATOM 3075 C C . GLY A 1 405 ? -8.418 -20.212 -18.368 1.00 85.50 405 GLY A C 1
ATOM 3076 O O . GLY A 1 405 ? -9.503 -20.455 -17.838 1.00 85.50 405 GLY A O 1
ATOM 3077 N N . LEU A 1 406 ? -7.842 -19.007 -18.267 1.00 92.75 406 LEU A N 1
ATOM 3078 C CA . LEU A 1 406 ? -8.577 -17.838 -17.777 1.00 92.75 406 LEU A CA 1
ATOM 3079 C C . LEU A 1 406 ? -9.514 -17.293 -18.858 1.00 92.75 406 LEU A C 1
ATOM 3081 O O . LEU A 1 406 ? -9.179 -17.249 -20.042 1.00 92.75 406 LEU A O 1
ATOM 3085 N N . THR A 1 407 ? -10.690 -16.830 -18.443 1.00 93.94 407 THR A N 1
ATOM 3086 C CA . THR A 1 407 ? -11.573 -16.051 -19.318 1.00 93.94 407 THR A CA 1
ATOM 3087 C C . THR A 1 407 ? -11.024 -14.636 -19.519 1.00 93.94 407 THR A C 1
ATOM 3089 O O . THR A 1 407 ? -10.251 -14.130 -18.706 1.00 93.94 407 THR A O 1
ATOM 3092 N N . GLY A 1 408 ? -11.474 -13.943 -20.569 1.00 89.06 408 GLY A N 1
ATOM 3093 C CA . GLY A 1 408 ? -11.125 -12.532 -20.768 1.00 89.06 408 GLY A CA 1
ATOM 3094 C C . GLY A 1 408 ? -11.552 -11.623 -19.604 1.00 89.06 408 GLY A C 1
ATOM 3095 O O . GLY A 1 408 ? -10.906 -10.607 -19.374 1.00 89.06 408 GLY A O 1
ATOM 3096 N N . GLY A 1 409 ? -12.601 -11.994 -18.855 1.00 89.25 409 GLY A N 1
ATOM 3097 C CA . GLY A 1 409 ? -12.990 -11.325 -17.608 1.00 89.25 409 GLY A CA 1
ATOM 3098 C C . GLY A 1 409 ? -11.952 -11.530 -16.507 1.00 89.25 409 GLY A C 1
ATOM 3099 O O . GLY A 1 409 ? -11.416 -10.565 -15.994 1.00 89.25 409 GLY A O 1
ATOM 3100 N N . GLN A 1 410 ? -11.538 -12.771 -16.261 1.00 92.19 410 GLN A N 1
ATOM 3101 C CA . GLN A 1 410 ? -10.526 -13.082 -15.242 1.00 92.19 410 GLN A CA 1
ATOM 3102 C C . GLN A 1 410 ? -9.161 -12.439 -15.524 1.00 92.19 410 GLN A C 1
ATOM 3104 O O . GLN A 1 410 ? -8.483 -11.980 -14.610 1.00 92.19 410 GLN A O 1
ATOM 3109 N N . VAL A 1 411 ? -8.752 -12.367 -16.795 1.00 94.44 411 VAL A N 1
ATOM 3110 C CA . VAL A 1 411 ? -7.535 -11.628 -17.172 1.00 94.44 411 VAL A CA 1
ATOM 3111 C C . VAL A 1 411 ? -7.692 -10.134 -16.873 1.00 94.44 411 VAL A C 1
ATOM 3113 O O . VAL A 1 411 ? -6.744 -9.497 -16.421 1.00 94.44 411 VAL A O 1
ATOM 3116 N N . ARG A 1 412 ? -8.885 -9.573 -17.098 1.00 92.56 412 ARG A N 1
ATOM 3117 C CA . ARG A 1 412 ? -9.203 -8.180 -16.769 1.00 92.56 412 ARG A CA 1
ATOM 3118 C C . ARG A 1 412 ? -9.120 -7.931 -15.270 1.00 92.56 412 ARG A C 1
ATOM 3120 O O . ARG A 1 412 ? -8.474 -6.973 -14.874 1.00 92.56 412 ARG A O 1
ATOM 3127 N N . ASP A 1 413 ? -9.713 -8.811 -14.472 1.00 89.12 413 ASP A N 1
ATOM 3128 C CA . ASP A 1 413 ? -9.707 -8.747 -13.011 1.00 89.12 413 ASP A CA 1
ATOM 3129 C C . ASP A 1 413 ? -8.265 -8.745 -12.482 1.00 89.12 413 ASP A C 1
ATOM 3131 O O . ASP A 1 413 ? -7.871 -7.840 -11.744 1.00 89.12 413 ASP A O 1
ATOM 3135 N N . LEU A 1 414 ? -7.427 -9.682 -12.956 1.00 94.88 414 LEU A N 1
ATOM 3136 C CA . LEU A 1 414 ? -5.998 -9.746 -12.618 1.00 94.88 414 LEU A CA 1
ATOM 3137 C C . LEU A 1 414 ? -5.266 -8.439 -12.957 1.00 94.88 414 LEU A C 1
ATOM 3139 O O . LEU A 1 414 ? -4.510 -7.917 -12.137 1.00 94.88 414 LEU A O 1
ATOM 3143 N N . LEU A 1 415 ? -5.490 -7.892 -14.154 1.00 93.56 415 LEU A N 1
ATOM 3144 C CA . LEU A 1 415 ? -4.884 -6.622 -14.554 1.00 93.56 415 LEU A CA 1
ATOM 3145 C C . LEU A 1 415 ? -5.410 -5.449 -13.718 1.00 93.56 415 LEU A C 1
ATOM 3147 O O . LEU A 1 415 ? -4.625 -4.567 -13.381 1.00 93.56 415 LEU A O 1
ATOM 3151 N N . THR A 1 416 ? -6.691 -5.438 -13.341 1.00 88.56 416 THR A N 1
ATOM 3152 C CA . THR A 1 416 ? -7.261 -4.422 -12.447 1.00 88.56 416 THR A CA 1
ATOM 3153 C C . THR A 1 416 ? -6.551 -4.444 -11.095 1.00 88.56 416 THR A C 1
ATOM 3155 O O . THR A 1 416 ? -6.072 -3.404 -10.652 1.00 88.56 416 THR A O 1
ATOM 3158 N N . PHE A 1 417 ? -6.361 -5.618 -10.491 1.00 88.06 417 PHE A N 1
ATOM 3159 C CA . PHE A 1 417 ? -5.624 -5.760 -9.230 1.00 88.06 417 PHE A CA 1
ATOM 3160 C C . PHE A 1 417 ? -4.173 -5.246 -9.294 1.00 88.06 417 PHE A C 1
ATOM 3162 O O . PHE A 1 417 ? -3.705 -4.534 -8.393 1.00 88.06 417 PHE A O 1
ATOM 3169 N N . LEU A 1 418 ? -3.451 -5.613 -10.358 1.00 91.69 418 LEU A N 1
ATOM 3170 C CA . LEU A 1 418 ? -2.041 -5.251 -10.541 1.00 91.69 418 LEU A CA 1
ATOM 3171 C C . LEU A 1 418 ? -1.851 -3.764 -10.851 1.00 91.69 418 LEU A C 1
ATOM 3173 O O . LEU A 1 418 ? -0.816 -3.193 -10.514 1.00 91.69 418 LEU A O 1
ATOM 3177 N N . LEU A 1 419 ? -2.821 -3.142 -11.520 1.00 88.88 419 LEU A N 1
ATOM 3178 C CA . LEU A 1 419 ? -2.645 -1.819 -12.107 1.00 88.88 419 LEU A CA 1
ATOM 3179 C C . LEU A 1 419 ? -3.419 -0.719 -11.379 1.00 88.88 419 LEU A C 1
ATOM 3181 O O . LEU A 1 419 ? -3.101 0.448 -11.590 1.00 88.88 419 LEU A O 1
ATOM 3185 N N . SER A 1 420 ? -4.417 -1.010 -10.549 1.00 78.19 420 SER A N 1
ATOM 3186 C CA . SER A 1 420 ? -5.118 0.028 -9.782 1.00 78.19 420 SER A CA 1
ATOM 3187 C C . SER A 1 420 ? -4.884 -0.107 -8.288 1.00 78.19 420 SER A C 1
ATOM 3189 O O . SER A 1 420 ? -4.674 -1.204 -7.770 1.00 78.19 420 SER A O 1
ATOM 3191 N N . GLU A 1 421 ? -4.966 1.018 -7.582 1.00 71.06 421 GLU A N 1
ATOM 3192 C CA . GLU A 1 421 ? -5.089 0.990 -6.128 1.00 71.06 421 GLU A CA 1
ATOM 3193 C C . GLU A 1 421 ? -6.347 0.216 -5.705 1.00 71.06 421 GLU A C 1
ATOM 3195 O O . GLU A 1 421 ? -7.288 0.096 -6.507 1.00 71.06 421 GLU A O 1
ATOM 3200 N N . PRO A 1 422 ? -6.370 -0.334 -4.476 1.00 65.06 422 PRO A N 1
ATOM 3201 C CA . PRO A 1 422 ? -7.584 -0.895 -3.908 1.00 65.06 422 PRO A CA 1
ATOM 3202 C C . PRO A 1 422 ? -8.743 0.110 -4.021 1.00 65.06 422 PRO A C 1
ATOM 3204 O O . PRO A 1 422 ? -8.532 1.309 -3.815 1.00 65.06 422 PRO A O 1
ATOM 3207 N N . PRO A 1 423 ? -9.961 -0.340 -4.361 1.00 60.69 423 PRO A N 1
ATOM 3208 C CA . PRO A 1 423 ? -11.105 0.554 -4.477 1.00 60.69 423 PRO A CA 1
ATOM 3209 C C . PRO A 1 423 ? -11.371 1.289 -3.153 1.00 60.69 423 PRO A C 1
ATOM 3211 O O . PRO A 1 423 ? -11.448 0.667 -2.095 1.00 60.69 423 PRO A O 1
ATOM 3214 N N . THR A 1 424 ? -11.538 2.613 -3.220 1.00 57.47 424 THR A N 1
ATOM 3215 C CA . THR A 1 424 ? -11.959 3.458 -2.093 1.00 57.47 424 THR A CA 1
ATOM 3216 C C . THR A 1 424 ? -13.471 3.696 -2.144 1.00 57.47 424 THR A C 1
ATOM 3218 O O . THR A 1 424 ? -14.050 3.851 -3.221 1.00 57.47 424 THR A O 1
ATOM 3221 N N . ARG A 1 425 ? -14.143 3.716 -0.985 1.00 63.31 425 ARG A N 1
ATOM 3222 C CA . ARG A 1 425 ? -15.577 4.050 -0.906 1.00 63.31 425 ARG A CA 1
ATOM 3223 C C . ARG A 1 425 ? -15.811 5.545 -1.116 1.00 63.31 425 ARG A C 1
ATOM 3225 O O . ARG A 1 425 ? -15.004 6.371 -0.693 1.00 63.31 425 ARG A O 1
ATOM 3232 N N . THR A 1 426 ? -16.924 5.893 -1.757 1.00 56.62 426 THR A N 1
ATOM 3233 C CA . THR A 1 426 ? -17.263 7.272 -2.134 1.00 56.62 426 THR A CA 1
ATOM 3234 C C . THR A 1 426 ? -18.039 7.996 -1.035 1.00 56.62 426 THR A C 1
ATOM 3236 O O . THR A 1 426 ? -18.629 7.387 -0.143 1.00 56.62 426 THR A O 1
ATOM 3239 N N . ARG A 1 427 ? -18.111 9.329 -1.134 1.00 60.34 427 ARG A N 1
ATOM 3240 C CA . ARG A 1 427 ? -18.936 10.159 -0.248 1.00 60.34 427 ARG A CA 1
ATOM 3241 C C . ARG A 1 427 ? -20.416 9.745 -0.240 1.00 60.34 427 ARG A C 1
ATOM 3243 O O . ARG A 1 427 ? -21.051 9.739 0.812 1.00 60.34 427 ARG A O 1
ATOM 3250 N N . HIS A 1 428 ? -20.936 9.358 -1.402 1.00 58.12 428 HIS A N 1
ATOM 3251 C CA . HIS A 1 428 ? -22.318 8.918 -1.563 1.00 58.12 428 HIS A CA 1
ATOM 3252 C C . HIS A 1 428 ? -22.643 7.685 -0.706 1.00 58.12 428 HIS A C 1
ATOM 3254 O O . HIS A 1 428 ? -23.709 7.632 -0.092 1.00 58.12 428 HIS A O 1
ATOM 3260 N N . ASP A 1 429 ? -21.702 6.740 -0.599 1.00 59.09 429 ASP A N 1
ATOM 3261 C CA . ASP A 1 429 ? -21.861 5.524 0.209 1.00 59.09 429 ASP A CA 1
ATOM 3262 C C . ASP A 1 429 ? -22.041 5.854 1.701 1.00 59.09 429 ASP A C 1
ATOM 3264 O O . ASP A 1 429 ? -22.803 5.197 2.411 1.00 59.09 429 ASP A O 1
ATOM 3268 N N . VAL A 1 430 ? -21.379 6.913 2.175 1.00 60.06 430 VAL A N 1
ATOM 3269 C CA . VAL A 1 430 ? -21.476 7.390 3.562 1.00 60.06 430 VAL A CA 1
ATOM 3270 C C . VAL A 1 430 ? -22.782 8.134 3.807 1.00 60.06 430 VAL A C 1
ATOM 3272 O O . VAL A 1 430 ? -23.468 7.872 4.795 1.00 60.06 430 VAL A O 1
ATOM 3275 N N . ASP A 1 431 ? -23.154 9.046 2.907 1.00 69.31 431 ASP A N 1
ATOM 3276 C CA . ASP A 1 431 ? -24.385 9.826 3.047 1.00 69.31 431 ASP A CA 1
ATOM 3277 C C . ASP A 1 431 ? -25.628 8.918 3.035 1.00 69.31 431 ASP A C 1
ATOM 3279 O O . ASP A 1 431 ? -26.577 9.168 3.780 1.00 69.31 431 ASP A O 1
ATOM 3283 N N . ALA A 1 432 ? -25.609 7.819 2.272 1.00 68.56 432 ALA A N 1
ATOM 3284 C CA . ALA A 1 432 ? -26.675 6.815 2.274 1.00 68.56 432 ALA A CA 1
ATOM 3285 C C . ALA A 1 432 ? -26.859 6.148 3.652 1.00 68.56 432 ALA A C 1
ATOM 3287 O O . ALA A 1 432 ? -27.987 5.997 4.130 1.00 68.56 432 ALA A O 1
ATOM 3288 N N . VAL A 1 433 ? -25.755 5.805 4.323 1.00 59.41 433 VAL A N 1
ATOM 3289 C CA . VAL A 1 433 ? -25.765 5.246 5.685 1.00 59.41 433 VAL A CA 1
ATOM 3290 C C . VAL A 1 433 ? -26.295 6.264 6.694 1.00 59.41 433 VAL A C 1
ATOM 3292 O O . VAL A 1 433 ? -27.124 5.928 7.544 1.00 59.41 433 VAL A O 1
ATOM 3295 N N . LEU A 1 434 ? -25.853 7.519 6.592 1.00 69.69 434 LEU A N 1
ATOM 3296 C CA . LEU A 1 434 ? -26.282 8.595 7.486 1.00 69.69 434 LEU A CA 1
ATOM 3297 C C . LEU A 1 434 ? -27.754 8.981 7.276 1.00 69.69 434 LEU A C 1
ATOM 3299 O O . LEU A 1 434 ? -28.448 9.261 8.246 1.00 69.69 434 LEU A O 1
ATOM 3303 N N . ALA A 1 435 ? -28.282 8.933 6.053 1.00 64.88 435 ALA A N 1
ATOM 3304 C CA . ALA A 1 435 ? -29.704 9.173 5.798 1.00 64.88 435 ALA A CA 1
ATOM 3305 C C . ALA A 1 435 ? -30.597 8.112 6.477 1.00 64.88 435 ALA A C 1
ATOM 3307 O O . ALA A 1 435 ? -31.668 8.427 7.009 1.00 64.88 435 ALA A O 1
ATOM 3308 N N . GLY A 1 436 ? -30.126 6.861 6.530 1.00 56.66 436 GLY A N 1
ATOM 3309 C CA . GLY A 1 436 ? -30.794 5.741 7.199 1.00 56.66 436 GLY A CA 1
ATOM 3310 C C . GLY A 1 436 ? -30.826 5.813 8.732 1.00 56.66 436 GLY A C 1
ATOM 3311 O O . GLY A 1 436 ? -31.475 4.978 9.362 1.00 56.66 436 GLY A O 1
ATOM 3312 N N . THR A 1 437 ? -30.163 6.792 9.360 1.00 58.50 437 THR A N 1
ATOM 3313 C CA . THR A 1 437 ? -30.142 6.956 10.830 1.00 58.50 437 THR A CA 1
ATOM 3314 C C . THR A 1 437 ? -31.228 7.906 11.350 1.00 58.50 437 THR A C 1
ATOM 3316 O O . THR A 1 437 ? -31.324 8.121 12.562 1.00 58.50 437 THR A O 1
ATOM 3319 N N . SER A 1 438 ? -32.071 8.433 10.449 1.00 47.41 438 SER A N 1
ATOM 3320 C CA . SER A 1 438 ? -33.160 9.374 10.730 1.00 47.41 438 SER A CA 1
ATOM 3321 C C . SER A 1 438 ? -34.036 8.935 11.912 1.00 47.41 438 SER A C 1
ATOM 3323 O O . SER A 1 438 ? -34.638 7.862 11.921 1.00 47.41 438 SER A O 1
ATOM 3325 N N . PHE A 1 439 ? -34.122 9.802 12.924 1.00 40.66 439 PHE A N 1
ATOM 3326 C CA . PHE A 1 439 ? -34.961 9.639 14.109 1.00 40.66 439 PHE A CA 1
ATOM 3327 C C . PHE A 1 439 ? -36.448 9.752 13.722 1.00 40.66 439 PHE A C 1
ATOM 3329 O O . PHE A 1 439 ? -36.985 10.852 13.630 1.00 40.66 439 PHE A O 1
ATOM 3336 N N . THR A 1 440 ? -37.160 8.637 13.572 1.00 31.09 440 THR A N 1
ATOM 3337 C CA . THR A 1 440 ? -38.593 8.617 13.907 1.00 31.09 440 THR A CA 1
ATOM 3338 C C . THR A 1 440 ? -38.721 8.205 15.371 1.00 31.09 440 THR A C 1
ATOM 3340 O O . THR A 1 440 ? -38.375 7.067 15.701 1.00 31.09 440 THR A O 1
ATOM 3343 N N . PRO A 1 441 ? -39.186 9.085 16.280 1.00 33.78 441 PRO A N 1
ATOM 3344 C CA . PRO A 1 441 ? -39.596 8.643 17.601 1.00 33.78 441 PRO A CA 1
ATOM 3345 C C . PRO A 1 441 ? -40.728 7.641 17.391 1.00 33.78 441 PRO A C 1
ATOM 3347 O O . PRO A 1 441 ? -41.780 7.993 16.862 1.00 33.78 441 PRO A O 1
ATOM 3350 N N . SER A 1 442 ? -40.507 6.384 17.769 1.00 27.55 442 SER A N 1
ATOM 3351 C CA . SER A 1 442 ? -41.619 5.448 17.890 1.00 27.55 442 SER A CA 1
ATOM 3352 C C . SER A 1 442 ? -42.586 6.040 18.924 1.00 27.55 442 SER A C 1
ATOM 3354 O O . SER A 1 442 ? -42.114 6.425 20.003 1.00 27.55 442 SER A O 1
ATOM 3356 N N . PRO A 1 443 ? -43.895 6.175 18.641 1.00 30.61 443 PRO A N 1
ATOM 3357 C CA . PRO A 1 443 ? -44.834 6.549 19.681 1.00 30.61 443 PRO A CA 1
ATOM 3358 C C . PRO A 1 443 ? -44.733 5.482 20.768 1.00 30.61 443 PRO A C 1
ATOM 3360 O O . PRO A 1 443 ? -44.822 4.286 20.485 1.00 30.61 443 PRO A O 1
ATOM 3363 N N . ALA A 1 444 ? -44.461 5.915 21.999 1.00 31.38 444 ALA A N 1
ATOM 3364 C CA . ALA A 1 444 ? -44.384 5.013 23.135 1.00 31.38 444 ALA A CA 1
ATOM 3365 C C . ALA A 1 444 ? -45.655 4.144 23.180 1.00 31.38 444 ALA A C 1
ATOM 3367 O O . ALA A 1 444 ? -46.746 4.666 22.922 1.00 31.38 444 ALA A O 1
ATOM 3368 N N . PRO A 1 445 ? -45.550 2.841 23.499 1.00 33.03 445 PRO A N 1
ATOM 3369 C CA . PRO A 1 445 ? -46.731 2.020 23.707 1.00 33.03 445 PRO A CA 1
ATOM 3370 C C . PRO A 1 445 ? -47.592 2.690 24.781 1.00 33.03 445 PRO A C 1
ATOM 3372 O O . PRO A 1 445 ? -47.101 3.057 25.852 1.00 33.03 445 PRO A O 1
ATOM 3375 N N . ALA A 1 446 ? -48.864 2.917 24.461 1.00 36.25 446 ALA A N 1
ATOM 3376 C CA . ALA A 1 446 ? -49.808 3.542 25.369 1.00 36.25 446 ALA A CA 1
ATOM 3377 C C . ALA A 1 446 ? -49.950 2.669 26.623 1.00 36.25 446 ALA A C 1
ATOM 3379 O O . ALA A 1 446 ? -50.605 1.631 26.590 1.00 36.25 446 ALA A O 1
ATOM 3380 N N . GLY A 1 447 ? -49.313 3.087 27.719 1.00 37.31 447 GLY A N 1
ATOM 3381 C CA . GLY A 1 447 ? -49.512 2.481 29.032 1.00 37.31 447 GLY A CA 1
ATOM 3382 C C . GLY A 1 447 ? -48.248 2.060 29.772 1.00 37.31 447 GLY A C 1
ATOM 3383 O O . GLY A 1 447 ? -48.161 0.914 30.184 1.00 37.31 447 GLY A O 1
ATOM 3384 N N . VAL A 1 448 ? -47.314 2.980 30.031 1.00 33.78 448 VAL A N 1
ATOM 3385 C CA . VAL A 1 448 ? -46.528 2.952 31.278 1.00 33.78 448 VAL A CA 1
ATOM 3386 C C . VAL A 1 448 ? -46.315 4.398 31.727 1.00 33.78 448 VAL A C 1
ATOM 3388 O O . VAL A 1 448 ? -45.547 5.148 31.130 1.00 33.78 448 VAL A O 1
ATOM 3391 N N . ALA A 1 449 ? -47.038 4.819 32.763 1.00 35.44 449 ALA A N 1
ATOM 3392 C CA . ALA A 1 449 ? -46.780 6.079 33.444 1.00 35.44 449 ALA A CA 1
ATOM 3393 C C . ALA A 1 449 ? -45.501 5.929 34.282 1.00 35.44 449 ALA A C 1
ATOM 3395 O O . ALA A 1 449 ? -45.484 5.186 35.260 1.00 35.44 449 ALA A O 1
ATOM 3396 N N . GLY A 1 450 ? -44.428 6.616 33.888 1.00 32.62 450 GLY A N 1
ATOM 3397 C CA . GLY A 1 450 ? -43.165 6.626 34.626 1.00 32.62 450 GLY A CA 1
ATOM 3398 C C . GLY A 1 450 ? -42.067 7.413 33.911 1.00 32.62 450 GLY A C 1
ATOM 3399 O O . GLY A 1 450 ? -41.280 6.829 33.186 1.00 32.62 450 GLY A O 1
ATOM 3400 N N . GLY A 1 451 ? -42.050 8.737 34.116 1.00 30.39 451 GLY A N 1
ATOM 3401 C CA . GLY A 1 451 ? -40.922 9.662 33.905 1.00 30.39 451 GLY A CA 1
ATOM 3402 C C . GLY A 1 451 ? -40.148 9.602 32.577 1.00 30.39 451 GLY A C 1
ATOM 3403 O O . GLY A 1 451 ? -39.169 8.873 32.466 1.00 30.39 451 GLY A O 1
ATOM 3404 N N . SER A 1 452 ? -40.470 10.485 31.622 1.00 28.23 452 SER A N 1
ATOM 3405 C CA . SER A 1 452 ? -39.544 10.809 30.522 1.00 28.23 452 SER A CA 1
ATOM 3406 C C . SER A 1 452 ? -38.232 11.389 31.075 1.00 28.23 452 SER A C 1
ATOM 3408 O O . SER A 1 452 ? -38.284 12.374 31.820 1.00 28.23 452 SER A O 1
ATOM 3410 N N . PRO A 1 453 ? -37.048 10.882 30.681 1.00 33.22 453 PRO A N 1
ATOM 3411 C CA . PRO A 1 453 ? -35.808 11.628 30.841 1.00 33.22 453 PRO A CA 1
ATOM 3412 C C . PRO A 1 453 ? -35.930 12.900 29.996 1.00 33.22 453 PRO A C 1
ATOM 3414 O O . PRO A 1 453 ? -36.121 12.829 28.785 1.00 33.22 453 PRO A O 1
ATOM 3417 N N . SER A 1 454 ? -35.889 14.062 30.645 1.00 36.91 454 SER A N 1
ATOM 3418 C CA . SER A 1 454 ? -35.989 15.363 29.973 1.00 36.91 454 SER A CA 1
ATOM 3419 C C . SER A 1 454 ? -34.933 15.522 28.866 1.00 36.91 454 SER A C 1
ATOM 3421 O O . SER A 1 454 ? -33.804 15.051 29.0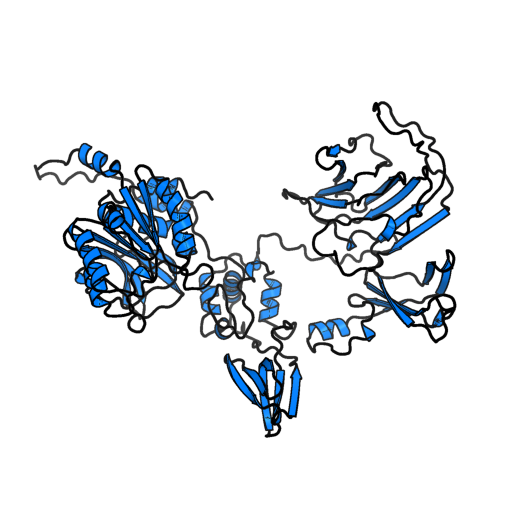15 1.00 36.91 454 SER A O 1
ATOM 3423 N N . ASP A 1 455 ? -35.264 16.251 27.792 1.00 40.03 455 ASP A N 1
ATOM 3424 C CA . ASP A 1 455 ? -34.339 16.667 26.715 1.00 40.03 455 ASP A CA 1
ATOM 3425 C C . ASP A 1 455 ? -33.030 17.293 27.239 1.00 40.03 455 ASP A C 1
ATOM 3427 O O . ASP A 1 455 ? -31.982 17.217 26.597 1.00 40.03 455 ASP A O 1
ATOM 3431 N N . ASN A 1 456 ? -33.057 17.825 28.464 1.00 38.34 456 ASN A N 1
ATOM 3432 C CA . ASN A 1 456 ? -31.891 18.329 29.185 1.00 38.34 456 ASN A CA 1
ATOM 3433 C C . ASN A 1 456 ? -30.829 17.262 29.502 1.00 38.34 456 ASN A C 1
ATOM 3435 O O . ASN A 1 456 ? -29.664 17.606 29.673 1.00 38.34 456 ASN A O 1
ATOM 3439 N N . HIS A 1 457 ? -31.185 15.979 29.614 1.00 39.78 457 HIS A N 1
ATOM 3440 C CA . HIS A 1 457 ? -30.212 14.909 29.861 1.00 39.78 457 HIS A CA 1
ATOM 3441 C C . HIS A 1 457 ? -29.465 14.524 28.578 1.00 39.78 457 HIS A C 1
ATOM 3443 O O . HIS A 1 457 ? -28.254 14.322 28.605 1.00 39.78 457 HIS A O 1
ATOM 3449 N N . ARG A 1 458 ? -30.163 14.477 27.434 1.00 41.91 458 ARG A N 1
ATOM 3450 C CA . ARG A 1 458 ? -29.539 14.221 26.127 1.00 41.91 458 ARG A CA 1
ATOM 3451 C C . ARG A 1 458 ? -28.622 15.367 25.706 1.00 41.91 458 ARG A C 1
ATOM 3453 O O . ARG A 1 458 ? -27.489 15.091 25.330 1.00 41.91 458 ARG A O 1
ATOM 3460 N N . SER A 1 459 ? -29.055 16.622 25.860 1.00 47.94 459 SER A N 1
ATOM 3461 C CA . SER A 1 459 ? -28.219 17.793 25.545 1.00 47.94 459 SER A CA 1
ATOM 3462 C C . SER A 1 459 ? -26.980 17.915 26.446 1.00 47.94 459 SER A C 1
ATOM 3464 O O . SER A 1 459 ? -25.928 18.372 26.000 1.00 47.94 459 SER A O 1
ATOM 3466 N N . ARG A 1 460 ? -27.064 17.457 27.705 1.00 49.03 460 ARG A N 1
ATOM 3467 C CA . ARG A 1 460 ? -25.911 17.369 28.619 1.00 49.03 460 ARG A CA 1
ATOM 3468 C C . ARG A 1 460 ? -24.904 16.288 28.222 1.00 49.03 460 ARG A C 1
ATOM 3470 O O . ARG A 1 460 ? -23.712 16.524 28.375 1.00 49.03 460 ARG A O 1
ATOM 3477 N N . ILE A 1 461 ? -25.349 15.140 27.703 1.00 55.62 461 ILE A N 1
ATOM 3478 C CA . ILE A 1 461 ? -24.448 14.069 27.234 1.00 55.62 461 ILE A CA 1
ATOM 3479 C C . ILE A 1 461 ? -23.741 14.483 25.935 1.00 55.62 461 ILE A C 1
ATOM 3481 O O . ILE A 1 461 ? -22.530 14.299 25.814 1.00 55.62 461 ILE A O 1
ATOM 3485 N N . THR A 1 462 ? -24.457 15.084 24.979 1.00 55.69 462 THR A N 1
ATOM 3486 C CA . THR A 1 462 ? -23.868 15.505 23.694 1.00 55.69 462 THR A CA 1
ATOM 3487 C C . THR A 1 462 ? -22.851 16.636 23.850 1.00 55.69 462 THR A C 1
ATOM 3489 O O . THR A 1 462 ? -21.877 16.677 23.108 1.00 55.69 462 THR A O 1
ATOM 3492 N N . ASN A 1 463 ? -23.027 17.516 24.842 1.00 59.41 463 ASN A N 1
ATOM 3493 C CA . ASN A 1 463 ? -22.129 18.651 25.089 1.00 59.41 463 ASN A CA 1
ATOM 3494 C C . ASN A 1 463 ? -21.037 18.373 26.137 1.00 59.41 463 ASN A C 1
ATOM 3496 O O . ASN A 1 463 ? -20.239 19.267 26.418 1.00 59.41 463 ASN A O 1
ATOM 3500 N N . HIS A 1 464 ? -20.984 17.174 26.731 1.00 73.25 464 HIS A N 1
ATOM 3501 C CA . HIS A 1 464 ? -19.896 16.824 27.645 1.00 73.25 464 HIS A CA 1
ATOM 3502 C C . HIS A 1 464 ? -18.580 16.710 26.855 1.00 73.25 464 HIS A C 1
ATOM 3504 O O . HIS A 1 464 ? -18.560 15.989 25.850 1.00 73.25 464 HIS A O 1
ATOM 3510 N N . PRO A 1 465 ? -17.498 17.390 27.283 1.00 87.69 465 PRO A N 1
ATOM 3511 C CA . PRO A 1 465 ? -16.184 17.229 26.674 1.00 87.69 465 PRO A CA 1
ATOM 3512 C C . PRO A 1 465 ? -15.681 15.785 26.798 1.00 87.69 465 PRO A C 1
ATOM 3514 O O . PRO A 1 465 ? -15.762 15.224 27.884 1.00 87.69 465 PRO A O 1
ATOM 3517 N N . VAL A 1 466 ? -15.157 15.183 25.733 1.00 93.69 466 VAL A N 1
ATOM 3518 C CA . VAL A 1 466 ? -14.585 13.826 25.758 1.00 93.69 466 VAL A CA 1
ATOM 3519 C C . VAL A 1 466 ? -13.071 13.908 25.620 1.00 93.69 466 VAL A C 1
ATOM 3521 O O . VAL A 1 466 ? -12.562 14.527 24.683 1.00 93.69 466 VAL A O 1
ATOM 3524 N N . ARG A 1 467 ? -12.350 13.270 26.542 1.00 97.31 467 ARG A N 1
ATOM 3525 C CA . ARG A 1 467 ? -10.889 13.145 26.528 1.00 97.31 467 ARG A CA 1
ATOM 3526 C C . ARG A 1 467 ? -10.475 11.780 25.998 1.00 97.31 467 ARG A C 1
ATOM 3528 O O . ARG A 1 467 ? -10.722 10.754 26.635 1.00 97.31 467 ARG A O 1
ATOM 3535 N N . ILE A 1 468 ? -9.837 11.787 24.837 1.00 98.38 468 ILE A N 1
ATOM 3536 C CA . ILE A 1 468 ? -9.379 10.605 24.111 1.00 98.38 468 ILE A CA 1
ATOM 3537 C C . ILE A 1 468 ? -7.862 10.521 24.242 1.00 98.38 468 ILE A C 1
ATOM 3539 O O . ILE A 1 468 ? -7.170 11.503 23.986 1.00 98.38 468 ILE A O 1
ATOM 3543 N N . VAL A 1 469 ? -7.336 9.348 24.584 1.00 98.81 469 VAL A N 1
ATOM 3544 C CA . VAL A 1 469 ? -5.896 9.075 24.474 1.00 98.81 469 VAL A CA 1
ATOM 3545 C C . VAL A 1 469 ? -5.673 8.056 23.366 1.00 98.81 469 VAL A C 1
ATOM 3547 O O . VAL A 1 469 ? -6.163 6.929 23.462 1.00 98.81 469 VAL A O 1
ATOM 3550 N N . LEU A 1 470 ? -4.939 8.441 22.324 1.00 98.69 470 LEU A N 1
ATOM 3551 C CA . LEU A 1 470 ? -4.526 7.545 21.245 1.00 98.69 470 LEU A CA 1
ATOM 3552 C C . LEU A 1 470 ? -3.218 6.866 21.643 1.00 98.69 470 LEU A C 1
ATOM 3554 O O . LEU A 1 470 ? -2.225 7.543 21.897 1.00 98.69 470 LEU A O 1
ATOM 3558 N N . VAL A 1 471 ? -3.204 5.538 21.696 1.00 98.56 471 VAL A N 1
ATOM 3559 C CA . VAL A 1 471 ? -2.039 4.741 22.091 1.00 98.56 471 VAL A CA 1
ATOM 3560 C C . VAL A 1 471 ? -1.490 4.023 20.866 1.00 98.56 471 VAL A C 1
ATOM 3562 O O . VAL A 1 471 ? -2.157 3.149 20.308 1.00 98.56 471 VAL A O 1
ATOM 3565 N N . ALA A 1 472 ? -0.274 4.390 20.469 1.00 97.75 472 ALA A N 1
ATOM 3566 C CA . ALA A 1 472 ? 0.405 3.860 19.289 1.00 97.75 472 ALA A CA 1
ATOM 3567 C C . ALA A 1 472 ? 1.782 3.272 19.634 1.00 97.75 472 ALA A C 1
ATOM 3569 O O . ALA A 1 472 ? 2.292 3.427 20.747 1.00 97.75 472 ALA A O 1
ATOM 3570 N N . SER A 1 473 ? 2.404 2.599 18.665 1.00 94.62 473 SER A N 1
ATOM 3571 C CA . SER A 1 473 ? 3.779 2.098 18.768 1.00 94.62 473 SER A CA 1
ATOM 3572 C C . SER A 1 473 ? 4.544 2.265 17.455 1.00 94.62 473 SER A C 1
ATOM 3574 O O . SER A 1 473 ? 4.056 2.894 16.520 1.00 94.62 473 SER A O 1
ATOM 3576 N N . LYS A 1 474 ? 5.758 1.712 17.374 1.00 93.31 474 LYS A N 1
ATOM 3577 C CA . LYS A 1 474 ? 6.504 1.657 16.111 1.00 93.31 474 LYS A CA 1
ATOM 3578 C C . LYS A 1 474 ? 5.762 0.779 15.101 1.00 93.31 474 LYS A C 1
ATOM 3580 O O . LYS A 1 474 ? 5.237 -0.260 15.486 1.00 93.31 474 LYS A O 1
ATOM 3585 N N . GLN A 1 475 ? 5.785 1.162 13.829 1.00 88.25 475 GLN A N 1
ATOM 3586 C CA . GLN A 1 475 ? 5.354 0.272 12.756 1.00 88.25 475 GLN A CA 1
ATOM 3587 C C . GLN A 1 475 ? 6.184 -1.019 12.786 1.00 88.25 475 GLN A C 1
ATOM 3589 O O . GLN A 1 475 ? 7.405 -0.982 12.979 1.00 88.25 475 GLN A O 1
ATOM 3594 N N . ASP A 1 476 ? 5.513 -2.149 12.624 1.00 83.81 476 ASP A N 1
ATOM 3595 C CA . ASP A 1 476 ? 6.085 -3.495 12.705 1.00 83.81 476 ASP A CA 1
ATOM 3596 C C . ASP A 1 476 ? 5.896 -4.309 11.410 1.00 83.81 476 ASP A C 1
ATOM 3598 O O . ASP A 1 476 ? 6.472 -5.389 11.293 1.00 83.81 476 ASP A O 1
ATOM 3602 N N . HIS A 1 477 ? 5.173 -3.775 10.416 1.00 79.62 477 HIS A N 1
ATOM 3603 C CA . HIS A 1 477 ? 4.951 -4.389 9.100 1.00 79.62 477 HIS A CA 1
ATOM 3604 C C . HIS A 1 477 ? 5.397 -3.477 7.936 1.00 79.62 477 HIS A C 1
ATOM 3606 O O . HIS A 1 477 ? 6.002 -2.421 8.138 1.00 79.62 477 HIS A O 1
ATOM 3612 N N . GLY A 1 478 ? 5.169 -3.924 6.694 1.00 59.78 478 GLY A N 1
ATOM 3613 C CA . GLY A 1 478 ? 5.541 -3.195 5.477 1.00 59.78 478 GLY A CA 1
ATOM 3614 C C . GLY A 1 478 ? 4.759 -1.886 5.273 1.00 59.78 478 GLY A C 1
ATOM 3615 O O . GLY A 1 478 ? 3.810 -1.608 6.003 1.00 59.78 478 GLY A O 1
ATOM 3616 N N . PRO A 1 479 ? 5.122 -1.065 4.267 1.00 61.50 479 PRO A N 1
ATOM 3617 C CA . PRO A 1 479 ? 4.442 0.202 3.988 1.00 61.50 479 PRO A CA 1
ATOM 3618 C C . PRO A 1 479 ? 2.914 0.067 3.931 1.00 61.50 479 PRO A C 1
ATOM 3620 O O . PRO A 1 479 ? 2.394 -0.798 3.227 1.00 61.50 479 PRO A O 1
ATOM 3623 N N . GLY A 1 480 ? 2.204 0.926 4.671 1.00 65.38 480 GLY A N 1
ATOM 3624 C CA . GLY A 1 480 ? 0.739 0.915 4.748 1.00 65.38 480 GLY A CA 1
ATOM 3625 C C . GLY A 1 480 ? 0.128 -0.219 5.581 1.00 65.38 480 GLY A C 1
ATOM 3626 O O . GLY A 1 480 ? -1.094 -0.292 5.663 1.00 65.38 480 GLY A O 1
ATOM 3627 N N . GLN A 1 481 ? 0.938 -1.071 6.213 1.00 77.81 481 GLN A N 1
ATOM 3628 C CA . GLN A 1 481 ? 0.503 -2.115 7.144 1.00 77.81 481 GLN A CA 1
ATOM 3629 C C . GLN A 1 481 ? 0.959 -1.763 8.557 1.00 77.81 481 GLN A C 1
ATOM 3631 O O . GLN A 1 481 ? 2.107 -1.348 8.742 1.00 77.81 481 GLN A O 1
ATOM 3636 N N . HIS A 1 482 ? 0.064 -1.907 9.536 1.00 87.88 482 HIS A N 1
ATOM 3637 C CA . HIS A 1 482 ? 0.335 -1.619 10.949 1.00 87.88 482 HIS A CA 1
ATOM 3638 C C . HIS A 1 482 ? 1.027 -0.262 11.168 1.00 87.88 482 HIS A C 1
ATOM 3640 O O . HIS A 1 482 ? 1.913 -0.093 12.010 1.00 87.88 482 HIS A O 1
ATOM 3646 N N . ASP A 1 483 ? 0.652 0.734 10.364 1.00 90.25 483 ASP A N 1
ATOM 3647 C CA . ASP A 1 483 ? 1.264 2.057 10.413 1.00 90.25 483 ASP A CA 1
ATOM 3648 C C . ASP A 1 483 ? 0.655 2.875 11.563 1.00 90.25 483 ASP A C 1
ATOM 3650 O O . ASP A 1 483 ? -0.094 3.839 11.373 1.00 90.25 483 ASP A O 1
ATOM 3654 N N . TYR A 1 484 ? 0.915 2.423 12.792 1.00 95.06 484 TYR A N 1
ATOM 3655 C CA . TYR A 1 484 ? 0.434 3.055 14.018 1.00 95.06 484 TYR A CA 1
ATOM 3656 C C . TYR A 1 484 ? 0.869 4.528 14.133 1.00 95.06 484 TYR A C 1
ATOM 3658 O O . TYR A 1 484 ? 0.036 5.346 14.539 1.00 95.06 484 TYR A O 1
ATOM 3666 N N . PRO A 1 485 ? 2.112 4.917 13.759 1.00 94.44 485 PRO A N 1
ATOM 3667 C CA . PRO A 1 485 ? 2.519 6.320 13.768 1.00 94.44 485 PRO A CA 1
ATOM 3668 C C . PRO A 1 485 ? 1.706 7.171 12.791 1.00 94.44 485 PRO A C 1
ATOM 3670 O O . PRO A 1 485 ? 1.207 8.225 13.189 1.00 94.44 485 PRO A O 1
ATOM 3673 N N . ALA A 1 486 ? 1.519 6.726 11.540 1.00 87.19 486 ALA A N 1
ATOM 3674 C CA . ALA A 1 486 ? 0.721 7.480 10.574 1.00 87.19 486 ALA A CA 1
ATOM 3675 C C . ALA A 1 486 ? -0.762 7.524 10.963 1.00 87.19 486 ALA A C 1
ATOM 3677 O O . ALA A 1 486 ? -1.437 8.525 10.716 1.00 87.19 486 ALA A O 1
ATOM 3678 N N . TRP A 1 487 ? -1.291 6.470 11.588 1.00 94.94 487 TRP A N 1
ATOM 3679 C CA . TRP A 1 487 ? -2.633 6.498 12.167 1.00 94.94 487 TRP A CA 1
ATOM 3680 C C . TRP A 1 487 ? -2.757 7.583 13.241 1.00 94.94 487 TRP A C 1
ATOM 3682 O O . TRP A 1 487 ? -3.619 8.449 13.108 1.00 94.94 487 TRP A O 1
ATOM 3692 N N . GLN A 1 488 ? -1.877 7.593 14.248 1.00 96.38 488 GLN A N 1
ATOM 3693 C CA . GLN A 1 488 ? -1.928 8.562 15.349 1.00 96.38 488 GLN A CA 1
ATOM 3694 C C . GLN A 1 488 ? -1.755 10.000 14.841 1.00 96.38 488 GLN A C 1
ATOM 3696 O O . GLN A 1 488 ? -2.554 10.869 15.184 1.00 96.38 488 GLN A O 1
ATOM 3701 N N . GLN A 1 489 ? -0.789 10.239 13.947 1.00 92.94 489 GLN A N 1
ATOM 3702 C CA . GLN A 1 489 ? -0.544 11.558 13.344 1.00 92.94 489 GLN A CA 1
ATOM 3703 C C . GLN A 1 489 ? -1.737 12.091 12.544 1.00 92.94 489 GLN A C 1
ATOM 3705 O O . GLN A 1 489 ? -1.944 13.303 12.499 1.00 92.94 489 GLN A O 1
ATOM 3710 N N . ARG A 1 490 ? -2.524 11.212 11.910 1.00 90.12 490 ARG A N 1
ATOM 3711 C CA . ARG A 1 490 ? -3.718 11.606 11.147 1.00 90.12 490 ARG A CA 1
ATOM 3712 C C . ARG A 1 490 ? -4.943 11.755 12.042 1.00 90.12 490 ARG A C 1
ATOM 3714 O O . ARG A 1 490 ? -5.686 12.724 11.911 1.00 90.12 490 ARG A O 1
ATOM 3721 N N . TRP A 1 491 ? -5.154 10.815 12.960 1.00 93.12 491 TRP A N 1
ATOM 3722 C CA . TRP A 1 491 ? -6.340 10.783 13.811 1.00 93.12 491 TRP A CA 1
ATOM 3723 C C . TRP A 1 491 ? -6.295 11.818 14.930 1.00 93.12 491 TRP A C 1
ATOM 3725 O O . TRP A 1 491 ? -7.354 12.324 15.282 1.00 93.12 491 TRP A O 1
ATOM 3735 N N . HIS A 1 492 ? -5.120 12.188 15.450 1.00 94.19 492 HIS A N 1
ATOM 3736 C CA . HIS A 1 492 ? -4.999 13.213 16.490 1.00 94.19 492 HIS A CA 1
ATOM 3737 C C . HIS A 1 492 ? -5.617 14.558 16.074 1.00 94.19 492 HIS A C 1
ATOM 3739 O O . HIS A 1 492 ? -6.585 14.987 16.710 1.00 94.19 492 HIS A O 1
ATOM 3745 N N . PRO A 1 493 ? -5.117 15.245 15.023 1.00 89.62 493 PRO A N 1
ATOM 3746 C CA . PRO A 1 493 ? -5.647 16.553 14.646 1.00 89.62 493 PRO A CA 1
ATOM 3747 C C . PRO A 1 493 ? -7.076 16.456 14.107 1.00 89.62 493 PRO A C 1
ATOM 3749 O O . PRO A 1 493 ? -7.866 17.375 14.307 1.00 89.62 493 PRO A O 1
ATOM 3752 N N . TRP A 1 494 ? -7.426 15.338 13.466 1.00 87.62 494 TRP A N 1
ATOM 3753 C CA . TRP A 1 494 ? -8.775 15.090 12.969 1.00 87.62 494 TRP A CA 1
ATOM 3754 C C . TRP A 1 494 ? -9.784 14.957 14.121 1.00 87.62 494 TRP A C 1
ATOM 3756 O O . TRP A 1 494 ? -10.688 15.774 14.251 1.00 87.62 494 TRP A O 1
ATOM 3766 N N . LEU A 1 495 ? -9.594 14.015 15.046 1.00 90.62 495 LEU A N 1
ATOM 3767 C CA . LEU A 1 495 ? -10.468 13.874 16.217 1.00 90.62 495 LEU A CA 1
ATOM 3768 C C . LEU A 1 495 ? -10.482 15.134 17.090 1.00 90.62 495 LEU A C 1
ATOM 3770 O O . LEU A 1 495 ? -11.540 15.514 17.586 1.00 90.62 495 LEU A O 1
ATOM 3774 N N . GLY A 1 496 ? -9.336 15.803 17.248 1.00 89.38 496 GLY A N 1
ATOM 3775 C CA . GLY A 1 496 ? -9.228 17.058 17.994 1.00 89.38 496 GLY A CA 1
ATOM 3776 C C . GLY A 1 496 ? -10.010 18.220 17.372 1.00 89.38 496 GLY A C 1
ATOM 3777 O O . GLY A 1 496 ? -10.330 19.180 18.069 1.00 89.38 496 GLY A O 1
ATOM 3778 N N . GLY A 1 497 ? -10.359 18.131 16.085 1.00 85.56 497 GLY A N 1
ATOM 3779 C CA . GLY A 1 497 ? -11.237 19.084 15.408 1.00 85.56 497 GLY A CA 1
ATOM 3780 C C . GLY A 1 497 ? -12.728 18.883 15.704 1.00 85.56 497 GLY A C 1
ATOM 3781 O O . GLY A 1 497 ? -13.531 19.765 15.388 1.00 85.56 497 GLY A O 1
ATOM 3782 N N . ALA A 1 498 ? -13.125 17.753 16.299 1.00 87.19 498 ALA A N 1
ATOM 3783 C CA . ALA A 1 498 ? -14.520 17.487 16.625 1.00 87.19 498 ALA A CA 1
ATOM 3784 C C . ALA A 1 498 ? -14.990 18.333 17.834 1.00 87.19 498 ALA A C 1
ATOM 3786 O O . ALA A 1 498 ? -14.259 18.480 18.819 1.00 87.19 498 ALA A O 1
ATOM 3787 N N . PRO A 1 499 ? -16.225 18.875 17.817 1.00 84.19 499 PRO A N 1
ATOM 3788 C CA . PRO A 1 499 ? -16.733 19.692 18.916 1.00 84.19 499 PRO A CA 1
ATOM 3789 C C . PRO A 1 499 ? -16.710 18.966 20.266 1.00 84.19 499 PRO A C 1
ATOM 3791 O O . PRO A 1 499 ? -17.271 17.880 20.421 1.00 84.19 499 PRO A O 1
ATOM 3794 N N . GLY A 1 500 ? -16.093 19.602 21.266 1.00 88.31 500 GLY A N 1
ATOM 3795 C CA . GLY A 1 500 ? -16.017 19.058 22.621 1.00 88.31 500 GLY A CA 1
ATOM 3796 C C . GLY A 1 500 ? -15.100 17.840 22.745 1.00 88.31 500 GLY A C 1
ATOM 3797 O O . GLY A 1 500 ? -15.323 17.023 23.629 1.00 88.31 500 GLY A O 1
ATOM 3798 N N . VAL A 1 501 ? -14.093 17.691 21.884 1.00 93.44 501 VAL A N 1
ATOM 3799 C CA . VAL A 1 501 ? -13.119 16.596 21.967 1.00 93.44 501 VAL A CA 1
ATOM 3800 C C . VAL A 1 501 ? -11.735 17.143 22.293 1.00 93.44 501 VAL A C 1
ATOM 3802 O O . VAL A 1 501 ? -11.315 18.182 21.794 1.00 93.44 501 VAL A O 1
ATOM 3805 N N . THR A 1 502 ? -11.023 16.456 23.177 1.00 96.50 502 THR A N 1
ATOM 3806 C CA . THR A 1 502 ? -9.602 16.688 23.449 1.00 96.50 502 THR A CA 1
ATOM 3807 C C . THR A 1 502 ? -8.864 15.384 23.222 1.00 96.50 502 THR A C 1
ATOM 3809 O O . THR A 1 502 ? -9.311 14.341 23.698 1.00 96.50 502 THR A O 1
ATOM 3812 N N . VAL A 1 503 ? -7.749 15.447 22.499 1.00 97.88 503 VAL A N 1
ATOM 3813 C CA . VAL A 1 503 ? -6.949 14.274 22.152 1.00 97.88 503 VAL A CA 1
ATOM 3814 C C . VAL A 1 503 ? -5.549 14.424 22.728 1.00 97.88 503 VAL A C 1
ATOM 3816 O O . VAL A 1 503 ? -4.929 15.479 22.607 1.00 97.88 503 VAL A O 1
ATOM 3819 N N . GLU A 1 504 ? -5.063 13.365 23.361 1.00 98.38 504 GLU A N 1
ATOM 3820 C CA . GLU A 1 504 ? -3.682 13.221 23.808 1.00 98.38 504 GLU A CA 1
ATOM 3821 C C . GLU A 1 504 ? -3.058 11.982 23.162 1.00 98.38 504 GLU A C 1
ATOM 3823 O O . GLU A 1 504 ? -3.738 10.986 22.910 1.00 98.38 504 GLU A O 1
ATOM 3828 N N . ASP A 1 505 ? -1.744 12.017 22.958 1.00 98.50 505 ASP A N 1
ATOM 3829 C CA . ASP A 1 505 ? -0.996 10.882 22.430 1.00 98.50 505 ASP A CA 1
ATOM 3830 C C . ASP A 1 505 ? -0.268 10.150 23.560 1.00 98.50 505 ASP A C 1
ATOM 3832 O O . ASP A 1 505 ? 0.344 10.753 24.447 1.00 98.50 505 ASP A O 1
ATOM 3836 N N . ALA A 1 506 ? -0.308 8.825 23.517 1.00 98.19 506 ALA A N 1
ATOM 3837 C CA . ALA A 1 506 ? 0.534 7.953 24.315 1.00 98.19 506 ALA A CA 1
ATOM 3838 C C . ALA A 1 506 ? 1.376 7.073 23.390 1.00 98.19 506 ALA A C 1
ATOM 3840 O O . ALA A 1 506 ? 0.901 6.567 22.370 1.00 98.19 506 ALA A O 1
ATOM 3841 N N . TRP A 1 507 ? 2.636 6.873 23.769 1.00 97.19 507 TRP A N 1
ATOM 3842 C CA . TRP A 1 507 ? 3.569 6.025 23.038 1.00 97.19 507 TRP A CA 1
ATOM 3843 C C . TRP A 1 507 ? 3.850 4.757 23.838 1.00 97.19 507 TRP A C 1
ATOM 3845 O O . TRP A 1 507 ? 4.315 4.836 24.975 1.00 97.19 507 TRP A O 1
ATOM 3855 N N . LEU A 1 508 ? 3.571 3.595 23.246 1.00 94.88 508 LEU A N 1
ATOM 3856 C CA . LEU A 1 508 ? 3.620 2.246 23.830 1.00 94.88 508 LEU A CA 1
ATOM 3857 C C . LEU A 1 508 ? 2.623 1.990 24.967 1.00 94.88 508 LEU A C 1
ATOM 3859 O O . LEU A 1 508 ? 2.038 0.910 25.024 1.00 94.88 508 LEU A O 1
ATOM 3863 N N . TRP A 1 509 ? 2.448 2.929 25.895 1.00 97.50 509 TRP A N 1
ATOM 3864 C CA . TRP A 1 509 ? 1.550 2.769 27.034 1.00 97.50 509 TRP A CA 1
ATOM 3865 C C . TRP A 1 509 ? 1.138 4.123 27.641 1.00 97.50 509 TRP A C 1
ATOM 3867 O O . TRP A 1 509 ? 1.976 5.025 27.699 1.00 97.50 509 TRP A O 1
ATOM 3877 N N . PRO A 1 510 ? -0.104 4.289 28.138 1.00 98.19 510 PRO A N 1
ATOM 3878 C CA . PRO A 1 510 ? -0.521 5.533 28.783 1.00 98.19 510 PRO A CA 1
ATOM 3879 C C . PRO A 1 510 ? 0.204 5.797 30.107 1.00 98.19 510 PRO A C 1
ATOM 3881 O O . PRO A 1 510 ? 0.498 4.889 30.892 1.00 98.19 510 PRO A O 1
ATOM 3884 N N . THR A 1 511 ? 0.447 7.074 30.391 1.00 98.25 511 THR A N 1
ATOM 3885 C CA . THR A 1 511 ? 0.971 7.521 31.689 1.00 98.25 511 THR A CA 1
ATOM 3886 C C . THR A 1 511 ? -0.099 7.425 32.788 1.00 98.25 511 THR A C 1
ATOM 3888 O O . THR A 1 511 ? -1.295 7.431 32.489 1.00 98.25 511 THR A O 1
ATOM 3891 N N . PRO A 1 512 ? 0.275 7.405 34.084 1.00 97.81 512 PRO A N 1
ATOM 3892 C CA . PRO A 1 512 ? -0.700 7.459 35.177 1.00 97.81 512 PRO A CA 1
ATOM 3893 C C . PRO A 1 512 ? -1.646 8.668 35.100 1.00 97.81 512 PRO A C 1
ATOM 3895 O O . PRO A 1 512 ? -2.832 8.535 35.387 1.00 97.81 512 PRO A O 1
ATOM 3898 N N . GLY A 1 513 ? -1.140 9.830 34.663 1.00 97.94 513 GLY A N 1
ATOM 3899 C CA . GLY A 1 513 ? -1.955 11.029 34.454 1.00 97.94 513 GLY A CA 1
ATOM 3900 C C . GLY A 1 513 ? -3.006 10.828 33.363 1.00 97.94 513 GLY A C 1
ATOM 3901 O O . GLY A 1 513 ? -4.174 11.133 33.584 1.00 97.94 513 GLY A O 1
ATOM 3902 N N . GLN A 1 514 ? -2.620 10.216 32.240 1.00 98.38 514 GLN A N 1
ATOM 3903 C CA . GLN A 1 514 ? -3.539 9.861 31.153 1.00 98.38 514 GLN A CA 1
ATOM 3904 C C . GLN A 1 514 ? -4.580 8.824 31.597 1.00 98.38 514 GLN A C 1
ATOM 3906 O O . GLN A 1 514 ? -5.769 8.991 31.337 1.00 98.38 514 GLN A O 1
ATOM 3911 N N . PHE A 1 515 ? -4.180 7.794 32.351 1.00 98.19 515 PHE A N 1
ATOM 3912 C CA . PHE A 1 515 ? -5.127 6.845 32.953 1.00 98.19 515 PHE A CA 1
ATOM 3913 C C . PHE A 1 515 ? -6.116 7.511 33.913 1.00 98.19 515 PHE A C 1
ATOM 3915 O O . PHE A 1 515 ? -7.221 6.999 34.086 1.00 98.19 515 PHE A O 1
ATOM 3922 N N . GLN A 1 516 ? -5.753 8.628 34.543 1.00 96.62 516 GLN A N 1
ATOM 3923 C CA . GLN A 1 516 ? -6.631 9.370 35.444 1.00 96.62 516 GLN A CA 1
ATOM 3924 C C . GLN A 1 516 ? -7.559 10.338 34.696 1.00 96.62 516 GLN A C 1
ATOM 3926 O O . GLN A 1 516 ? -8.715 10.490 35.093 1.00 96.62 516 GLN A O 1
ATOM 3931 N N . SER A 1 517 ? -7.068 10.993 33.641 1.00 96.19 517 SER A N 1
ATOM 3932 C CA . SER A 1 517 ? -7.776 12.069 32.939 1.00 96.19 517 SER A CA 1
ATOM 3933 C C . SER A 1 517 ? -8.647 11.600 31.776 1.00 96.19 517 SER A C 1
ATOM 3935 O O . SER A 1 517 ? -9.612 12.295 31.463 1.00 96.19 517 SER A O 1
ATOM 3937 N N . ALA A 1 518 ? -8.316 10.476 31.133 1.00 98.12 518 ALA A N 1
ATOM 3938 C CA . ALA A 1 518 ? -8.997 10.017 29.926 1.00 98.12 518 ALA A CA 1
ATOM 3939 C C . ALA A 1 518 ? -10.426 9.540 30.206 1.00 98.12 518 ALA A C 1
ATOM 3941 O O . ALA A 1 518 ? -10.682 8.882 31.217 1.00 98.12 518 ALA A O 1
ATOM 3942 N N . ASP A 1 519 ? -11.338 9.794 29.274 1.00 97.88 519 ASP A N 1
ATOM 3943 C CA . ASP A 1 519 ? -12.639 9.123 29.237 1.00 97.88 519 ASP A CA 1
ATOM 3944 C C . ASP A 1 519 ? -12.533 7.814 28.450 1.00 97.88 519 ASP A C 1
ATOM 3946 O O . ASP A 1 519 ? -13.127 6.803 28.828 1.00 97.88 519 ASP A O 1
ATOM 3950 N N . VAL A 1 520 ? -11.721 7.814 27.386 1.00 98.50 520 VAL A N 1
ATOM 3951 C CA . VAL A 1 520 ? -11.490 6.650 26.530 1.00 98.50 520 VAL A CA 1
ATOM 3952 C C . VAL A 1 520 ? -10.021 6.525 26.112 1.00 98.50 520 VAL A C 1
ATOM 3954 O O . VAL A 1 520 ? -9.376 7.506 25.741 1.00 98.50 520 VAL A O 1
ATOM 3957 N N . LEU A 1 521 ? -9.497 5.300 26.166 1.00 98.81 521 LEU A N 1
ATOM 3958 C CA . LEU A 1 521 ? -8.191 4.919 25.626 1.00 98.81 521 LEU A CA 1
ATOM 3959 C C . LEU A 1 521 ? -8.404 4.157 24.315 1.00 98.81 521 LEU A C 1
ATOM 3961 O O . LEU A 1 521 ? -9.169 3.193 24.289 1.00 98.81 521 LEU A O 1
ATOM 3965 N N . VAL A 1 522 ? -7.723 4.561 23.247 1.00 98.75 522 VAL A N 1
ATOM 3966 C CA . VAL A 1 522 ? -7.808 3.927 21.926 1.00 98.75 522 VAL A CA 1
ATOM 3967 C C . VAL A 1 522 ? -6.467 3.293 21.601 1.00 98.75 522 VAL A C 1
ATOM 3969 O O . VAL A 1 522 ? -5.498 3.993 21.325 1.00 98.75 522 VAL A O 1
ATOM 3972 N N . PHE A 1 523 ? -6.408 1.968 21.645 1.00 98.62 523 PHE A N 1
ATOM 3973 C CA . PHE A 1 523 ? -5.208 1.199 21.356 1.00 98.62 523 PHE A CA 1
ATOM 3974 C C . PHE A 1 523 ? -5.205 0.740 19.899 1.00 98.62 523 PHE A C 1
ATOM 3976 O O . PHE A 1 523 ? -6.075 -0.028 19.483 1.00 98.62 523 PHE A O 1
ATOM 3983 N N . TYR A 1 524 ? -4.190 1.169 19.155 1.00 97.94 524 TYR A N 1
ATOM 3984 C CA . TYR A 1 524 ? -3.831 0.624 17.848 1.00 97.94 524 TYR A CA 1
ATOM 3985 C C . TYR A 1 524 ? -2.312 0.463 17.807 1.00 97.94 524 TYR A C 1
ATOM 3987 O O . TYR A 1 524 ? -1.564 1.392 17.504 1.00 97.94 524 TYR A O 1
ATOM 3995 N N . PHE A 1 525 ? -1.864 -0.708 18.248 1.00 95.00 525 PHE A N 1
ATOM 3996 C CA . PHE A 1 525 ? -0.463 -1.094 18.375 1.00 95.00 525 PHE A CA 1
ATOM 3997 C C . PHE A 1 525 ? -0.365 -2.603 18.611 1.00 95.00 525 PHE A C 1
ATOM 3999 O O . PHE A 1 525 ? -1.327 -3.198 19.096 1.00 95.00 525 PHE A O 1
ATOM 4006 N N . TRP A 1 526 ? 0.793 -3.213 18.365 1.00 89.81 526 TRP A N 1
ATOM 4007 C CA . TRP A 1 526 ? 1.059 -4.571 18.835 1.00 89.81 526 TRP A CA 1
ATOM 4008 C C . TRP A 1 526 ? 1.781 -4.539 20.181 1.00 89.81 526 TRP A C 1
ATOM 4010 O O . TRP A 1 526 ? 2.892 -4.017 20.320 1.00 89.81 526 TRP A O 1
ATOM 4020 N N . ASN A 1 527 ? 1.131 -5.096 21.204 1.00 89.81 527 ASN A N 1
ATOM 4021 C CA . ASN A 1 527 ? 1.697 -5.172 22.539 1.00 89.81 527 ASN A CA 1
ATOM 4022 C C . ASN A 1 527 ? 2.352 -6.524 22.841 1.00 89.81 527 ASN A C 1
ATOM 4024 O O . ASN A 1 527 ? 1.680 -7.479 23.227 1.00 89.81 527 ASN A O 1
ATOM 4028 N N . HIS A 1 528 ? 3.680 -6.562 22.791 1.00 90.19 528 HIS A N 1
ATOM 4029 C CA . HIS A 1 528 ? 4.454 -7.750 23.163 1.00 90.19 528 HIS A CA 1
ATOM 4030 C C . HIS A 1 528 ? 4.629 -7.957 24.678 1.00 90.19 528 HIS A C 1
ATOM 4032 O O . HIS A 1 528 ? 5.098 -9.005 25.116 1.00 90.19 528 HIS A O 1
ATOM 4038 N N . ASP A 1 529 ? 4.295 -6.960 25.503 1.00 91.12 529 ASP A N 1
ATOM 4039 C CA . ASP A 1 529 ? 4.585 -6.959 26.945 1.00 91.12 529 ASP A CA 1
ATOM 4040 C C . ASP A 1 529 ? 3.298 -6.867 27.776 1.00 91.12 529 ASP A C 1
ATOM 4042 O O . ASP A 1 529 ? 3.108 -5.982 28.613 1.00 91.12 529 ASP A O 1
ATOM 4046 N N . TRP A 1 530 ? 2.344 -7.759 27.522 1.00 93.81 530 TRP A N 1
ATOM 4047 C CA . TRP A 1 530 ? 1.222 -7.924 28.441 1.00 93.81 530 TRP A CA 1
ATOM 4048 C C . TRP A 1 530 ? 1.705 -8.525 29.764 1.00 93.81 530 TRP A C 1
ATOM 4050 O O . TRP A 1 530 ? 2.282 -9.610 29.802 1.00 93.81 530 TRP A O 1
ATOM 4060 N N . ASN A 1 531 ? 1.468 -7.812 30.868 1.00 95.00 531 ASN A N 1
ATOM 4061 C CA . ASN A 1 531 ? 1.931 -8.206 32.195 1.00 95.00 531 ASN A CA 1
ATOM 4062 C C . ASN A 1 531 ? 0.954 -7.777 33.303 1.00 95.00 531 ASN A C 1
ATOM 4064 O O . ASN A 1 531 ? 0.049 -6.965 33.095 1.00 95.00 531 ASN A O 1
ATOM 4068 N N . ALA A 1 532 ? 1.169 -8.301 34.513 1.00 95.56 532 ALA A N 1
ATOM 4069 C CA . ALA A 1 532 ? 0.296 -8.074 35.667 1.00 95.56 532 ALA A CA 1
ATOM 4070 C C . ALA A 1 532 ? 0.114 -6.588 36.037 1.00 95.56 532 ALA A C 1
ATOM 4072 O O . ALA A 1 532 ? -0.950 -6.205 36.525 1.00 95.56 532 ALA A O 1
ATOM 4073 N N . GLY A 1 533 ? 1.129 -5.746 35.809 1.00 97.12 533 GLY A N 1
ATOM 4074 C CA . GLY A 1 533 ? 1.043 -4.307 36.067 1.00 97.12 533 GLY A CA 1
ATOM 4075 C C . GLY A 1 533 ? 0.072 -3.620 35.110 1.00 97.12 533 GLY A C 1
ATOM 4076 O O . GLY A 1 533 ? -0.842 -2.923 35.547 1.00 97.12 533 GLY A O 1
ATOM 4077 N N . ARG A 1 534 ? 0.212 -3.891 33.810 1.00 96.56 534 ARG A N 1
ATOM 4078 C CA . ARG A 1 534 ? -0.675 -3.353 32.770 1.00 96.56 534 ARG A CA 1
ATOM 4079 C C . ARG A 1 534 ? -2.109 -3.836 32.927 1.00 96.56 534 ARG A C 1
ATOM 4081 O O . ARG A 1 534 ? -3.042 -3.043 32.841 1.00 96.56 534 ARG A O 1
ATOM 4088 N N . TYR A 1 535 ? -2.282 -5.114 33.243 1.00 97.44 535 TYR A N 1
ATOM 4089 C CA . TYR A 1 535 ? -3.585 -5.689 33.557 1.00 97.44 535 TYR A CA 1
ATOM 4090 C C . TYR A 1 535 ? -4.280 -4.986 34.724 1.00 97.44 535 TYR A C 1
ATOM 4092 O O . TYR A 1 535 ? -5.464 -4.671 34.614 1.00 97.44 535 TYR A O 1
ATOM 4100 N N . ARG A 1 536 ? -3.542 -4.669 35.794 1.00 97.88 536 ARG A N 1
ATOM 4101 C CA . ARG A 1 536 ? -4.073 -3.903 36.927 1.00 97.88 536 ARG A CA 1
ATOM 4102 C C . ARG A 1 536 ? -4.513 -2.498 36.513 1.00 97.88 536 ARG A C 1
ATOM 4104 O O . ARG A 1 536 ? -5.601 -2.083 36.888 1.00 97.88 536 ARG A O 1
ATOM 4111 N N . GLN A 1 537 ? -3.712 -1.797 35.709 1.00 98.12 537 GLN A N 1
ATOM 4112 C CA . GLN A 1 537 ? -4.061 -0.456 35.221 1.00 98.12 537 GLN A CA 1
ATOM 4113 C C . GLN A 1 537 ? -5.334 -0.468 34.362 1.00 98.12 537 GLN A C 1
ATOM 4115 O O . GLN A 1 537 ? -6.187 0.404 34.522 1.00 98.12 537 GLN A O 1
ATOM 4120 N N . LEU A 1 538 ? -5.500 -1.475 33.493 1.00 97.88 538 LEU A N 1
ATOM 4121 C CA . LEU A 1 538 ? -6.735 -1.645 32.723 1.00 97.88 538 LEU A CA 1
ATOM 4122 C C . LEU A 1 538 ? -7.939 -1.935 33.627 1.00 97.88 538 LEU A C 1
ATOM 4124 O O . LEU A 1 538 ? -8.995 -1.337 33.437 1.00 97.88 538 LEU A O 1
ATOM 4128 N N . ASP A 1 539 ? -7.790 -2.819 34.618 1.00 98.19 539 ASP A N 1
ATOM 4129 C CA . ASP A 1 539 ? -8.873 -3.133 35.557 1.00 98.19 539 ASP A CA 1
ATOM 4130 C C . ASP A 1 539 ? -9.291 -1.899 36.375 1.00 98.19 539 ASP A C 1
ATOM 4132 O O . ASP A 1 539 ? -10.485 -1.638 36.512 1.00 98.19 539 ASP A O 1
ATOM 4136 N N . GLU A 1 540 ? -8.338 -1.110 36.878 1.00 98.12 540 GLU A N 1
ATOM 4137 C CA . GLU A 1 540 ? -8.604 0.137 37.613 1.00 98.12 540 GLU A CA 1
ATOM 4138 C C . GLU A 1 540 ? -9.316 1.174 36.733 1.00 98.12 540 GLU A C 1
ATOM 4140 O O . GLU A 1 540 ? -10.290 1.809 37.158 1.00 98.12 540 GLU A O 1
ATOM 4145 N N . PHE A 1 541 ? -8.870 1.313 35.483 1.00 98.56 541 PHE A N 1
ATOM 4146 C CA . PHE A 1 541 ? -9.467 2.223 34.513 1.00 98.56 541 PHE A CA 1
ATOM 4147 C C . PHE A 1 541 ? -10.909 1.825 34.150 1.00 98.56 541 PHE A C 1
ATOM 4149 O O . PHE A 1 541 ? -11.815 2.662 34.182 1.00 98.56 541 PHE A O 1
ATOM 4156 N N . LEU A 1 542 ? -11.164 0.539 33.902 1.00 98.25 542 LEU A N 1
ATOM 4157 C CA . LEU A 1 542 ? -12.515 0.024 33.657 1.00 98.25 542 LEU A CA 1
ATOM 4158 C C . LEU A 1 542 ? -13.398 0.136 34.912 1.00 98.25 542 LEU A C 1
ATOM 4160 O O . LEU A 1 542 ? -14.549 0.563 34.830 1.00 98.25 542 LEU A O 1
ATOM 4164 N N . ALA A 1 543 ? -12.867 -0.161 36.102 1.00 97.56 543 ALA A N 1
ATOM 4165 C CA . ALA A 1 543 ? -13.611 -0.067 37.360 1.00 97.56 543 ALA A CA 1
ATOM 4166 C C . ALA A 1 543 ? -14.084 1.365 37.668 1.00 97.56 543 ALA A C 1
ATOM 4168 O O . ALA A 1 543 ? -15.169 1.556 38.241 1.00 97.56 543 ALA A O 1
ATOM 4169 N N . ARG A 1 544 ? -13.316 2.390 37.262 1.00 96.00 544 ARG A N 1
ATOM 4170 C CA . ARG A 1 544 ? -13.736 3.798 37.376 1.00 96.00 544 ARG A CA 1
ATOM 4171 C C . ARG A 1 544 ? -14.737 4.252 36.307 1.00 96.00 544 ARG A C 1
ATOM 4173 O O . ARG A 1 544 ? -15.267 5.350 36.438 1.00 96.00 544 ARG A O 1
ATOM 4180 N N . GLY A 1 545 ? -15.038 3.407 35.321 1.00 96.69 545 GLY A N 1
ATOM 4181 C CA . GLY A 1 545 ? -15.970 3.692 34.227 1.00 96.69 545 GLY A CA 1
ATOM 4182 C C . GLY A 1 545 ? -15.314 4.185 32.937 1.00 96.69 545 GLY A C 1
ATOM 4183 O O . GLY A 1 545 ? -16.019 4.707 32.078 1.00 96.69 545 GLY A O 1
ATOM 4184 N N . GLY A 1 546 ? -13.991 4.048 32.805 1.00 97.88 546 GLY A N 1
ATOM 4185 C CA . GLY A 1 546 ? -13.272 4.391 31.581 1.00 97.88 546 GLY A CA 1
ATOM 4186 C C . GLY A 1 546 ? -13.613 3.455 30.417 1.00 97.88 546 GLY A C 1
ATOM 4187 O O . GLY A 1 546 ? -13.959 2.286 30.620 1.00 97.88 546 GLY A O 1
ATOM 4188 N N . GLY A 1 547 ? -13.522 3.982 29.197 1.00 98.56 547 GLY A N 1
ATOM 4189 C CA . GLY A 1 547 ? -13.765 3.251 27.955 1.00 98.56 547 GLY A CA 1
ATOM 4190 C C . GLY A 1 547 ? -12.479 2.768 27.280 1.00 98.56 547 GLY A C 1
ATOM 4191 O O . GLY A 1 547 ? -11.514 3.520 27.182 1.00 98.56 547 GLY A O 1
ATOM 4192 N N . ILE A 1 548 ? -12.449 1.542 26.762 1.00 98.75 548 ILE A N 1
ATOM 4193 C CA . ILE A 1 548 ? -11.317 1.037 25.969 1.00 98.75 548 ILE A CA 1
ATOM 4194 C C . ILE A 1 548 ? -11.783 0.730 24.546 1.00 98.75 548 ILE A C 1
ATOM 4196 O O . ILE A 1 548 ? -12.786 0.052 24.343 1.00 98.75 548 ILE A O 1
ATOM 4200 N N . VAL A 1 549 ? -11.028 1.194 23.558 1.00 98.81 549 VAL A N 1
ATOM 4201 C CA . VAL A 1 549 ? -11.158 0.803 22.153 1.00 98.81 549 VAL A CA 1
ATOM 4202 C C . VAL A 1 549 ? -9.897 0.040 21.763 1.00 98.81 549 VAL A C 1
ATOM 4204 O O . VAL A 1 549 ? -8.801 0.557 21.965 1.00 98.81 549 VAL A O 1
ATOM 4207 N N . LEU A 1 550 ? -10.033 -1.170 21.217 1.00 98.50 550 LEU A N 1
ATOM 4208 C CA . LEU A 1 550 ? -8.906 -1.938 20.677 1.00 98.50 550 LEU A CA 1
ATOM 4209 C C . LEU A 1 550 ? -9.115 -2.191 19.191 1.00 98.50 550 LEU A C 1
ATOM 4211 O O . LEU A 1 550 ? -10.143 -2.742 18.793 1.00 98.50 550 LEU A O 1
ATOM 4215 N N . LEU A 1 551 ? -8.123 -1.793 18.402 1.00 98.50 551 LEU A N 1
ATOM 4216 C CA . LEU A 1 551 ? -8.094 -1.974 16.960 1.00 98.50 551 LEU A CA 1
ATOM 4217 C C . LEU A 1 551 ? -7.004 -2.984 16.596 1.00 98.50 551 LEU A C 1
ATOM 4219 O O . LEU A 1 551 ? -5.856 -2.851 17.031 1.00 98.50 551 LEU A O 1
ATOM 4223 N N . HIS A 1 552 ? -7.371 -3.969 15.785 1.00 97.75 552 HIS A N 1
ATOM 4224 C CA . HIS A 1 552 ? -6.471 -4.923 15.152 1.00 97.75 552 HIS A CA 1
ATOM 4225 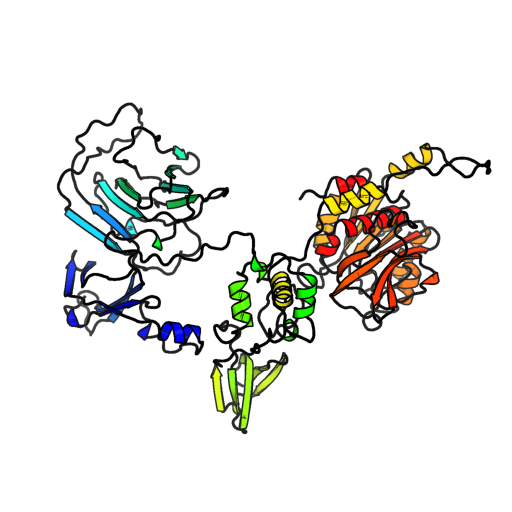C C . HIS A 1 552 ? -5.491 -5.596 16.133 1.00 97.75 552 HIS A C 1
ATOM 4227 O O . HIS A 1 552 ? -5.929 -6.253 17.087 1.00 97.75 552 HIS A O 1
ATOM 4233 N N . SER A 1 553 ? -4.180 -5.400 15.955 1.00 96.62 553 SER A N 1
ATOM 4234 C CA . SER A 1 553 ? -3.097 -5.985 16.758 1.00 96.62 553 SER A CA 1
ATOM 4235 C C . SER A 1 553 ? -3.186 -5.683 18.255 1.00 96.62 553 SER A C 1
ATOM 4237 O O . SER A 1 553 ? -2.625 -6.419 19.065 1.00 96.62 553 SER A O 1
ATOM 4239 N N . ALA A 1 554 ? -3.942 -4.658 18.665 1.00 97.50 554 ALA A N 1
ATOM 4240 C CA . ALA A 1 554 ? -4.161 -4.365 20.082 1.00 97.50 554 ALA A CA 1
ATOM 4241 C C . ALA A 1 554 ? -4.959 -5.471 20.799 1.00 97.50 554 ALA A C 1
ATOM 4243 O O . ALA A 1 554 ? -4.928 -5.566 22.026 1.00 97.50 554 ALA A O 1
ATOM 4244 N N . THR A 1 555 ? -5.659 -6.319 20.041 1.00 97.56 555 THR A N 1
ATOM 4245 C CA . THR A 1 555 ? -6.382 -7.495 20.550 1.00 97.56 555 THR A CA 1
ATOM 4246 C C . THR A 1 555 ? -5.480 -8.721 20.735 1.00 97.56 555 THR A C 1
ATOM 4248 O O . THR A 1 555 ? -5.930 -9.732 21.276 1.00 97.56 555 THR A O 1
ATOM 4251 N N . ILE A 1 556 ? -4.214 -8.647 20.308 1.00 97.19 556 ILE A N 1
ATOM 4252 C CA . ILE A 1 556 ? -3.261 -9.754 20.369 1.00 97.19 556 ILE A CA 1
ATOM 4253 C C . ILE A 1 556 ? -2.551 -9.787 21.723 1.00 97.19 556 ILE A C 1
ATOM 4255 O O . ILE A 1 556 ? -2.071 -8.766 22.226 1.00 97.19 556 ILE A O 1
ATOM 4259 N N . ALA A 1 557 ? -2.421 -10.990 22.279 1.00 96.62 557 ALA A N 1
ATOM 4260 C CA . ALA A 1 557 ? -1.496 -11.293 23.359 1.00 96.62 557 ALA A CA 1
ATOM 4261 C C . ALA A 1 557 ? -0.556 -12.438 22.966 1.00 96.62 557 ALA A C 1
ATOM 4263 O O . ALA A 1 557 ? -0.999 -13.531 22.618 1.00 96.62 557 ALA A O 1
ATOM 4264 N N . ASP A 1 558 ? 0.752 -12.210 23.094 1.00 94.06 558 ASP A N 1
ATOM 4265 C CA . ASP A 1 558 ? 1.768 -13.226 22.792 1.00 94.06 558 ASP A CA 1
ATOM 4266 C C . ASP A 1 558 ? 1.717 -14.408 23.775 1.00 94.06 558 ASP A C 1
ATOM 4268 O O . ASP A 1 558 ? 2.066 -15.537 23.423 1.00 94.06 558 ASP A O 1
ATOM 4272 N N . LYS A 1 559 ? 1.282 -14.159 25.018 1.00 93.62 559 LYS A N 1
ATOM 4273 C CA . LYS A 1 559 ? 1.174 -15.140 26.108 1.00 93.62 559 LYS A CA 1
ATOM 4274 C C . LYS A 1 559 ? -0.105 -14.910 26.906 1.00 93.62 559 LYS A C 1
ATOM 4276 O O . LYS A 1 559 ? -0.514 -13.768 27.093 1.00 93.62 559 LYS A O 1
ATOM 4281 N N . ASP A 1 560 ? -0.688 -15.998 27.404 1.00 94.38 560 ASP A N 1
ATOM 4282 C CA . ASP A 1 560 ? -1.878 -16.011 28.266 1.00 94.38 560 ASP A CA 1
ATOM 4283 C C . ASP A 1 560 ? -3.031 -15.103 27.775 1.00 94.38 560 ASP A C 1
ATOM 4285 O O . ASP A 1 560 ? -3.499 -14.234 28.522 1.00 94.38 560 ASP A O 1
ATOM 4289 N N . PRO A 1 561 ? -3.506 -15.269 26.526 1.00 96.38 561 PRO A N 1
ATOM 4290 C CA . PRO A 1 561 ? -4.546 -14.427 25.924 1.00 96.38 561 PRO A CA 1
ATOM 4291 C C . PRO A 1 561 ? -5.860 -14.419 26.707 1.00 96.38 561 PRO A C 1
ATOM 4293 O O . PRO A 1 561 ? -6.603 -13.444 26.637 1.00 96.38 561 PRO A O 1
ATOM 4296 N N . GLU A 1 562 ? -6.135 -15.447 27.509 1.00 97.50 562 GLU A N 1
ATOM 4297 C CA . GLU A 1 562 ? -7.272 -15.494 28.426 1.00 97.50 562 GLU A CA 1
ATOM 4298 C C . GLU A 1 562 ? -7.234 -14.344 29.445 1.00 97.50 562 GLU A C 1
ATOM 4300 O O . GLU A 1 562 ? -8.280 -13.801 29.803 1.00 97.50 562 GLU A O 1
ATOM 4305 N N . GLN A 1 563 ? -6.043 -13.919 29.886 1.00 97.19 563 GLN A N 1
ATOM 4306 C CA . GLN A 1 563 ? -5.910 -12.776 30.791 1.00 97.19 563 GLN A CA 1
ATOM 4307 C C . GLN A 1 563 ? -6.270 -11.458 30.099 1.00 97.19 563 GLN A C 1
ATOM 4309 O O . GLN A 1 563 ? -6.884 -10.587 30.722 1.00 97.19 563 GLN A O 1
ATOM 4314 N N . LEU A 1 564 ? -5.921 -11.301 28.820 1.00 97.50 564 LEU A N 1
ATOM 4315 C CA . LEU A 1 564 ? -6.346 -10.139 28.046 1.00 97.50 564 LEU A CA 1
ATOM 4316 C C . LEU A 1 564 ? -7.857 -10.201 27.772 1.00 97.50 564 LEU A C 1
ATOM 4318 O O . LEU A 1 564 ? -8.566 -9.237 28.064 1.00 97.50 564 LEU A O 1
ATOM 4322 N N . ALA A 1 565 ? -8.369 -11.347 27.315 1.00 98.00 565 ALA A N 1
ATOM 4323 C CA . ALA A 1 565 ? -9.788 -11.573 27.033 1.00 98.00 565 ALA A CA 1
ATOM 4324 C C . ALA A 1 565 ? -10.685 -11.305 28.255 1.00 98.00 565 ALA A C 1
ATOM 4326 O O . ALA A 1 565 ? -11.740 -10.697 28.118 1.00 98.00 565 ALA A O 1
ATOM 4327 N N . GLU A 1 566 ? -10.242 -11.623 29.475 1.00 97.38 566 GLU A N 1
ATOM 4328 C CA . GLU A 1 566 ? -10.973 -11.287 30.711 1.00 97.38 566 GLU A CA 1
ATOM 4329 C C . GLU A 1 566 ? -11.205 -9.772 30.901 1.00 97.38 566 GLU A C 1
ATOM 4331 O O . GLU A 1 566 ? -12.035 -9.342 31.706 1.00 97.38 566 GLU A O 1
ATOM 4336 N N . ARG A 1 567 ? -10.444 -8.924 30.207 1.00 97.31 567 ARG A N 1
ATOM 4337 C CA . ARG A 1 567 ? -10.537 -7.458 30.281 1.00 97.31 567 ARG A CA 1
ATOM 4338 C C . ARG A 1 567 ? -11.212 -6.858 29.065 1.00 97.31 567 ARG A C 1
ATOM 4340 O O . ARG A 1 567 ? -11.911 -5.862 29.220 1.00 97.31 567 ARG A O 1
ATOM 4347 N N . ILE A 1 568 ? -11.020 -7.460 27.895 1.00 97.44 568 ILE A N 1
ATOM 4348 C CA . ILE A 1 568 ? -11.484 -6.894 26.624 1.00 97.44 568 ILE A CA 1
ATOM 4349 C C . ILE A 1 568 ? -12.590 -7.706 25.943 1.00 97.44 568 ILE A C 1
ATOM 4351 O O . ILE A 1 568 ? -13.084 -7.314 24.890 1.00 97.44 568 ILE A O 1
ATOM 4355 N N . GLY A 1 569 ? -13.004 -8.820 26.542 1.00 98.12 569 GLY A N 1
ATOM 4356 C CA . GLY A 1 569 ? -14.011 -9.742 26.029 1.00 98.12 569 GLY A CA 1
ATOM 4357 C C . GLY A 1 569 ? -13.394 -10.881 25.220 1.00 98.12 569 GLY A C 1
ATOM 4358 O O . GLY A 1 569 ? -13.521 -12.041 25.605 1.00 98.12 569 GLY A O 1
ATOM 4359 N N . LEU A 1 570 ? -12.708 -10.548 24.124 1.00 98.44 570 LEU A N 1
ATOM 4360 C CA . LEU A 1 570 ? -12.077 -11.503 23.209 1.00 98.44 570 LEU A CA 1
ATOM 4361 C C . LEU A 1 570 ? -10.656 -11.052 22.845 1.00 98.44 570 LEU A C 1
ATOM 4363 O O . LEU A 1 570 ? -10.420 -9.863 22.653 1.00 98.44 570 LEU A O 1
ATOM 4367 N N . ALA A 1 571 ? -9.724 -11.994 22.728 1.00 98.25 571 ALA A N 1
ATOM 4368 C CA . ALA A 1 571 ? -8.332 -11.748 22.354 1.00 98.25 571 ALA A CA 1
ATOM 4369 C C . ALA A 1 571 ? -7.862 -12.723 21.263 1.00 98.25 571 ALA A C 1
ATOM 4371 O O . ALA A 1 571 ? -8.495 -13.745 21.013 1.00 98.25 571 ALA A O 1
ATOM 4372 N N . SER A 1 572 ? -6.733 -12.424 20.632 1.00 97.81 572 SER A N 1
ATOM 4373 C CA . SER A 1 572 ? -6.049 -13.302 19.676 1.00 97.81 572 SER A CA 1
ATOM 4374 C C . SER A 1 572 ? -4.675 -13.703 20.219 1.00 97.81 572 SER A C 1
ATOM 4376 O O . SER A 1 572 ? -4.094 -12.987 21.039 1.00 97.81 572 SER A O 1
ATOM 4378 N N . GLN A 1 573 ? -4.144 -14.845 19.782 1.00 96.88 573 GLN A N 1
ATOM 4379 C CA . GLN A 1 573 ? -2.766 -15.249 20.080 1.00 96.88 573 GLN A CA 1
ATOM 4380 C C . GLN A 1 573 ? -2.117 -15.890 18.846 1.00 96.88 573 GLN A C 1
ATOM 4382 O O . GLN A 1 573 ? -2.690 -16.839 18.296 1.00 96.88 573 GLN A O 1
ATOM 4387 N N . PRO A 1 574 ? -0.900 -15.465 18.449 1.00 91.62 574 PRO A N 1
ATOM 4388 C CA . PRO A 1 574 ? -0.163 -16.111 17.372 1.00 91.62 574 PRO A CA 1
ATOM 4389 C C . PRO A 1 574 ? 0.010 -17.610 17.643 1.00 91.62 574 PRO A C 1
ATOM 4391 O O . PRO A 1 574 ? 0.384 -18.023 18.740 1.00 91.62 574 PRO A O 1
ATOM 4394 N N . GLY A 1 575 ? -0.296 -18.436 16.644 1.00 90.56 575 GLY A N 1
ATOM 4395 C CA . GLY A 1 575 ? -0.211 -19.898 16.735 1.00 90.56 575 GLY A CA 1
ATOM 4396 C C . GLY A 1 575 ? -1.450 -20.593 17.314 1.00 90.56 575 GLY A C 1
ATOM 4397 O O . GLY A 1 575 ? -1.581 -21.802 17.144 1.00 90.56 575 GLY A O 1
ATOM 4398 N N . ARG A 1 576 ? -2.379 -19.861 17.946 1.00 95.62 576 ARG A N 1
ATOM 4399 C CA . ARG A 1 576 ? -3.711 -20.379 18.330 1.00 95.62 576 ARG A CA 1
ATOM 4400 C C . ARG A 1 576 ? -4.838 -19.789 17.495 1.00 95.62 576 ARG A C 1
ATOM 4402 O O . ARG A 1 576 ? -5.825 -20.476 17.256 1.00 95.62 576 ARG A O 1
ATOM 4409 N N . SER A 1 577 ? -4.681 -18.541 17.076 1.00 96.25 577 SER A N 1
ATOM 4410 C CA . SER A 1 577 ? -5.534 -17.888 16.095 1.00 96.25 577 SER A CA 1
ATOM 4411 C C . SER A 1 577 ? -4.830 -17.902 14.737 1.00 96.25 577 SER A C 1
ATOM 4413 O O . SER A 1 577 ? -3.624 -17.662 14.635 1.00 96.25 577 SER A O 1
ATOM 4415 N N . HIS A 1 578 ? -5.594 -18.211 13.702 1.00 91.19 578 HIS A N 1
ATOM 4416 C CA . HIS A 1 578 ? -5.255 -18.055 12.299 1.00 91.19 578 HIS A CA 1
ATOM 4417 C C . HIS A 1 578 ? -5.499 -16.614 11.854 1.00 91.19 578 HIS A C 1
ATOM 4419 O O . HIS A 1 578 ? -6.297 -15.888 12.450 1.00 91.19 578 HIS A O 1
ATOM 4425 N N . TYR A 1 579 ? -4.808 -16.235 10.787 1.00 86.81 579 TYR A N 1
ATOM 4426 C CA . TYR A 1 579 ? -4.973 -14.972 10.090 1.00 86.81 579 TYR A CA 1
ATOM 4427 C C . TYR A 1 579 ? -4.687 -15.181 8.601 1.00 86.81 579 TYR A C 1
ATOM 4429 O O . TYR A 1 579 ? -3.982 -16.123 8.223 1.00 86.81 579 TYR A O 1
ATOM 4437 N N . ARG A 1 580 ? -5.244 -14.321 7.747 1.00 67.06 580 ARG A N 1
ATOM 4438 C CA . ARG A 1 580 ? -4.911 -14.257 6.315 1.00 67.06 580 ARG A CA 1
ATOM 4439 C C . ARG A 1 580 ? -5.246 -12.879 5.758 1.00 67.06 580 ARG A C 1
ATOM 4441 O O . ARG A 1 580 ? -6.281 -12.330 6.103 1.00 67.06 580 ARG A O 1
ATOM 4448 N N . HIS A 1 581 ? -4.435 -12.343 4.853 1.00 70.69 581 HIS A N 1
ATOM 4449 C CA . HIS A 1 581 ? -4.756 -11.087 4.166 1.00 70.69 581 HIS A CA 1
ATOM 4450 C C . HIS A 1 581 ? -5.720 -11.359 3.010 1.00 70.69 581 HIS A C 1
ATOM 4452 O O . HIS A 1 581 ? -5.338 -11.946 1.996 1.00 70.69 581 HIS A O 1
ATOM 4458 N N . THR A 1 582 ? -6.981 -10.959 3.145 1.00 52.44 582 THR A N 1
ATOM 4459 C CA . THR A 1 582 ? -8.046 -11.413 2.241 1.00 52.44 582 THR A CA 1
ATOM 4460 C C . THR A 1 582 ? -9.161 -10.392 2.061 1.00 52.44 582 THR A C 1
ATOM 4462 O O . THR A 1 582 ? -9.459 -9.630 2.984 1.00 52.44 582 THR A O 1
ATOM 4465 N N . PRO A 1 583 ? -9.845 -10.407 0.902 1.00 55.56 583 PRO A N 1
ATOM 4466 C CA . PRO A 1 583 ? -11.229 -9.970 0.841 1.00 55.56 583 PRO A CA 1
ATOM 4467 C C . PRO A 1 583 ? -12.062 -10.692 1.911 1.00 55.56 583 PRO A C 1
ATOM 4469 O O . PRO A 1 583 ? -11.961 -11.914 2.056 1.00 55.56 583 PRO A O 1
ATOM 4472 N N . LEU A 1 584 ? -12.876 -9.954 2.657 1.00 76.00 584 LEU A N 1
ATOM 4473 C CA . LEU A 1 584 ? -13.805 -10.492 3.643 1.00 76.00 584 LEU A CA 1
ATOM 4474 C C . LEU A 1 584 ? -15.118 -9.711 3.647 1.00 76.00 584 LEU A C 1
ATOM 4476 O O . LEU A 1 584 ? -15.155 -8.497 3.432 1.00 76.00 584 LEU A O 1
ATOM 4480 N N . ASP A 1 585 ? -16.195 -10.427 3.948 1.00 80.19 585 ASP A N 1
ATOM 4481 C CA . ASP A 1 585 ? -17.506 -9.850 4.208 1.00 80.19 585 ASP A CA 1
ATOM 4482 C C . ASP A 1 585 ? -17.635 -9.574 5.704 1.00 80.19 585 ASP A C 1
ATOM 4484 O O . ASP A 1 585 ? -17.808 -10.502 6.495 1.00 80.19 585 ASP A O 1
ATOM 4488 N N . LEU A 1 586 ? -17.618 -8.304 6.106 1.00 91.50 586 LEU A N 1
ATOM 4489 C CA . LEU A 1 586 ? -17.993 -7.918 7.459 1.00 91.50 586 LEU A CA 1
ATOM 4490 C C . LEU A 1 586 ? -19.521 -7.881 7.554 1.00 91.50 586 LEU A C 1
ATOM 4492 O O . LEU A 1 586 ? -20.170 -6.904 7.170 1.00 91.50 586 LEU A O 1
ATOM 4496 N N . ARG A 1 587 ? -20.098 -8.972 8.048 1.00 90.75 587 ARG A N 1
ATOM 4497 C CA . ARG A 1 587 ? -21.539 -9.202 8.157 1.00 90.75 587 ARG A CA 1
ATOM 4498 C C . ARG A 1 587 ? -22.050 -8.676 9.485 1.00 90.75 587 ARG A C 1
ATOM 4500 O O . ARG A 1 587 ? -21.656 -9.150 10.546 1.00 90.75 587 ARG A O 1
ATOM 4507 N N . MET A 1 588 ? -22.950 -7.706 9.443 1.00 92.06 588 MET A N 1
ATOM 4508 C CA . MET A 1 588 ? -23.592 -7.178 10.642 1.00 92.06 588 MET A CA 1
ATOM 4509 C C . MET A 1 588 ? -24.580 -8.217 11.181 1.00 92.06 588 MET A C 1
ATOM 4511 O O . MET A 1 588 ? -25.513 -8.593 10.475 1.00 92.06 588 MET A O 1
ATOM 4515 N N . ILE A 1 589 ? -24.443 -8.630 12.449 1.00 86.69 589 ILE A N 1
ATOM 4516 C CA . ILE A 1 589 ? -25.396 -9.570 13.080 1.00 86.69 589 ILE A CA 1
ATOM 4517 C C . ILE A 1 589 ? -26.813 -8.978 13.082 1.00 86.69 589 ILE A C 1
ATOM 4519 O O . ILE A 1 589 ? -27.808 -9.676 12.900 1.00 86.69 589 ILE A O 1
ATOM 4523 N N . SER A 1 590 ? -26.909 -7.662 13.274 1.00 74.88 590 SER A N 1
ATOM 4524 C CA . SER A 1 590 ? -28.103 -6.879 12.972 1.00 74.88 590 SER A CA 1
ATOM 4525 C C . SER A 1 590 ? -27.721 -5.406 12.857 1.00 74.88 590 SER A C 1
ATOM 4527 O O . SER A 1 590 ? -27.303 -4.775 13.835 1.00 74.88 590 SER A O 1
ATOM 4529 N N . SER A 1 591 ? -27.894 -4.838 11.665 1.00 62.94 591 SER A N 1
ATOM 4530 C CA . SER A 1 591 ? -27.621 -3.424 11.390 1.00 62.94 591 SER A CA 1
ATOM 4531 C C . SER A 1 591 ? -28.618 -2.461 12.047 1.00 62.94 591 SER A C 1
ATOM 4533 O O . SER A 1 591 ? -28.432 -1.256 11.972 1.00 62.94 591 SER A O 1
ATOM 4535 N N . SER A 1 592 ? -29.671 -2.942 12.717 1.00 60.91 592 SER A N 1
ATOM 4536 C CA . SER A 1 592 ? -30.662 -2.103 13.414 1.00 60.91 592 SER A CA 1
ATOM 4537 C C . SER A 1 592 ? -30.579 -2.184 14.941 1.00 60.91 592 SER A C 1
ATOM 4539 O O . SER A 1 592 ? -30.990 -1.248 15.632 1.00 60.91 592 SER A O 1
ATOM 4541 N N . ASN A 1 593 ? -30.061 -3.289 15.489 1.00 70.69 593 ASN A N 1
ATOM 4542 C CA . ASN A 1 593 ? -30.206 -3.595 16.915 1.00 70.69 593 ASN A CA 1
ATOM 4543 C C . ASN A 1 593 ? -29.166 -2.923 17.813 1.00 70.69 593 ASN A C 1
ATOM 4545 O O . ASN A 1 593 ? -29.381 -2.842 19.026 1.00 70.69 593 ASN A O 1
ATOM 4549 N N . SER A 1 594 ? -28.041 -2.457 17.268 1.00 82.88 594 SER A N 1
ATOM 4550 C CA . SER A 1 594 ? -27.057 -1.671 18.016 1.00 82.88 594 SER A CA 1
ATOM 4551 C C . SER A 1 594 ? -27.069 -0.221 17.533 1.00 82.88 594 SER A C 1
ATOM 4553 O O . SER A 1 594 ? -27.081 0.006 16.324 1.00 82.88 594 SER A O 1
ATOM 4555 N N . PRO A 1 595 ? -27.016 0.778 18.435 1.00 85.00 595 PRO A N 1
ATOM 4556 C CA . PRO A 1 595 ? -26.766 2.160 18.033 1.00 85.00 595 PRO A CA 1
ATOM 4557 C C . PRO A 1 595 ? -25.478 2.309 17.207 1.00 85.00 595 PRO A C 1
ATOM 4559 O O . PRO A 1 595 ? -25.418 3.172 16.341 1.00 85.00 595 PRO A O 1
ATOM 4562 N N . ILE A 1 596 ? -24.478 1.445 17.438 1.00 91.88 596 ILE A N 1
ATOM 4563 C CA . ILE A 1 596 ? -23.189 1.476 16.732 1.00 91.88 596 ILE A CA 1
ATOM 4564 C C . ILE A 1 596 ? -23.357 1.090 15.257 1.00 91.88 596 ILE A C 1
ATOM 4566 O O . ILE A 1 596 ? -22.859 1.780 14.370 1.00 91.88 596 ILE A O 1
ATOM 4570 N N . THR A 1 597 ? -24.107 0.023 14.977 1.00 90.31 597 THR A N 1
ATOM 4571 C CA . THR A 1 597 ? -24.275 -0.507 13.614 1.00 90.31 597 THR A CA 1
ATOM 4572 C C . THR A 1 597 ? -25.461 0.094 12.864 1.00 90.31 597 THR A C 1
ATOM 4574 O O . THR A 1 597 ? -25.683 -0.249 11.706 1.00 90.31 597 THR A O 1
ATOM 4577 N N . ARG A 1 598 ? -26.216 1.003 13.497 1.00 85.62 598 ARG A N 1
ATOM 4578 C CA . ARG A 1 598 ? -27.455 1.564 12.948 1.00 85.62 598 ARG A CA 1
ATOM 4579 C C . ARG A 1 598 ? -27.254 2.188 11.570 1.00 85.62 598 ARG A C 1
ATOM 4581 O O . ARG A 1 598 ? -26.500 3.147 11.434 1.00 85.62 598 ARG A O 1
ATOM 4588 N N . GLY A 1 599 ? -27.982 1.695 10.573 1.00 80.88 599 GLY A N 1
ATOM 4589 C CA . GLY A 1 599 ? -27.945 2.239 9.211 1.00 80.88 599 GLY A CA 1
ATOM 4590 C C . GLY A 1 599 ? -26.732 1.798 8.390 1.00 80.88 599 GLY A C 1
ATOM 4591 O O . GLY A 1 599 ? -26.695 2.086 7.198 1.00 80.88 599 GLY A O 1
ATOM 4592 N N . LEU A 1 600 ? -25.771 1.068 8.979 1.00 84.44 600 LEU A N 1
ATOM 4593 C CA . LEU A 1 600 ? -24.732 0.397 8.197 1.00 84.44 600 LEU A CA 1
ATOM 4594 C C . LEU A 1 600 ? -25.374 -0.661 7.289 1.00 84.44 600 LEU A C 1
ATOM 4596 O O . LEU A 1 600 ? -26.377 -1.277 7.676 1.00 84.44 600 LEU A O 1
ATOM 4600 N N . PRO A 1 601 ? -24.805 -0.914 6.098 1.00 79.12 601 PRO A N 1
ATOM 4601 C CA . PRO A 1 601 ? -25.282 -2.001 5.262 1.00 79.12 601 PRO A CA 1
ATOM 4602 C C . PRO A 1 601 ? -25.111 -3.340 6.005 1.00 79.12 601 PRO A C 1
ATOM 4604 O O . PRO A 1 601 ? -24.220 -3.482 6.847 1.00 79.12 601 PRO A O 1
ATOM 4607 N N . PRO A 1 602 ? -25.963 -4.341 5.714 1.00 79.38 602 PRO A N 1
ATOM 4608 C CA . PRO A 1 602 ? -25.896 -5.646 6.372 1.00 79.38 602 PRO A CA 1
ATOM 4609 C C . PRO A 1 602 ? -24.563 -6.364 6.128 1.00 79.38 602 PRO A C 1
ATOM 4611 O O . PRO A 1 602 ? -24.166 -7.197 6.938 1.00 79.38 602 PRO A O 1
ATOM 4614 N N . VAL A 1 603 ? -23.866 -6.027 5.041 1.00 80.00 603 VAL A N 1
ATOM 4615 C CA . VAL A 1 603 ? -22.523 -6.511 4.722 1.00 80.00 603 VAL A CA 1
ATOM 4616 C C . VAL A 1 603 ? -21.671 -5.331 4.266 1.00 80.00 603 VAL A C 1
ATOM 4618 O O . VAL A 1 603 ? -22.116 -4.531 3.441 1.00 80.00 603 VAL A O 1
ATOM 4621 N N . ILE A 1 604 ? -20.455 -5.223 4.800 1.00 79.62 604 ILE A N 1
ATOM 4622 C CA . ILE A 1 604 ? -19.416 -4.309 4.318 1.00 79.62 604 ILE A CA 1
ATOM 4623 C C . ILE A 1 604 ? -18.236 -5.152 3.833 1.00 79.62 604 ILE A C 1
ATOM 4625 O O . ILE A 1 604 ? -17.714 -5.970 4.580 1.00 79.62 604 ILE A O 1
ATOM 4629 N N . HIS A 1 605 ? -17.799 -4.945 2.596 1.00 74.62 605 HIS A N 1
ATOM 4630 C CA . HIS A 1 605 ? -16.677 -5.688 2.019 1.00 74.62 605 HIS A CA 1
ATOM 4631 C C . HIS A 1 605 ? -15.339 -5.032 2.383 1.00 74.62 605 HIS A C 1
ATOM 4633 O O . HIS A 1 605 ? -15.127 -3.855 2.092 1.00 74.62 605 HIS A O 1
ATOM 4639 N N . PHE A 1 606 ? -14.423 -5.759 3.001 1.00 76.19 606 PHE A N 1
ATOM 4640 C CA . PHE A 1 606 ? -13.091 -5.246 3.317 1.00 76.19 606 PHE A CA 1
ATOM 4641 C C . PHE A 1 606 ? -12.012 -6.096 2.669 1.00 76.19 606 PHE A C 1
ATOM 4643 O O . PHE A 1 606 ? -12.214 -7.277 2.419 1.00 76.19 606 PHE A O 1
ATOM 4650 N N . LEU A 1 607 ? -10.860 -5.480 2.420 1.00 65.75 607 LEU A N 1
ATOM 4651 C CA . LEU A 1 607 ? -9.599 -6.182 2.245 1.00 65.75 607 LEU A CA 1
ATOM 4652 C C . LEU A 1 607 ? -8.775 -5.949 3.505 1.00 65.75 607 LEU A C 1
ATOM 4654 O O . LEU A 1 607 ? -8.281 -4.839 3.709 1.00 65.75 607 LEU A O 1
ATOM 4658 N N . ASP A 1 608 ? -8.645 -6.974 4.336 1.00 82.62 608 ASP A N 1
ATOM 4659 C CA . ASP A 1 608 ? -7.994 -6.853 5.639 1.00 82.62 608 ASP A CA 1
ATOM 4660 C C . ASP A 1 608 ? -7.511 -8.221 6.152 1.00 82.62 608 ASP A C 1
ATOM 4662 O O . ASP A 1 608 ? -7.494 -9.205 5.409 1.00 82.62 608 ASP A O 1
ATOM 4666 N N . GLU A 1 609 ? -7.113 -8.276 7.417 1.00 82.56 609 GLU A N 1
ATOM 4667 C CA . GLU A 1 609 ? -6.624 -9.459 8.114 1.00 82.56 609 GLU A CA 1
ATOM 4668 C C . GLU A 1 609 ? -7.559 -9.814 9.292 1.00 82.56 609 GLU A C 1
ATOM 4670 O O . GLU A 1 609 ? -7.444 -9.241 10.379 1.00 82.56 609 GLU A O 1
ATOM 4675 N N . PRO A 1 610 ? -8.525 -10.738 9.114 1.00 89.50 610 PRO A N 1
ATOM 4676 C CA . PRO A 1 610 ? -9.308 -11.258 10.224 1.00 89.50 610 PRO A CA 1
ATOM 4677 C C . PRO A 1 610 ? -8.468 -12.210 11.088 1.00 89.50 610 PRO A C 1
ATOM 4679 O O . PRO A 1 610 ? -7.539 -12.851 10.602 1.00 89.50 610 PRO A O 1
ATOM 4682 N N . TYR A 1 611 ? -8.854 -12.360 12.357 1.00 96.25 611 TYR A N 1
ATOM 4683 C CA . TYR A 1 611 ? -8.279 -13.312 13.312 1.00 96.25 611 TYR A CA 1
ATOM 4684 C C . TYR A 1 611 ? -9.341 -14.315 13.744 1.00 96.25 611 TYR A C 1
ATOM 4686 O O . TYR A 1 611 ? -10.430 -13.914 14.163 1.00 96.25 611 TYR A O 1
ATOM 4694 N N . TRP A 1 612 ? -9.036 -15.613 13.682 1.00 96.88 612 TRP A N 1
ATOM 4695 C CA . TRP A 1 612 ? -9.975 -16.645 14.125 1.00 96.88 612 TRP A CA 1
ATOM 4696 C C . TRP A 1 612 ? -9.300 -17.971 14.516 1.00 96.88 612 TRP A C 1
ATOM 4698 O O . TRP A 1 612 ? -8.279 -18.328 13.947 1.00 96.88 612 TRP A O 1
ATOM 4708 N N . PRO A 1 613 ? -9.871 -18.754 15.445 1.00 96.56 613 PRO A N 1
ATOM 4709 C CA . PRO A 1 613 ? -10.888 -18.319 16.392 1.00 96.56 613 PRO A CA 1
ATOM 4710 C C . PRO A 1 613 ? -10.297 -17.294 17.373 1.00 96.56 613 PRO A C 1
ATOM 4712 O O . PRO A 1 613 ? -9.109 -17.342 17.706 1.00 96.56 613 PRO A O 1
ATOM 4715 N N . LEU A 1 614 ? -11.133 -16.371 17.850 1.00 97.88 614 LEU A N 1
ATOM 4716 C CA . LEU A 1 614 ? -10.775 -15.529 18.991 1.00 97.88 614 LEU A CA 1
ATOM 4717 C C . LEU A 1 614 ? -10.890 -16.331 20.295 1.00 97.88 614 LEU A C 1
ATOM 4719 O O . LEU A 1 614 ? -11.738 -17.211 20.441 1.00 97.88 614 LEU A O 1
ATOM 4723 N N . ILE A 1 615 ? -10.029 -16.006 21.251 1.00 98.19 615 ILE A N 1
ATOM 4724 C CA . ILE A 1 615 ? -9.943 -16.610 22.578 1.00 98.19 615 ILE A CA 1
ATOM 4725 C C . ILE A 1 615 ? -10.743 -15.763 23.570 1.00 98.19 615 ILE A C 1
ATOM 4727 O O . ILE A 1 615 ? -10.557 -14.551 23.663 1.00 98.19 615 ILE A O 1
ATOM 4731 N N . GLY A 1 616 ? -11.630 -16.407 24.325 1.00 96.31 616 GLY A N 1
ATOM 4732 C CA . GLY A 1 616 ? -12.540 -15.767 25.275 1.00 96.31 616 GLY A CA 1
ATOM 4733 C C . GLY A 1 616 ? -13.912 -16.444 25.267 1.00 96.31 616 GLY A C 1
ATOM 4734 O O . GLY A 1 616 ? -14.131 -17.408 24.536 1.00 96.31 616 GLY A O 1
ATOM 4735 N N . ASP A 1 617 ? -14.838 -15.948 26.088 1.00 93.94 617 ASP A N 1
ATOM 4736 C CA . ASP A 1 617 ? -16.219 -16.443 26.123 1.00 93.94 617 ASP A CA 1
ATOM 4737 C C . ASP A 1 617 ? -17.125 -15.520 25.304 1.00 93.94 617 ASP A C 1
ATOM 4739 O O . ASP A 1 617 ? -17.449 -14.403 25.717 1.00 93.94 617 ASP A O 1
ATOM 4743 N N . THR A 1 618 ? -17.560 -16.000 24.140 1.00 91.56 618 THR A N 1
ATOM 4744 C CA . THR A 1 618 ? -18.432 -15.244 23.236 1.00 91.56 618 THR A CA 1
ATOM 4745 C C . THR A 1 618 ? -19.805 -14.940 23.838 1.00 91.56 618 THR A C 1
ATOM 4747 O O . THR A 1 618 ? -20.450 -13.997 23.387 1.00 91.56 618 THR A O 1
ATOM 4750 N N . ASN A 1 619 ? -20.239 -15.647 24.889 1.00 92.81 619 ASN A N 1
ATOM 4751 C CA . ASN A 1 619 ? -21.495 -15.350 25.589 1.00 92.81 619 ASN A CA 1
ATOM 4752 C C . ASN A 1 619 ? -21.394 -14.124 26.506 1.00 92.81 619 ASN A C 1
ATOM 4754 O O . ASN A 1 619 ? -22.416 -13.582 26.927 1.00 92.81 619 ASN A O 1
ATOM 4758 N N . ARG A 1 620 ? -20.173 -13.683 26.835 1.00 94.69 620 ARG A N 1
ATOM 4759 C CA . ARG A 1 620 ? -19.931 -12.494 27.667 1.00 94.69 620 ARG A CA 1
ATOM 4760 C C . ARG A 1 620 ? -19.820 -11.214 26.854 1.00 94.69 620 ARG A C 1
ATOM 4762 O O . ARG A 1 620 ? -19.836 -10.135 27.440 1.00 94.69 620 ARG A O 1
ATOM 4769 N N . VAL A 1 621 ? -19.710 -11.314 25.532 1.00 96.31 621 VAL A N 1
ATOM 4770 C CA . VAL A 1 621 ? -19.633 -10.157 24.641 1.00 96.31 621 VAL A CA 1
ATOM 4771 C C . VAL A 1 621 ? -20.895 -10.038 23.807 1.00 96.31 621 VAL A C 1
ATOM 4773 O O . VAL A 1 621 ? -21.575 -11.013 23.499 1.00 96.31 621 VAL A 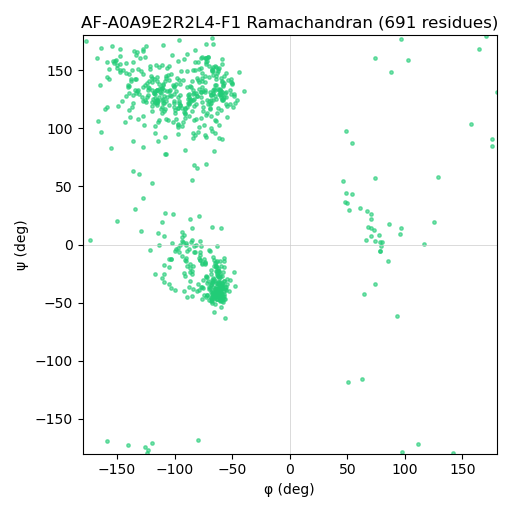O 1
ATOM 4776 N N . ARG A 1 622 ? -21.185 -8.819 23.372 1.00 95.81 622 ARG A N 1
ATOM 4777 C CA . ARG A 1 622 ? -22.166 -8.582 22.323 1.00 95.81 622 ARG A CA 1
ATOM 4778 C C . ARG A 1 622 ? -21.430 -8.446 21.000 1.00 95.81 622 ARG A C 1
ATOM 4780 O O . ARG A 1 622 ? -20.847 -7.399 20.722 1.00 95.81 622 ARG A O 1
ATOM 4787 N N . VAL A 1 623 ? -21.476 -9.495 20.186 1.00 96.56 623 VAL A N 1
ATOM 4788 C CA . VAL A 1 623 ? -20.931 -9.464 18.825 1.00 96.56 623 VAL A CA 1
ATOM 4789 C C . VAL A 1 623 ? -21.805 -8.554 17.954 1.00 96.56 623 VAL A C 1
ATOM 4791 O O . VAL A 1 623 ? -23.035 -8.633 17.977 1.00 96.56 623 VAL A O 1
ATOM 4794 N N . LEU A 1 624 ? -21.165 -7.643 17.228 1.00 96.31 624 LEU A N 1
ATOM 4795 C CA . LEU A 1 624 ? -21.802 -6.676 16.334 1.00 96.31 624 LEU A CA 1
ATOM 4796 C C . LEU A 1 624 ? -21.663 -7.088 14.869 1.00 96.31 624 LEU A C 1
ATOM 4798 O O . LEU A 1 624 ? -22.608 -6.910 14.098 1.00 96.31 624 LEU A O 1
ATOM 4802 N N . ALA A 1 625 ? -20.513 -7.657 14.505 1.00 96.38 625 ALA A N 1
ATOM 4803 C CA . ALA A 1 625 ? -20.249 -8.134 13.158 1.00 96.38 625 ALA A CA 1
ATOM 4804 C C . ALA A 1 625 ? -19.327 -9.359 13.135 1.00 96.38 625 ALA A C 1
ATOM 4806 O O . ALA A 1 625 ? -18.467 -9.526 14.010 1.00 96.38 625 ALA A O 1
ATOM 4807 N N . THR A 1 626 ? -19.513 -10.192 12.114 1.00 96.88 626 THR A N 1
ATOM 4808 C CA . THR A 1 626 ? -18.777 -11.435 11.873 1.00 96.88 626 THR A CA 1
ATOM 4809 C C . THR A 1 626 ? -18.193 -11.472 10.463 1.00 96.88 626 THR A C 1
ATOM 4811 O O . THR A 1 626 ? -18.573 -10.683 9.602 1.00 96.88 626 THR A O 1
ATOM 4814 N N . THR A 1 627 ? -17.279 -12.405 10.222 1.00 91.94 627 THR A N 1
ATOM 4815 C CA . THR A 1 627 ? -16.930 -12.902 8.881 1.00 91.94 627 THR A CA 1
ATOM 4816 C C . THR A 1 627 ? -17.069 -14.423 8.874 1.00 91.94 627 THR A C 1
ATOM 4818 O O . THR A 1 627 ? -17.058 -15.035 9.942 1.00 91.94 627 THR A O 1
ATOM 4821 N N . VAL A 1 628 ? -17.176 -15.050 7.704 1.00 87.44 628 VAL A N 1
ATOM 4822 C CA . VAL A 1 628 ? -17.134 -16.515 7.611 1.00 87.44 628 VAL A CA 1
ATOM 4823 C C . VAL A 1 628 ? -15.700 -16.972 7.401 1.00 87.44 628 VAL A C 1
ATOM 4825 O O . VAL A 1 628 ? -15.119 -16.698 6.358 1.00 87.44 628 VAL A O 1
ATOM 4828 N N . GLU A 1 629 ? -15.171 -17.734 8.354 1.00 87.44 629 GLU A N 1
ATOM 4829 C CA . GLU A 1 629 ? -13.893 -18.439 8.224 1.00 87.44 629 GLU A CA 1
ATOM 4830 C C . GLU A 1 629 ? -14.061 -19.882 8.700 1.00 87.44 629 GLU A C 1
ATOM 4832 O O . GLU A 1 629 ? -14.813 -20.163 9.641 1.00 87.44 629 GLU A O 1
ATOM 4837 N N . ASP A 1 630 ? -13.405 -20.816 8.015 1.00 86.81 630 ASP A N 1
ATOM 4838 C CA . ASP A 1 630 ? -13.539 -22.262 8.246 1.00 86.81 630 ASP A CA 1
ATOM 4839 C C . ASP A 1 630 ? -15.004 -22.743 8.283 1.00 86.81 630 ASP A C 1
ATOM 4841 O O . ASP A 1 630 ? -15.395 -23.623 9.057 1.00 86.81 630 ASP A O 1
ATOM 4845 N N . GLY A 1 631 ? -15.843 -22.127 7.441 1.00 85.31 631 GLY A N 1
ATOM 4846 C CA . GLY A 1 631 ? -17.269 -22.432 7.320 1.00 85.31 631 GLY A CA 1
ATOM 4847 C C . GLY A 1 631 ? -18.124 -21.992 8.513 1.00 85.31 631 GLY A C 1
ATOM 4848 O O . GLY A 1 631 ? -19.262 -22.450 8.631 1.00 85.31 631 GLY A O 1
ATOM 4849 N N . ARG A 1 632 ? -17.608 -21.138 9.407 1.00 92.69 632 ARG A N 1
ATOM 4850 C CA . ARG A 1 632 ? -18.318 -20.645 10.598 1.00 92.69 632 ARG A CA 1
ATOM 4851 C C . ARG A 1 632 ? -18.258 -19.127 10.689 1.00 92.69 632 ARG A C 1
ATOM 4853 O O . ARG A 1 632 ? -17.270 -18.522 10.290 1.00 92.69 632 ARG A O 1
ATOM 4860 N N . ASP A 1 633 ? -19.291 -18.526 11.270 1.00 94.00 633 ASP A N 1
ATOM 4861 C CA . ASP A 1 633 ? -19.264 -17.110 11.628 1.00 94.00 633 ASP A CA 1
ATOM 4862 C C . ASP A 1 633 ? -18.277 -16.870 12.778 1.00 94.00 633 ASP A C 1
ATOM 4864 O O . ASP A 1 633 ? -18.454 -17.375 13.889 1.00 94.00 633 ASP A O 1
ATOM 4868 N N . GLN A 1 634 ? -17.241 -16.084 12.501 1.00 96.38 634 GLN A N 1
ATOM 4869 C CA . GLN A 1 634 ? -16.220 -15.666 13.452 1.00 96.38 634 GLN A CA 1
ATOM 4870 C C . GLN A 1 634 ? -16.447 -14.208 13.857 1.00 96.38 634 GLN A C 1
ATOM 4872 O O . GLN A 1 634 ? -16.639 -13.358 12.982 1.00 96.38 634 GLN A O 1
ATOM 4877 N N . PRO A 1 635 ? -16.425 -13.881 15.159 1.00 97.25 635 PRO A N 1
ATOM 4878 C CA . PRO A 1 635 ? -16.592 -12.509 15.623 1.00 97.25 635 PRO A CA 1
ATOM 4879 C C . PRO A 1 635 ? -15.405 -11.635 15.204 1.00 97.25 635 PRO A C 1
ATOM 4881 O O . PRO A 1 635 ? -14.262 -11.976 15.487 1.00 97.25 635 PRO A O 1
ATOM 4884 N N . LEU A 1 636 ? -15.685 -10.479 14.595 1.00 97.62 636 LEU A N 1
ATOM 4885 C CA . LEU A 1 636 ? -14.663 -9.472 14.269 1.00 97.62 636 LEU A CA 1
ATOM 4886 C C . LEU A 1 636 ? -14.871 -8.145 14.991 1.00 97.62 636 LEU A C 1
ATOM 4888 O O . LEU A 1 636 ? -13.920 -7.392 15.176 1.00 97.62 636 LEU A O 1
ATOM 4892 N N . VAL A 1 637 ? -16.107 -7.835 15.380 1.00 98.12 637 VAL A N 1
ATOM 4893 C CA . VAL A 1 637 ? -16.437 -6.582 16.065 1.00 98.12 637 VAL A CA 1
ATOM 4894 C C . VAL A 1 637 ? -17.372 -6.890 17.217 1.00 98.12 637 VAL A C 1
ATOM 4896 O O . VAL A 1 637 ? -18.393 -7.556 17.022 1.00 98.12 637 VAL A O 1
ATOM 4899 N N . TRP A 1 638 ? -17.055 -6.409 18.414 1.00 98.06 638 TRP A N 1
ATOM 4900 C CA . TRP A 1 638 ? -17.862 -6.652 19.605 1.00 98.06 638 TRP A CA 1
ATOM 4901 C C . TRP A 1 638 ? -17.825 -5.484 20.585 1.00 98.06 638 TRP A C 1
ATOM 4903 O O . TRP A 1 638 ? -16.933 -4.636 20.573 1.00 98.06 638 TRP A O 1
ATOM 4913 N N . THR A 1 639 ? -18.806 -5.483 21.480 1.00 97.75 639 THR A N 1
ATOM 4914 C CA . THR A 1 639 ? -18.791 -4.681 22.704 1.00 97.75 639 THR A CA 1
ATOM 4915 C C . THR A 1 639 ? -18.766 -5.587 23.925 1.00 97.75 639 THR A C 1
ATOM 4917 O O . THR A 1 639 ? -19.417 -6.635 23.936 1.00 97.75 639 THR A O 1
ATOM 4920 N N . PHE A 1 640 ? -18.055 -5.170 24.962 1.00 97.75 640 PHE A N 1
ATOM 4921 C CA . PHE A 1 640 ? -17.926 -5.876 26.231 1.00 97.75 640 PHE A CA 1
ATOM 4922 C C . PHE A 1 640 ? -18.024 -4.884 27.392 1.00 97.75 640 PHE A C 1
ATOM 4924 O O . PHE A 1 640 ? -17.527 -3.764 27.299 1.00 97.75 640 PHE A O 1
ATOM 4931 N N . GLU A 1 641 ? -18.669 -5.277 28.485 1.00 96.75 641 GLU A N 1
ATOM 4932 C CA . GLU A 1 641 ? -18.776 -4.456 29.691 1.00 96.75 641 GLU A CA 1
ATOM 4933 C C . GLU A 1 641 ? -18.108 -5.174 30.861 1.00 96.75 641 GLU A C 1
ATOM 4935 O O . GLU A 1 641 ? -18.378 -6.346 31.131 1.00 96.75 641 GLU A O 1
ATOM 4940 N N . LYS A 1 642 ? -17.240 -4.455 31.577 1.00 94.00 642 LYS A N 1
ATOM 4941 C CA . LYS A 1 642 ? -16.566 -4.956 32.778 1.00 94.00 642 LYS A CA 1
ATOM 4942 C C . LYS A 1 642 ? -16.786 -3.984 33.927 1.00 94.00 642 LYS A C 1
ATOM 4944 O O . LYS A 1 642 ? -16.160 -2.926 34.009 1.00 94.00 642 LYS A O 1
ATOM 4949 N N . GLY A 1 643 ? -17.697 -4.343 34.829 1.00 92.81 643 GLY A N 1
ATOM 4950 C CA . GLY A 1 643 ? -18.137 -3.441 35.890 1.00 92.81 643 GLY A CA 1
ATOM 4951 C C . GLY A 1 643 ? -18.809 -2.204 35.294 1.00 92.81 643 GLY A C 1
ATOM 4952 O O . GLY A 1 643 ? -19.848 -2.319 34.658 1.00 92.81 643 GLY A O 1
ATOM 4953 N N . ARG A 1 644 ? -18.217 -1.021 35.501 1.00 94.94 644 ARG A N 1
ATOM 4954 C CA . ARG A 1 644 ? -18.696 0.243 34.908 1.00 94.94 644 ARG A CA 1
ATOM 4955 C C . ARG A 1 644 ? -18.015 0.592 33.582 1.00 94.94 644 ARG A C 1
ATOM 4957 O O . ARG A 1 644 ? -18.420 1.558 32.942 1.00 94.94 644 ARG A O 1
ATOM 4964 N N . GLY A 1 645 ? -16.959 -0.133 33.223 1.00 97.50 645 GLY A N 1
ATOM 4965 C CA . GLY A 1 645 ? -16.156 0.125 32.037 1.00 97.50 645 GLY A CA 1
ATOM 4966 C C . GLY A 1 645 ? -16.771 -0.507 30.797 1.00 97.50 645 GLY A C 1
ATOM 4967 O O . GLY A 1 645 ? -17.423 -1.552 30.872 1.00 97.50 645 GLY A O 1
ATOM 4968 N N . ARG A 1 646 ? -16.529 0.126 29.651 1.00 98.31 646 ARG A N 1
ATOM 4969 C CA . ARG A 1 646 ? -17.028 -0.299 28.341 1.00 98.31 646 ARG A CA 1
ATOM 4970 C C . ARG A 1 646 ? -15.864 -0.530 27.393 1.00 98.31 646 ARG A C 1
ATOM 4972 O O . ARG A 1 646 ? -14.963 0.298 27.308 1.00 98.31 646 ARG A O 1
ATOM 4979 N N . VAL A 1 647 ? -15.899 -1.635 26.665 1.00 98.69 647 VAL A N 1
ATOM 4980 C CA . VAL A 1 647 ? -14.865 -2.020 25.707 1.00 98.69 647 VAL A CA 1
ATOM 4981 C C . VAL A 1 647 ? -15.477 -2.222 24.333 1.00 98.69 647 VAL A C 1
ATOM 4983 O O . VAL A 1 647 ? -16.444 -2.968 24.192 1.00 98.69 647 VAL A O 1
ATOM 4986 N N . PHE A 1 648 ? -14.904 -1.580 23.324 1.00 98.75 648 PHE A N 1
ATOM 4987 C CA . PHE A 1 648 ? -15.183 -1.845 21.919 1.00 98.75 648 PHE A CA 1
ATOM 4988 C C . PHE A 1 648 ? -13.952 -2.503 21.288 1.00 98.75 648 PHE A C 1
ATOM 4990 O O . PHE A 1 648 ? -12.859 -1.937 21.318 1.00 98.75 648 PHE A O 1
ATOM 4997 N N . GLY A 1 649 ? -14.127 -3.703 20.743 1.00 98.44 649 GLY A N 1
ATOM 4998 C CA . GLY A 1 649 ? -13.078 -4.434 20.038 1.00 98.44 649 GLY A CA 1
ATOM 4999 C C . GLY A 1 649 ? -13.398 -4.550 18.554 1.00 98.44 649 GLY A C 1
ATOM 5000 O O . GLY A 1 649 ? -14.534 -4.862 18.189 1.00 98.44 649 GLY A O 1
ATOM 5001 N N . CYS A 1 650 ? -12.401 -4.297 17.711 1.00 98.31 650 CYS A N 1
ATOM 5002 C CA . CYS A 1 650 ? -12.479 -4.446 16.264 1.00 98.31 650 CYS A CA 1
ATOM 5003 C C . CYS A 1 650 ? -11.195 -5.102 15.754 1.00 98.31 650 CYS A C 1
ATOM 5005 O O . CYS A 1 650 ? -10.115 -4.544 15.918 1.00 98.31 650 CYS A O 1
ATOM 5007 N N . VAL A 1 651 ? -11.312 -6.278 15.139 1.00 97.81 651 VAL A N 1
ATOM 5008 C CA . VAL A 1 651 ? -10.169 -7.020 14.585 1.00 97.81 651 VAL A CA 1
ATOM 5009 C C . VAL A 1 651 ? -9.631 -6.374 13.316 1.00 97.81 651 VAL A C 1
ATOM 5011 O O . VAL A 1 651 ? -8.459 -6.527 13.030 1.00 97.81 651 VAL A O 1
ATOM 5014 N N . LEU A 1 652 ? -10.451 -5.661 12.547 1.00 96.06 652 LEU A N 1
ATOM 5015 C CA . LEU A 1 652 ? -9.993 -5.041 11.302 1.00 96.06 652 LEU A CA 1
ATOM 5016 C C . LEU A 1 652 ? -9.066 -3.849 11.575 1.00 96.06 652 LEU A C 1
ATOM 5018 O O . LEU A 1 652 ? -9.132 -3.245 12.650 1.00 96.06 652 LEU A O 1
ATOM 5022 N N . GLY A 1 653 ? -8.242 -3.495 10.589 1.00 93.62 653 GLY A N 1
ATOM 5023 C CA . GLY A 1 653 ? -7.301 -2.382 10.672 1.00 93.62 653 GLY A CA 1
ATOM 5024 C C . GLY A 1 653 ? -5.849 -2.743 10.368 1.00 93.62 653 GLY A C 1
ATOM 5025 O O . GLY A 1 653 ? -4.984 -1.966 10.755 1.00 93.62 653 GLY A O 1
ATOM 5026 N N . HIS A 1 654 ? -5.564 -3.860 9.690 1.00 87.88 654 HIS A N 1
ATOM 5027 C CA . HIS A 1 654 ? -4.202 -4.209 9.270 1.00 87.88 654 HIS A CA 1
ATOM 5028 C C . HIS A 1 654 ? -3.618 -3.147 8.342 1.00 87.88 654 HIS A C 1
ATOM 5030 O O . HIS A 1 654 ? -2.470 -2.724 8.483 1.00 87.88 654 HIS A O 1
ATOM 5036 N N . PHE A 1 655 ? -4.437 -2.691 7.394 1.00 79.94 655 PHE A N 1
ATOM 5037 C CA . PHE A 1 655 ? -4.032 -1.749 6.365 1.00 79.94 655 PHE A CA 1
ATOM 5038 C C . PHE A 1 655 ? -4.522 -0.331 6.642 1.00 79.94 655 PHE A C 1
ATOM 5040 O O . PHE A 1 655 ? -5.643 -0.102 7.108 1.00 79.94 655 PHE A O 1
ATOM 5047 N N . THR A 1 656 ? -3.717 0.652 6.242 1.00 76.38 656 THR A N 1
ATOM 5048 C CA . THR A 1 656 ? -4.081 2.071 6.316 1.00 76.38 656 THR A CA 1
ATOM 5049 C C . THR A 1 656 ? -5.341 2.392 5.523 1.00 76.38 656 THR A C 1
ATOM 5051 O O . THR A 1 656 ? -6.129 3.211 5.984 1.00 76.38 656 THR A O 1
ATOM 5054 N N . TRP A 1 657 ? -5.597 1.713 4.399 1.00 71.94 657 TRP A N 1
ATOM 5055 C CA . TRP A 1 657 ? -6.833 1.905 3.636 1.00 71.94 657 TRP A CA 1
ATOM 5056 C C . TRP A 1 657 ? -8.086 1.463 4.394 1.00 71.94 657 TRP A C 1
ATOM 5058 O O . TRP A 1 657 ? -9.131 2.076 4.206 1.00 71.94 657 TRP A O 1
ATOM 5068 N N . THR A 1 658 ? -8.008 0.471 5.291 1.00 83.62 658 THR A N 1
ATOM 5069 C CA . THR A 1 658 ? -9.144 0.134 6.163 1.00 83.62 658 THR A CA 1
ATOM 5070 C C . THR A 1 658 ? -9.383 1.263 7.155 1.00 83.62 658 THR A C 1
ATOM 5072 O O . THR A 1 658 ? -10.510 1.718 7.314 1.00 83.62 658 THR A O 1
ATOM 5075 N N . LEU A 1 659 ? -8.318 1.785 7.772 1.00 87.38 659 LEU A N 1
ATOM 5076 C CA . LEU A 1 659 ? -8.406 2.929 8.689 1.00 87.38 659 LEU A CA 1
ATOM 5077 C C . LEU A 1 659 ? -8.894 4.209 7.994 1.00 87.38 659 LEU A C 1
ATOM 5079 O O . LEU A 1 659 ? -9.422 5.107 8.658 1.00 87.38 659 LEU A O 1
ATOM 5083 N N . ASP A 1 660 ? -8.698 4.304 6.680 1.00 79.31 660 ASP A N 1
ATOM 5084 C CA . ASP A 1 660 ? -9.138 5.413 5.839 1.00 79.31 660 ASP A CA 1
ATOM 5085 C C . ASP A 1 660 ? -10.534 5.204 5.242 1.00 79.31 660 ASP A C 1
ATOM 5087 O O . ASP A 1 660 ? -11.159 6.173 4.804 1.00 79.31 660 ASP A O 1
ATOM 5091 N N . ASP A 1 661 ? -11.067 3.982 5.301 1.00 81.50 661 ASP A N 1
ATOM 5092 C CA . ASP A 1 661 ? -12.408 3.680 4.831 1.00 81.50 661 ASP A CA 1
ATOM 5093 C C . ASP A 1 661 ? -13.457 4.409 5.688 1.00 81.50 661 ASP A C 1
ATOM 5095 O O . ASP A 1 661 ? -13.463 4.310 6.922 1.00 81.50 661 ASP A O 1
ATOM 5099 N N . PRO A 1 662 ? -14.383 5.150 5.068 1.00 82.69 662 PRO A N 1
ATOM 5100 C CA . PRO A 1 662 ? -15.294 5.994 5.817 1.00 82.69 662 PRO A CA 1
ATOM 5101 C C . PRO A 1 662 ? -16.370 5.210 6.582 1.00 82.69 662 PRO A C 1
ATOM 5103 O O . PRO A 1 662 ? -16.821 5.678 7.630 1.00 82.69 662 PRO A O 1
ATOM 5106 N N . LEU A 1 663 ? -16.762 4.015 6.123 1.00 85.69 663 LEU A N 1
ATOM 5107 C CA . LEU A 1 663 ? -17.698 3.162 6.862 1.00 85.69 663 LEU A CA 1
ATOM 5108 C C . LEU A 1 663 ? -17.003 2.477 8.039 1.00 85.69 663 LEU A C 1
ATOM 5110 O O . LEU A 1 663 ? -17.597 2.362 9.113 1.00 85.69 663 LEU A O 1
ATOM 5114 N N . TYR A 1 664 ? -15.737 2.087 7.870 1.00 90.56 664 TYR A N 1
ATOM 5115 C CA . TYR A 1 664 ? -14.902 1.630 8.980 1.00 90.56 664 TYR A CA 1
ATOM 5116 C C . TYR A 1 664 ? -14.733 2.726 10.040 1.00 90.56 664 TYR A C 1
ATOM 5118 O O . TYR A 1 664 ? -14.990 2.491 11.223 1.00 90.56 664 TYR A O 1
ATOM 5126 N N . ARG A 1 665 ? -14.380 3.951 9.627 1.00 90.25 665 ARG A N 1
ATOM 5127 C CA . ARG A 1 665 ? -14.258 5.101 10.536 1.00 90.25 665 ARG A CA 1
ATOM 5128 C C . ARG A 1 665 ? -15.558 5.368 11.281 1.00 90.25 665 ARG A C 1
ATOM 5130 O O . ARG A 1 665 ? -15.523 5.539 12.495 1.00 90.25 665 ARG A O 1
ATOM 5137 N N . LEU A 1 666 ? -16.701 5.358 10.594 1.00 90.12 666 LEU A N 1
ATOM 5138 C CA . LEU A 1 666 ? -18.005 5.523 11.239 1.00 90.12 666 LEU A CA 1
ATOM 5139 C C . LEU A 1 666 ? -18.252 4.442 12.301 1.00 90.12 666 LEU A C 1
ATOM 5141 O O . LEU A 1 666 ? -18.647 4.765 13.421 1.00 90.12 666 LEU A O 1
ATOM 5145 N N . LEU A 1 667 ? -17.986 3.173 11.978 1.00 93.19 667 LEU A N 1
ATOM 5146 C CA . LEU A 1 667 ? -18.133 2.056 12.910 1.00 93.19 667 LEU A CA 1
ATOM 5147 C C . LEU A 1 667 ? -17.251 2.234 14.158 1.00 93.19 667 LEU A C 1
ATOM 5149 O O . LEU A 1 667 ? -17.747 2.116 15.282 1.00 93.19 667 LEU A O 1
ATOM 5153 N N . VAL A 1 668 ? -15.970 2.563 13.970 1.00 95.75 668 VAL A N 1
ATOM 5154 C CA . VAL A 1 668 ? -15.016 2.767 15.071 1.00 95.75 668 VAL A CA 1
ATOM 5155 C C . VAL A 1 668 ? -15.372 3.992 15.906 1.00 95.75 668 VAL A C 1
ATOM 5157 O O . VAL A 1 668 ? -15.360 3.904 17.129 1.00 95.75 668 VAL A O 1
ATOM 5160 N N . LEU A 1 669 ? -15.735 5.118 15.291 1.00 94.06 669 LEU A N 1
ATOM 5161 C CA . LEU A 1 669 ? -16.100 6.344 16.010 1.00 94.06 669 LEU A CA 1
ATOM 5162 C C . LEU A 1 669 ? -17.363 6.172 16.851 1.00 94.06 669 LEU A C 1
ATOM 5164 O O . LEU A 1 669 ? -17.444 6.681 17.968 1.00 94.06 669 LEU A O 1
ATOM 5168 N N . ARG A 1 670 ? -18.335 5.419 16.341 1.00 94.00 670 ARG A N 1
ATOM 5169 C CA . ARG A 1 670 ? -19.528 5.043 17.098 1.00 94.00 670 ARG A CA 1
ATOM 5170 C C . ARG A 1 670 ? -19.191 4.114 18.261 1.00 94.00 670 ARG A C 1
ATOM 5172 O O . ARG A 1 670 ? -19.706 4.302 19.362 1.00 94.00 670 ARG A O 1
ATOM 5179 N N . GLY A 1 671 ? -18.300 3.147 18.042 1.00 96.38 671 GLY A N 1
ATOM 5180 C CA . GLY A 1 671 ? -17.741 2.305 19.102 1.00 96.38 671 GLY A CA 1
ATOM 5181 C C . GLY A 1 671 ? -16.994 3.110 20.169 1.00 96.38 671 GLY A C 1
ATOM 5182 O O . GLY A 1 671 ? -17.176 2.868 21.361 1.00 96.38 671 GLY A O 1
ATOM 5183 N N . LEU A 1 672 ? -16.224 4.114 19.750 1.00 96.75 672 LEU A 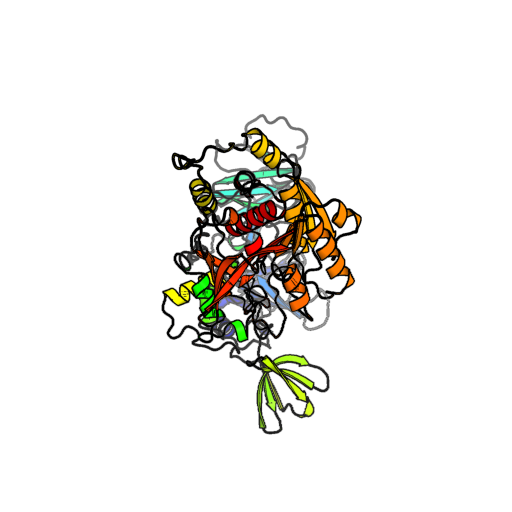N 1
ATOM 5184 C CA . LEU A 1 672 ? -15.484 5.032 20.612 1.00 96.75 672 LEU A CA 1
ATOM 5185 C C . LEU A 1 672 ? -16.428 5.888 21.457 1.00 96.75 672 LEU A C 1
ATOM 5187 O O . LEU A 1 672 ? -16.272 5.922 22.676 1.00 96.75 672 LEU A O 1
ATOM 5191 N N . ASP A 1 673 ? -17.420 6.545 20.849 1.00 94.81 673 ASP A N 1
ATOM 5192 C CA . ASP A 1 673 ? -18.390 7.363 21.591 1.00 94.81 673 ASP A CA 1
ATOM 5193 C C . ASP A 1 673 ? -19.213 6.491 22.549 1.00 94.81 673 ASP A C 1
ATOM 5195 O O . ASP A 1 673 ? -19.445 6.881 23.691 1.00 94.81 673 ASP A O 1
ATOM 5199 N N . TRP A 1 674 ? -19.580 5.268 22.143 1.00 95.50 674 TRP A N 1
ATOM 5200 C CA . TRP A 1 674 ? -20.205 4.298 23.046 1.00 95.50 674 TRP A CA 1
ATOM 5201 C C . TRP A 1 674 ? -19.293 3.947 24.229 1.00 95.50 674 TRP A C 1
ATOM 5203 O O . TRP A 1 674 ? -19.738 4.013 25.375 1.00 95.50 674 TRP A O 1
ATOM 5213 N N . ALA A 1 675 ? -18.016 3.632 23.988 1.00 97.06 675 ALA A N 1
ATOM 5214 C CA . ALA A 1 675 ? -17.059 3.312 25.046 1.00 97.06 675 ALA A CA 1
ATOM 5215 C C . ALA A 1 675 ? -16.894 4.491 26.024 1.00 97.06 675 ALA A C 1
ATOM 5217 O O . ALA A 1 675 ? -16.978 4.300 27.241 1.00 97.06 675 ALA A O 1
ATOM 5218 N N . ALA A 1 676 ? -16.808 5.717 25.502 1.00 94.94 676 ALA A N 1
ATOM 5219 C CA . ALA A 1 676 ? -16.764 6.958 26.277 1.00 94.94 676 ALA A CA 1
ATOM 5220 C C . ALA A 1 676 ? -18.072 7.276 27.038 1.00 94.94 676 ALA A C 1
ATOM 5222 O O . ALA A 1 676 ? -18.089 8.155 27.895 1.00 94.94 676 ALA A O 1
ATOM 5223 N N . GLY A 1 677 ? -19.173 6.558 26.777 1.00 89.75 677 GLY A N 1
ATOM 5224 C CA . GLY A 1 677 ? -20.472 6.774 27.433 1.00 89.75 677 GLY A CA 1
ATOM 5225 C C . GLY A 1 677 ? -21.351 7.833 26.790 1.00 89.75 677 GLY A C 1
ATOM 5226 O O . GLY A 1 677 ? -22.284 8.325 27.427 1.00 89.75 677 GLY A O 1
ATOM 5227 N N . GLY A 1 678 ? -21.046 8.191 25.548 1.00 86.69 678 GLY A N 1
ATOM 5228 C CA . GLY A 1 678 ? -21.811 9.114 24.732 1.00 86.69 678 GLY A CA 1
ATOM 5229 C C . GLY A 1 678 ? -23.048 8.493 24.084 1.00 86.69 678 GLY A C 1
ATOM 5230 O O . GLY A 1 678 ? -23.509 7.398 24.412 1.00 86.69 678 GLY A O 1
ATOM 5231 N N . THR A 1 679 ? -23.617 9.243 23.143 1.00 81.31 679 THR A N 1
ATOM 5232 C CA . THR A 1 679 ? -24.868 8.911 22.443 1.00 81.31 679 THR A CA 1
ATOM 5233 C C . THR A 1 679 ? -24.672 8.017 21.221 1.00 81.31 679 THR A C 1
ATOM 5235 O O . THR A 1 679 ? -25.642 7.726 20.524 1.00 81.31 679 THR A O 1
ATOM 5238 N N . VAL A 1 680 ? -23.436 7.599 20.950 1.00 87.25 680 VAL A N 1
ATOM 5239 C CA . VAL A 1 680 ? -22.962 6.882 19.761 1.00 87.25 680 VAL A CA 1
ATOM 5240 C C . VAL A 1 680 ? -22.856 7.767 18.517 1.00 87.25 680 VAL A C 1
ATOM 5242 O O . VAL A 1 680 ? -21.929 7.607 17.739 1.00 87.25 680 VAL A O 1
ATOM 5245 N N . THR A 1 681 ? -23.731 8.755 18.347 1.00 84.50 681 THR A N 1
ATOM 5246 C CA . THR A 1 681 ? -23.791 9.597 17.139 1.00 84.50 681 THR A CA 1
ATOM 5247 C C . THR A 1 681 ? -22.984 10.899 17.213 1.00 84.50 681 THR A C 1
ATOM 5249 O O . THR A 1 681 ? -23.164 11.761 16.354 1.00 84.50 681 THR A O 1
ATOM 5252 N N . ARG A 1 682 ? -22.127 11.102 18.230 1.00 86.19 682 ARG A N 1
ATOM 5253 C CA . ARG A 1 682 ? -21.374 12.366 18.417 1.00 86.19 682 ARG A CA 1
ATOM 5254 C C . ARG A 1 682 ? -20.601 12.789 17.167 1.00 86.19 682 ARG A C 1
ATOM 5256 O O . ARG A 1 682 ? -20.554 13.972 16.842 1.00 86.19 682 ARG A O 1
ATOM 5263 N N . PHE A 1 683 ? -19.998 11.821 16.486 1.00 86.44 683 PHE A N 1
ATOM 5264 C CA . PHE A 1 683 ? -19.098 12.064 15.363 1.00 86.44 683 PHE A CA 1
ATOM 5265 C C . PHE A 1 683 ? -19.772 11.973 13.991 1.00 86.44 683 PHE A C 1
ATOM 5267 O O . PHE A 1 683 ? -19.132 12.311 13.002 1.00 86.44 683 PHE A O 1
ATOM 5274 N N . ASP A 1 684 ? -21.044 11.567 13.905 1.00 84.38 684 ASP A N 1
ATOM 5275 C CA . ASP A 1 684 ? -21.727 11.323 12.625 1.00 84.38 684 ASP A CA 1
ATOM 5276 C C . ASP A 1 684 ? -21.715 12.575 11.723 1.00 84.38 684 ASP A C 1
ATOM 5278 O O . ASP A 1 684 ? -21.335 12.508 10.554 1.00 84.38 684 ASP A O 1
ATOM 5282 N N . GLY A 1 685 ? -22.058 13.742 12.282 1.00 73.44 685 GLY A N 1
ATOM 5283 C CA . GLY A 1 685 ? -22.037 15.017 11.553 1.00 73.44 685 GLY A CA 1
ATOM 5284 C C . GLY A 1 685 ? -20.628 15.546 11.262 1.00 73.44 685 GLY A C 1
ATOM 5285 O O . GLY A 1 685 ? -20.427 16.229 10.263 1.00 73.44 685 GLY A O 1
ATOM 5286 N N . TYR A 1 686 ? -19.646 15.207 12.106 1.00 73.25 686 TYR A N 1
ATOM 5287 C CA . TYR A 1 686 ? -18.245 15.584 11.902 1.00 73.25 686 TYR A CA 1
ATOM 5288 C C . TYR A 1 686 ? -17.616 14.784 10.757 1.00 73.25 686 TYR A C 1
ATOM 5290 O O . TYR A 1 686 ? -17.012 15.371 9.862 1.00 73.25 686 TYR A O 1
ATOM 5298 N N . LEU A 1 687 ? -17.850 13.468 10.727 1.00 72.31 687 LEU A N 1
ATOM 5299 C CA . LEU A 1 687 ? -17.424 12.589 9.640 1.00 72.31 687 LEU A CA 1
ATOM 5300 C C . LEU A 1 687 ? -18.028 13.052 8.306 1.00 72.31 687 LEU A C 1
ATOM 5302 O O . LEU A 1 687 ? -17.322 13.162 7.312 1.00 72.31 687 LEU A O 1
ATOM 5306 N N . ALA A 1 688 ? -19.307 13.436 8.297 1.00 64.31 688 ALA A N 1
ATOM 5307 C CA . ALA A 1 688 ? -19.952 14.048 7.137 1.00 64.31 688 ALA A CA 1
ATOM 5308 C C . ALA A 1 688 ? -19.374 15.430 6.755 1.00 64.31 688 ALA A C 1
ATOM 5310 O O . ALA A 1 688 ? -19.635 15.921 5.664 1.00 64.31 688 ALA A O 1
ATOM 5311 N N . GLY A 1 689 ? -18.612 16.107 7.605 1.00 55.66 689 GLY A N 1
ATOM 5312 C CA . GLY A 1 689 ? -17.935 17.360 7.249 1.00 55.66 689 GLY A CA 1
ATOM 5313 C C . GLY A 1 689 ? -16.517 17.156 6.711 1.00 55.66 689 GLY A C 1
ATOM 5314 O O . GLY A 1 689 ? -16.021 17.998 5.973 1.00 55.66 689 GLY A O 1
ATOM 5315 N N . SER A 1 690 ? -15.870 16.043 7.068 1.00 58.09 690 SER A N 1
ATOM 5316 C CA . SER A 1 690 ? -14.418 15.848 6.954 1.00 58.09 690 SER A CA 1
ATOM 5317 C C . SER A 1 690 ? -13.986 14.824 5.893 1.00 58.09 690 SER A C 1
ATOM 5319 O O . SER A 1 690 ? -12.906 14.254 6.008 1.00 58.09 690 SER A O 1
ATOM 5321 N N . LEU A 1 691 ? -14.855 14.499 4.930 1.00 53.84 691 LEU A N 1
ATOM 5322 C CA . LEU A 1 691 ? -14.576 13.533 3.850 1.00 53.84 691 LEU A CA 1
ATOM 5323 C C . LEU A 1 691 ? -14.042 14.186 2.564 1.00 53.84 691 LEU A C 1
ATOM 5325 O O . LEU A 1 691 ? -13.853 13.490 1.571 1.00 53.84 691 LEU A O 1
ATOM 5329 N N . GLU A 1 692 ? -13.828 15.501 2.569 1.00 37.78 692 GLU A N 1
ATOM 5330 C CA . GLU A 1 692 ? -13.080 16.193 1.514 1.00 37.78 692 GLU A CA 1
ATOM 5331 C C . GLU A 1 692 ? -11.572 16.120 1.840 1.00 37.78 692 GLU A C 1
ATOM 5333 O O . GLU A 1 692 ? -11.228 16.188 3.025 1.00 37.78 692 GLU A O 1
ATOM 5338 N N . PRO A 1 693 ? -10.704 15.920 0.830 1.00 32.28 693 PRO A N 1
ATOM 5339 C CA . PRO A 1 693 ? -9.273 15.656 1.006 1.00 32.28 693 PRO A CA 1
ATOM 5340 C C . PRO A 1 693 ? -8.489 16.760 1.723 1.00 32.28 693 PRO A C 1
ATOM 5342 O O . PRO A 1 693 ? -8.830 17.955 1.557 1.00 32.28 693 PRO A O 1
#

Sequence (693 aa):
VTDRIGEMRIEFGEYVRAADRYEMLKPPYQAVKDQDATPRGTLKVVAAKLAEGGKTLVLTTDPHPLAVHYALTVPGVKGRGQPGAGATVDIDYDLSGVRMLWGTKPLGAKLPNPIKRPALNSGVRILTDTVKAERWLPYPDLVVSERLLRPLSLRSEGFGLPEGKAGELGLLIFRMQAPLDAESIRLSSTNVFLVAPNSSRQGPAVLNLASGRYEFDVAARDIRFDREVYVSSVGHIAPISFSYRVSGANYLQSVPRENFRPDWVTSQAVSPAPPPETTRPALVGGDWLAGKDLFFGDRLKCSTCHRVRSEGGTVGPDLSNLPHRDAASVLRDIKEPSATINPDYVAFNVELKGGGTITGFVRAQDADSLSVVGADGQEMKVPRSEVADLRASSVSLMPEGLLAGLTGGQVRDLLTFLLSEPPTRTRHDVDAVLAGTSFTPSPAPAGVAGGSPSDNHRSRITNHPVRIVLVASKQDHGPGQHDYPAWQQRWHPWLGGAPGVTVEDAWLWPTPGQFQSADVLVFYFWNHDWNAGRYRQLDEFLARGGGIVLLHSATIADKDPEQLAERIGLASQPGRSHYRHTPLDLRMISSSNSPITRGLPPVIHFLDEPYWPLIGDTNRVRVLATTVEDGRDQPLVWTFEKGRGRVFGCVLGHFTWTLDDPLYRLLVLRGLDWAAGGTVTRFDGYLAGSLEP